Protein AF-A0A971CJK0-F1 (afdb_monomer_lite)

Structure (mmCIF, N/CA/C/O backbone):
data_AF-A0A971CJK0-F1
#
_entry.id   AF-A0A971CJK0-F1
#
loop_
_atom_site.group_PDB
_atom_site.id
_atom_site.type_symbol
_atom_site.label_atom_id
_atom_site.label_alt_id
_atom_site.label_comp_id
_atom_site.label_asym_id
_atom_site.label_entity_id
_atom_site.label_seq_id
_atom_site.pdbx_PDB_ins_code
_atom_site.Cartn_x
_atom_site.Cartn_y
_atom_site.Cartn_z
_atom_site.occupancy
_atom_site.B_iso_or_equiv
_atom_site.auth_seq_id
_atom_site.auth_comp_id
_atom_site.auth_asym_id
_atom_site.auth_atom_id
_atom_site.pdbx_PDB_model_num
ATOM 1 N N . MET A 1 1 ? 28.086 0.306 23.234 1.00 24.44 1 MET A N 1
ATOM 2 C CA . MET A 1 1 ? 27.735 -1.071 22.817 1.00 24.44 1 MET A CA 1
ATOM 3 C C . MET A 1 1 ? 26.871 -0.973 21.570 1.00 24.44 1 MET A C 1
ATOM 5 O O . MET A 1 1 ? 25.999 -0.120 21.523 1.00 24.44 1 MET A O 1
ATOM 9 N N . ARG A 1 2 ? 27.215 -1.733 20.523 1.00 21.95 2 ARG A N 1
ATOM 10 C CA . ARG A 1 2 ? 26.638 -1.645 19.171 1.00 21.95 2 ARG A CA 1
ATOM 11 C C . ARG A 1 2 ? 25.159 -2.061 19.177 1.00 21.95 2 ARG A C 1
ATOM 13 O O . ARG A 1 2 ? 24.875 -3.241 19.351 1.00 21.95 2 ARG A O 1
ATOM 20 N N . HIS A 1 3 ? 24.248 -1.118 18.946 1.00 22.66 3 HIS A N 1
ATOM 21 C CA . HIS A 1 3 ? 22.852 -1.416 18.624 1.00 22.66 3 HIS A CA 1
ATOM 22 C C . HIS A 1 3 ? 22.741 -1.793 17.142 1.00 22.66 3 HIS A C 1
ATOM 24 O O . HIS A 1 3 ? 23.055 -0.990 16.263 1.00 22.66 3 HIS A O 1
ATOM 30 N N . LYS A 1 4 ? 22.303 -3.027 16.873 1.00 22.23 4 LYS A N 1
ATOM 31 C CA . LYS A 1 4 ? 21.791 -3.446 15.565 1.00 22.23 4 LYS A CA 1
ATOM 32 C C . LYS A 1 4 ? 20.474 -2.700 15.332 1.00 22.23 4 LYS A C 1
ATOM 34 O O . LYS A 1 4 ? 19.480 -3.017 15.976 1.00 22.23 4 LYS A O 1
ATOM 39 N N . ARG A 1 5 ? 20.484 -1.685 14.466 1.00 24.58 5 ARG A N 1
ATOM 40 C CA . ARG A 1 5 ? 19.258 -1.094 13.916 1.00 24.58 5 ARG A CA 1
ATOM 41 C C . ARG A 1 5 ? 18.661 -2.086 12.919 1.00 24.58 5 ARG A C 1
ATOM 43 O O . ARG A 1 5 ? 19.398 -2.656 12.114 1.00 24.58 5 ARG A O 1
ATOM 50 N N . GLY A 1 6 ? 17.356 -2.317 13.045 1.00 22.20 6 GLY A N 1
ATOM 51 C CA . GLY A 1 6 ? 16.570 -3.135 12.130 1.00 22.20 6 GLY A CA 1
ATOM 52 C C . GLY A 1 6 ? 16.726 -2.650 10.693 1.00 22.20 6 GLY A C 1
ATOM 53 O O . GLY A 1 6 ? 16.871 -1.453 10.440 1.00 22.20 6 GLY A O 1
ATOM 54 N N . GLN A 1 7 ? 16.764 -3.605 9.770 1.00 21.22 7 GLN A N 1
ATOM 55 C CA . GLN A 1 7 ? 16.783 -3.337 8.341 1.00 21.22 7 GLN A CA 1
ATOM 56 C C . GLN A 1 7 ? 15.464 -2.661 7.934 1.00 21.22 7 GLN A C 1
ATOM 58 O O . GLN A 1 7 ? 14.404 -3.186 8.274 1.00 21.22 7 GLN A O 1
ATOM 63 N N . PRO A 1 8 ? 15.494 -1.537 7.202 1.00 23.80 8 PRO A N 1
ATOM 64 C CA . PRO A 1 8 ? 14.342 -1.114 6.430 1.00 23.80 8 PRO A CA 1
ATOM 65 C C . PRO A 1 8 ? 14.147 -2.081 5.255 1.00 23.80 8 PRO A C 1
ATOM 67 O O . PRO A 1 8 ? 15.119 -2.583 4.686 1.00 23.80 8 PRO A O 1
ATOM 70 N N . TYR A 1 9 ? 12.878 -2.345 4.945 1.00 23.28 9 TYR A N 1
ATOM 71 C CA . TYR A 1 9 ? 12.380 -3.160 3.840 1.00 23.28 9 TYR A CA 1
ATOM 72 C C . TYR A 1 9 ? 13.266 -3.077 2.588 1.00 23.28 9 TYR A C 1
ATOM 74 O O . TYR A 1 9 ? 13.569 -1.998 2.076 1.00 23.28 9 TYR A O 1
ATOM 82 N N . ALA A 1 10 ? 13.700 -4.243 2.108 1.00 25.36 10 ALA A N 1
ATOM 83 C CA . ALA A 1 10 ? 14.499 -4.379 0.904 1.00 25.36 10 ALA A CA 1
ATOM 84 C C . ALA A 1 10 ? 13.676 -3.986 -0.336 1.00 25.36 10 ALA A C 1
ATOM 86 O O . ALA A 1 10 ? 12.844 -4.745 -0.812 1.00 25.36 10 ALA A O 1
ATOM 87 N N . THR A 1 11 ? 13.921 -2.762 -0.803 1.00 30.03 11 THR A N 1
ATOM 88 C CA . THR A 1 11 ? 14.032 -2.323 -2.205 1.00 30.03 11 THR A CA 1
ATOM 89 C C . THR A 1 11 ? 13.136 -2.997 -3.258 1.00 30.03 11 THR A C 1
ATOM 91 O O . THR A 1 11 ? 13.472 -4.042 -3.816 1.00 30.03 11 THR A O 1
ATOM 94 N N . SER A 1 12 ? 12.104 -2.259 -3.687 1.00 34.16 12 SER A N 1
ATOM 95 C CA . SER A 1 12 ? 11.443 -2.413 -4.995 1.00 34.16 12 SER A CA 1
ATOM 96 C C . SER A 1 12 ? 12.445 -2.422 -6.162 1.00 34.16 12 SER A C 1
ATOM 98 O O . SER A 1 12 ? 12.224 -3.094 -7.163 1.00 34.16 12 SER A O 1
ATOM 100 N N . GLU A 1 13 ? 13.605 -1.774 -6.016 1.00 34.53 13 GLU A N 1
ATOM 101 C CA . GLU A 1 13 ? 14.661 -1.781 -7.030 1.00 34.53 13 GLU A CA 1
ATOM 102 C C . GLU A 1 13 ? 15.365 -3.128 -7.217 1.00 34.53 13 GLU A C 1
ATOM 104 O O . GLU A 1 13 ? 15.639 -3.489 -8.355 1.00 34.53 13 GLU A O 1
ATOM 109 N N . LYS A 1 14 ? 15.660 -3.919 -6.172 1.00 30.84 14 LYS A N 1
ATOM 110 C CA . LYS A 1 14 ? 16.325 -5.228 -6.378 1.00 30.84 14 LYS A CA 1
ATOM 111 C C . LYS A 1 14 ? 15.463 -6.173 -7.211 1.00 30.84 14 LYS A C 1
ATOM 113 O O . LYS A 1 14 ? 15.999 -6.935 -8.020 1.00 30.84 14 LYS A O 1
ATOM 118 N N . VAL A 1 15 ? 14.151 -6.069 -7.018 1.00 30.88 15 VAL A N 1
ATOM 119 C CA . VAL A 1 15 ? 13.114 -6.783 -7.756 1.00 30.88 15 VAL A CA 1
ATOM 120 C C . VAL A 1 15 ? 13.000 -6.207 -9.179 1.00 30.88 15 VAL A C 1
ATOM 122 O O . VAL A 1 15 ? 13.204 -6.959 -10.123 1.00 30.88 15 VAL A O 1
ATOM 125 N N . LEU A 1 16 ? 12.889 -4.884 -9.373 1.00 33.88 16 LEU A N 1
ATOM 126 C CA . LEU A 1 16 ? 12.899 -4.216 -10.698 1.00 33.88 16 LEU A CA 1
ATOM 127 C C . LEU A 1 16 ? 14.165 -4.480 -11.533 1.00 33.88 16 LEU A C 1
ATOM 129 O O . LEU A 1 16 ? 14.088 -4.707 -12.743 1.00 33.88 16 LEU A O 1
ATOM 133 N N . TRP A 1 17 ? 15.329 -4.584 -10.893 1.00 34.00 17 TRP A N 1
ATOM 134 C CA . TRP A 1 17 ? 16.574 -4.980 -11.548 1.00 34.00 17 TRP A CA 1
ATOM 135 C C . TRP A 1 17 ? 16.611 -6.469 -11.913 1.00 34.00 17 TRP A C 1
ATOM 137 O O . TRP A 1 17 ? 17.280 -6.813 -12.879 1.00 34.00 17 TRP A O 1
ATOM 147 N N . HIS A 1 18 ? 15.899 -7.357 -11.210 1.00 31.95 18 HIS A N 1
ATOM 148 C CA . HIS A 1 18 ? 15.707 -8.751 -11.646 1.00 31.95 18 HIS A CA 1
ATOM 149 C C . HIS A 1 18 ? 14.610 -8.887 -12.717 1.00 31.95 18 HIS A C 1
ATOM 151 O O . HIS A 1 18 ? 14.626 -9.868 -13.459 1.00 31.95 18 HIS A O 1
ATOM 157 N N . ILE A 1 19 ? 13.715 -7.899 -12.834 1.00 33.12 19 ILE A N 1
ATOM 158 C CA . ILE A 1 19 ? 12.595 -7.838 -13.786 1.00 33.12 19 ILE A CA 1
ATOM 159 C C . ILE A 1 19 ? 13.011 -7.331 -15.173 1.00 33.12 19 ILE A C 1
ATOM 161 O O . ILE A 1 19 ? 12.580 -7.882 -16.182 1.00 33.12 19 ILE A O 1
ATOM 165 N N . ALA A 1 20 ? 13.877 -6.318 -15.257 1.00 30.92 20 ALA A N 1
ATOM 166 C CA . ALA A 1 20 ? 14.357 -5.807 -16.548 1.00 30.92 20 ALA A CA 1
ATOM 167 C C . ALA A 1 20 ? 15.420 -6.716 -17.205 1.00 30.92 20 ALA A C 1
ATOM 169 O O . ALA A 1 20 ? 15.610 -6.717 -18.424 1.00 30.92 20 ALA A O 1
ATOM 170 N N . VAL A 1 21 ? 16.107 -7.526 -16.395 1.00 34.69 21 VAL A N 1
ATOM 171 C CA . VAL A 1 21 ? 17.262 -8.356 -16.788 1.00 34.69 21 VAL A CA 1
ATOM 172 C C . VAL A 1 21 ? 16.947 -9.593 -17.658 1.00 34.69 21 VAL A C 1
ATOM 174 O O . VAL A 1 21 ? 17.831 -10.011 -18.404 1.00 34.69 21 VAL A O 1
ATOM 177 N N . PRO A 1 22 ? 15.743 -10.196 -17.687 1.00 30.31 22 PRO A N 1
ATOM 178 C CA . PRO A 1 22 ? 15.417 -11.223 -18.674 1.00 30.31 22 PRO A CA 1
ATOM 179 C C . PRO A 1 22 ? 15.127 -10.636 -20.063 1.00 30.31 22 PRO A C 1
ATOM 181 O O . PRO A 1 22 ? 15.249 -11.369 -21.044 1.00 30.31 22 PRO A O 1
ATOM 184 N N . ARG A 1 23 ? 14.737 -9.352 -20.157 1.00 33.41 23 ARG A N 1
ATOM 185 C CA . ARG A 1 23 ? 14.351 -8.692 -21.421 1.00 33.41 23 ARG A CA 1
ATOM 186 C C . ARG A 1 23 ? 15.505 -7.952 -22.097 1.00 33.41 23 ARG A C 1
ATOM 188 O O . ARG A 1 23 ? 15.554 -7.912 -23.320 1.00 33.41 23 ARG A O 1
ATOM 195 N N . ILE A 1 24 ? 16.479 -7.470 -21.327 1.00 34.50 24 ILE A N 1
ATOM 196 C CA . ILE A 1 24 ? 17.796 -7.063 -21.830 1.00 34.50 24 ILE A CA 1
ATOM 197 C C . ILE A 1 24 ? 18.789 -8.137 -21.374 1.00 34.50 24 ILE A C 1
ATOM 199 O O . ILE A 1 24 ? 19.337 -8.048 -20.283 1.00 34.50 24 ILE A O 1
ATOM 203 N N . LEU A 1 25 ? 18.914 -9.195 -22.187 1.00 28.28 25 LEU A N 1
ATOM 204 C CA . LEU A 1 25 ? 19.887 -10.300 -22.112 1.00 28.28 25 LEU A CA 1
ATOM 205 C C . LEU A 1 25 ? 20.581 -10.531 -20.747 1.00 28.28 25 LEU A C 1
ATOM 207 O O . LEU A 1 25 ? 21.518 -9.810 -20.394 1.00 28.28 25 LEU A O 1
ATOM 211 N N . PRO A 1 26 ? 20.274 -11.622 -20.020 1.00 28.14 26 PRO A N 1
ATOM 212 C CA . PRO A 1 26 ? 21.036 -11.963 -18.829 1.00 28.14 26 PRO A CA 1
ATOM 213 C C . PRO A 1 26 ? 22.464 -12.377 -19.218 1.00 28.14 26 PRO A C 1
ATOM 215 O O . PRO A 1 26 ? 22.673 -13.401 -19.868 1.00 28.14 26 PRO A O 1
ATOM 218 N N . ILE A 1 27 ? 23.468 -11.631 -18.746 1.00 29.48 27 ILE A N 1
ATOM 219 C CA . ILE A 1 27 ? 24.909 -11.949 -18.864 1.00 29.48 27 ILE A CA 1
ATOM 220 C C . ILE A 1 27 ? 25.249 -13.348 -18.302 1.00 29.48 27 ILE A C 1
ATOM 222 O O . ILE A 1 27 ? 26.235 -13.964 -18.707 1.00 29.48 27 ILE A O 1
ATOM 226 N N . TRP A 1 28 ? 24.383 -13.936 -17.467 1.00 26.12 28 TRP A N 1
ATOM 227 C CA . TRP A 1 28 ? 24.472 -15.349 -17.077 1.00 26.12 28 TRP A CA 1
ATOM 228 C C . TRP A 1 28 ? 24.457 -16.317 -18.275 1.00 26.12 28 TRP A C 1
ATOM 230 O O . TRP A 1 28 ? 25.060 -17.385 -18.193 1.00 26.12 28 TRP A O 1
ATOM 240 N N . ALA A 1 29 ? 23.840 -15.953 -19.406 1.00 27.47 29 ALA A N 1
ATOM 241 C CA . ALA A 1 29 ? 23.887 -16.737 -20.641 1.00 27.47 29 ALA A CA 1
ATOM 242 C C . ALA A 1 29 ? 25.277 -16.716 -21.302 1.00 27.47 29 ALA A C 1
ATOM 244 O O . ALA A 1 29 ? 25.656 -17.702 -21.929 1.00 27.47 29 ALA A O 1
ATOM 245 N N . VAL A 1 30 ? 26.052 -15.644 -21.111 1.00 30.02 30 VAL A N 1
ATOM 246 C CA . VAL A 1 30 ? 27.433 -15.519 -21.597 1.00 30.02 30 VAL A CA 1
ATOM 247 C C . VAL A 1 30 ? 28.394 -16.269 -20.670 1.00 30.02 30 VAL A C 1
ATOM 249 O O . VAL A 1 30 ? 29.236 -17.028 -21.146 1.00 30.02 30 VAL A O 1
ATOM 252 N N . CYS A 1 31 ? 28.221 -16.160 -19.349 1.00 25.25 31 CYS A N 1
ATOM 253 C CA . CYS A 1 31 ? 29.054 -16.881 -18.377 1.00 25.25 31 CYS A CA 1
ATOM 254 C C . CYS A 1 31 ? 28.763 -18.395 -18.338 1.00 25.25 31 CYS A C 1
ATOM 256 O O . CYS A 1 31 ? 29.695 -19.192 -18.261 1.00 25.25 31 CYS A O 1
ATOM 258 N N . GLY A 1 32 ? 27.502 -18.824 -18.479 1.00 27.12 32 GLY A N 1
ATOM 259 C CA . GLY A 1 32 ? 27.120 -20.245 -18.526 1.00 27.12 32 GLY A CA 1
ATOM 260 C C . GLY A 1 32 ? 27.488 -20.963 -19.833 1.00 27.12 32 GLY A C 1
ATOM 261 O O . GLY A 1 32 ? 27.420 -22.194 -19.909 1.00 27.12 32 GLY A O 1
ATOM 262 N N . TRP A 1 33 ? 27.888 -20.215 -20.866 1.00 25.72 33 TRP A N 1
ATOM 263 C CA . TRP A 1 33 ? 28.385 -20.764 -22.129 1.00 25.72 33 TRP A CA 1
ATOM 264 C C . TRP A 1 33 ? 29.857 -21.196 -22.043 1.00 25.72 33 TRP A C 1
ATOM 266 O O . TRP A 1 33 ? 30.243 -22.167 -22.696 1.00 25.72 33 TRP A O 1
ATOM 276 N N . PHE A 1 34 ? 30.654 -20.561 -21.173 1.00 27.39 34 PHE A N 1
ATOM 277 C CA . PHE A 1 34 ? 32.068 -20.902 -20.965 1.00 27.39 34 PHE A CA 1
ATOM 278 C C . PHE A 1 34 ? 32.279 -22.311 -20.383 1.00 27.39 34 PHE A C 1
ATOM 280 O O . PHE A 1 34 ? 33.276 -22.951 -20.704 1.00 27.39 34 PHE A O 1
ATOM 287 N N . GLU A 1 35 ? 31.327 -22.852 -19.614 1.00 26.38 35 GLU A N 1
ATOM 288 C CA . GLU A 1 35 ? 31.417 -24.223 -19.077 1.00 26.38 35 GLU A CA 1
ATOM 289 C C . GLU A 1 35 ? 30.872 -25.309 -20.027 1.00 26.38 35 GLU A C 1
ATOM 291 O O . GLU A 1 35 ? 31.078 -26.502 -19.796 1.00 26.38 35 GLU A O 1
ATOM 296 N N . ARG A 1 36 ? 30.162 -24.943 -21.107 1.00 29.38 36 ARG A N 1
ATOM 297 C CA . ARG A 1 36 ? 29.369 -25.901 -21.909 1.00 29.38 36 ARG A CA 1
ATOM 298 C C . ARG A 1 36 ? 29.921 -26.229 -23.298 1.00 29.38 36 ARG A C 1
ATOM 300 O O . ARG A 1 36 ? 29.363 -27.112 -23.954 1.00 29.38 36 ARG A O 1
ATOM 307 N N . CYS A 1 37 ? 31.014 -25.606 -23.735 1.00 27.36 37 CYS A N 1
ATOM 308 C CA . CYS A 1 37 ? 31.521 -25.794 -25.100 1.00 27.36 37 CYS A CA 1
ATOM 309 C C . CYS A 1 37 ? 32.270 -27.114 -25.365 1.00 27.36 37 CYS A C 1
ATOM 311 O O . CYS A 1 37 ? 32.370 -27.497 -26.528 1.00 27.36 37 CYS A O 1
ATOM 313 N N . ASP A 1 38 ? 32.695 -27.876 -24.349 1.00 29.95 38 ASP A N 1
ATOM 314 C CA . ASP A 1 38 ? 33.479 -29.105 -24.589 1.00 29.95 38 ASP A CA 1
ATOM 315 C C . ASP A 1 38 ? 32.656 -30.412 -24.667 1.00 29.95 38 ASP A C 1
ATOM 317 O O . ASP A 1 38 ? 33.163 -31.438 -25.120 1.00 29.95 38 ASP A O 1
ATOM 321 N N . SER A 1 39 ? 31.368 -30.426 -24.281 1.00 30.30 39 SER A N 1
ATOM 322 C CA . SER A 1 39 ? 30.625 -31.701 -24.117 1.00 30.30 39 SER A CA 1
ATOM 323 C C . SER A 1 39 ? 29.462 -31.976 -25.084 1.00 30.30 39 SER A C 1
ATOM 325 O O . SER A 1 39 ? 28.861 -33.055 -25.035 1.00 30.30 39 SER A O 1
ATOM 327 N N . MET A 1 40 ? 29.126 -31.068 -26.007 1.00 27.25 40 MET A N 1
ATOM 328 C CA . MET A 1 40 ? 27.903 -31.192 -26.817 1.00 27.25 40 MET A CA 1
ATOM 329 C C . MET A 1 40 ? 28.154 -31.374 -28.316 1.00 27.25 40 MET A C 1
ATOM 331 O O . MET A 1 40 ? 27.917 -30.484 -29.123 1.00 27.25 40 MET A O 1
ATOM 335 N N . ARG A 1 41 ? 28.508 -32.600 -28.718 1.00 31.77 41 ARG A N 1
ATOM 336 C CA . ARG A 1 41 ? 28.214 -33.089 -30.083 1.00 31.77 41 ARG A CA 1
ATOM 337 C C . ARG A 1 41 ? 27.239 -34.273 -30.150 1.00 31.77 41 ARG A C 1
ATOM 339 O O . ARG A 1 41 ? 26.974 -34.754 -31.244 1.00 31.77 41 ARG A O 1
ATOM 346 N N . LYS A 1 42 ? 26.653 -34.740 -29.033 1.00 32.53 42 LYS A N 1
ATOM 347 C CA . LYS A 1 42 ? 25.718 -35.897 -29.055 1.00 32.53 42 LYS A CA 1
ATOM 348 C C . LYS A 1 42 ? 24.494 -35.857 -28.117 1.00 32.53 42 LYS A C 1
ATOM 350 O O . LYS A 1 42 ? 23.791 -36.858 -28.041 1.00 32.53 42 LYS A O 1
ATOM 355 N N . ARG A 1 43 ? 24.194 -34.766 -27.394 1.00 32.53 43 ARG A N 1
ATOM 356 C CA . ARG A 1 43 ? 23.224 -34.812 -26.267 1.00 32.53 43 ARG A CA 1
ATOM 357 C C . ARG A 1 43 ? 21.926 -34.001 -26.403 1.00 32.53 43 ARG A C 1
ATOM 359 O O . ARG A 1 43 ? 21.157 -33.965 -25.452 1.00 32.53 43 ARG A O 1
ATOM 366 N N . THR A 1 44 ? 21.598 -33.433 -27.560 1.00 32.41 44 THR A N 1
ATOM 367 C CA . THR A 1 44 ? 20.418 -32.549 -27.680 1.00 32.41 44 THR A CA 1
ATOM 368 C C . THR A 1 44 ? 19.068 -33.280 -27.570 1.00 32.41 44 THR A C 1
ATOM 370 O O . THR A 1 44 ? 18.120 -32.713 -27.043 1.00 32.41 44 THR A O 1
ATOM 373 N N . ALA A 1 45 ? 18.979 -34.560 -27.953 1.00 30.59 45 ALA A N 1
ATOM 374 C CA . ALA A 1 45 ? 17.760 -35.365 -27.762 1.00 30.59 45 ALA A CA 1
ATOM 375 C C . ALA A 1 45 ? 17.669 -36.018 -26.365 1.00 30.59 45 ALA A C 1
ATOM 377 O O . ALA A 1 45 ? 16.582 -36.283 -25.861 1.00 30.59 45 ALA A O 1
ATOM 378 N N . ILE A 1 46 ? 18.815 -36.245 -25.714 1.00 31.66 46 ILE A N 1
ATOM 379 C CA . ILE A 1 46 ? 18.899 -36.908 -24.406 1.00 31.66 46 ILE A CA 1
ATOM 380 C C . ILE A 1 46 ? 18.574 -35.921 -23.270 1.00 31.66 46 ILE A C 1
ATOM 382 O O . ILE A 1 46 ? 17.980 -36.325 -22.277 1.00 31.66 46 ILE A O 1
ATOM 386 N N . SER A 1 47 ? 18.869 -34.625 -23.429 1.00 33.72 47 SER A N 1
ATOM 387 C CA . SER A 1 47 ? 18.626 -33.599 -22.401 1.00 33.72 47 SER A CA 1
ATOM 388 C C . SER A 1 47 ? 17.149 -33.231 -22.199 1.00 33.72 47 SER A C 1
ATOM 390 O O . SER A 1 47 ? 16.764 -32.936 -21.073 1.00 33.72 47 SER A O 1
ATOM 392 N N . ILE A 1 48 ? 16.311 -33.286 -23.243 1.00 35.38 48 ILE A N 1
ATOM 393 C CA . ILE A 1 48 ? 14.860 -33.031 -23.118 1.00 35.38 48 ILE A CA 1
ATOM 394 C C . ILE A 1 48 ? 14.173 -34.219 -22.428 1.00 35.38 48 ILE A C 1
ATOM 396 O O . ILE A 1 48 ? 13.381 -34.026 -21.510 1.00 35.38 48 ILE A O 1
ATOM 400 N N . ALA A 1 49 ? 14.559 -35.450 -22.778 1.00 33.06 49 ALA A N 1
ATOM 401 C CA . ALA A 1 49 ? 14.099 -36.649 -22.080 1.00 33.06 49 ALA A CA 1
ATOM 402 C C . ALA A 1 49 ? 14.592 -36.699 -20.620 1.00 33.06 49 ALA A C 1
ATOM 404 O O . ALA A 1 49 ? 13.840 -37.113 -19.743 1.00 33.06 49 ALA A O 1
ATOM 405 N N . LEU A 1 50 ? 15.815 -36.222 -20.336 1.00 32.06 50 LEU A N 1
ATOM 406 C CA . LEU A 1 50 ? 16.351 -36.149 -18.974 1.00 32.06 50 LEU A CA 1
ATOM 407 C C . LEU A 1 50 ? 15.651 -35.094 -18.115 1.00 32.06 50 LEU A C 1
ATOM 409 O O . LEU A 1 50 ? 15.316 -35.405 -16.979 1.00 32.06 50 LEU A O 1
ATOM 413 N N . LEU A 1 51 ? 15.350 -33.906 -18.649 1.00 34.12 51 LEU A N 1
ATOM 414 C CA . LEU A 1 51 ? 14.567 -32.883 -17.942 1.00 34.12 51 LEU A CA 1
ATOM 415 C C . LEU A 1 51 ? 13.150 -33.373 -17.625 1.00 34.12 51 LEU A C 1
ATOM 417 O O . LEU A 1 51 ? 12.728 -33.272 -16.477 1.00 34.12 51 LEU A O 1
ATOM 421 N N . ILE A 1 52 ? 12.467 -34.002 -18.588 1.00 36.12 52 ILE A N 1
ATOM 422 C CA . ILE A 1 52 ? 11.144 -34.606 -18.365 1.00 36.12 52 ILE A CA 1
ATOM 423 C C . ILE A 1 52 ? 11.233 -35.768 -17.361 1.00 36.12 52 ILE A C 1
ATOM 425 O O . ILE A 1 52 ? 10.367 -35.904 -16.505 1.00 36.12 52 ILE A O 1
ATOM 429 N N . SER A 1 53 ? 12.300 -36.575 -17.390 1.00 32.72 53 SER A N 1
ATOM 430 C CA . SER A 1 53 ? 12.482 -37.679 -16.435 1.00 32.72 53 SER A CA 1
ATOM 431 C C . SER A 1 53 ? 12.898 -37.229 -15.030 1.00 32.72 53 SER A C 1
ATOM 433 O O . SER A 1 53 ? 12.531 -37.891 -14.070 1.00 32.72 53 SER A O 1
ATOM 435 N N . VAL A 1 54 ? 13.601 -36.099 -14.878 1.00 36.56 54 VAL A N 1
ATOM 436 C CA . VAL A 1 54 ? 13.917 -35.491 -13.573 1.00 36.56 54 VAL A CA 1
ATOM 437 C C . VAL A 1 54 ? 12.671 -34.813 -12.992 1.00 36.56 54 VAL A C 1
ATOM 439 O O . VAL A 1 54 ? 12.406 -34.967 -11.802 1.00 36.56 54 VAL A O 1
ATOM 442 N N . LEU A 1 55 ? 11.848 -34.177 -13.835 1.00 35.44 55 LEU A N 1
ATOM 443 C CA . LEU A 1 55 ? 10.521 -33.658 -13.472 1.00 35.44 55 LEU A CA 1
ATOM 444 C C . LEU A 1 55 ? 9.553 -34.786 -13.061 1.00 35.44 55 LEU A C 1
ATOM 446 O O . LEU A 1 55 ? 8.895 -34.689 -12.028 1.00 35.44 55 LEU A O 1
ATOM 450 N N . LEU A 1 56 ? 9.522 -35.907 -13.791 1.00 32.25 56 LEU A N 1
ATOM 451 C CA . LEU A 1 56 ? 8.717 -37.085 -13.432 1.00 32.25 56 LEU A CA 1
ATOM 452 C C . LEU A 1 56 ? 9.283 -37.845 -12.218 1.00 32.25 56 LEU A C 1
ATOM 454 O O . LEU A 1 56 ? 8.517 -38.372 -11.412 1.00 32.25 56 LEU A O 1
ATOM 458 N N . ALA A 1 57 ? 10.606 -37.874 -12.029 1.00 33.09 57 ALA A N 1
ATOM 459 C CA . ALA A 1 57 ? 11.234 -38.483 -10.855 1.00 33.09 57 ALA A CA 1
ATOM 460 C C . ALA A 1 57 ? 10.917 -37.702 -9.568 1.00 33.09 57 ALA A C 1
ATOM 462 O O . ALA A 1 57 ? 10.676 -38.327 -8.535 1.00 33.09 57 ALA A O 1
ATOM 463 N N . GLN A 1 58 ? 10.817 -36.368 -9.639 1.00 35.25 58 GLN A N 1
ATOM 464 C CA . GLN A 1 58 ? 10.344 -35.541 -8.522 1.00 35.25 58 GLN A CA 1
ATOM 465 C C . GLN A 1 58 ? 8.845 -35.724 -8.227 1.00 35.25 58 GLN A C 1
ATOM 467 O O . GLN A 1 58 ? 8.450 -35.645 -7.066 1.00 35.25 58 GLN A O 1
ATOM 472 N N . LEU A 1 59 ? 8.028 -36.078 -9.226 1.00 34.78 59 LEU A N 1
ATOM 473 C CA . LEU A 1 59 ? 6.607 -36.414 -9.038 1.00 34.78 59 LEU A CA 1
ATOM 474 C C . LEU A 1 59 ? 6.373 -37.861 -8.554 1.00 34.78 59 LEU A C 1
ATOM 476 O O . LEU A 1 59 ? 5.372 -38.142 -7.901 1.00 34.78 59 LEU A O 1
ATOM 480 N N . SER A 1 60 ? 7.302 -38.786 -8.814 1.00 33.19 60 SER A N 1
ATOM 481 C CA . SER A 1 60 ? 7.195 -40.199 -8.395 1.00 33.19 60 SER A CA 1
ATOM 482 C C . SER A 1 60 ? 7.838 -40.522 -7.032 1.00 33.19 60 SER A C 1
ATOM 484 O O . SER A 1 60 ? 7.680 -41.633 -6.521 1.00 33.19 60 SER A O 1
ATOM 486 N N . GLY A 1 61 ? 8.535 -39.555 -6.420 1.00 28.88 61 GLY A N 1
ATOM 487 C CA . GLY A 1 61 ? 9.287 -39.725 -5.169 1.00 28.88 61 GLY A CA 1
ATOM 488 C C . GLY A 1 61 ? 8.491 -39.571 -3.865 1.00 28.88 61 GLY A C 1
ATOM 489 O O . GLY A 1 61 ? 8.986 -39.957 -2.808 1.00 28.88 61 GLY A O 1
ATOM 490 N N . CYS A 1 62 ? 7.254 -39.067 -3.902 1.00 32.22 62 CYS A N 1
ATOM 491 C CA . CYS A 1 62 ? 6.411 -38.919 -2.712 1.00 32.22 62 CYS A CA 1
ATOM 492 C C . CYS A 1 62 ? 5.273 -39.945 -2.699 1.00 32.22 62 CYS A C 1
ATOM 494 O O . CYS A 1 62 ? 4.107 -39.622 -2.920 1.00 32.22 62 CYS A O 1
ATOM 496 N N . LYS A 1 63 ? 5.590 -41.200 -2.364 1.00 30.08 63 LYS A N 1
ATOM 497 C CA . LYS A 1 63 ? 4.564 -42.105 -1.832 1.00 30.08 63 LYS A CA 1
ATOM 498 C C . LYS A 1 63 ? 4.161 -41.635 -0.430 1.00 30.08 63 LYS A C 1
ATOM 500 O O . LYS A 1 63 ? 4.906 -41.835 0.522 1.00 30.08 63 LYS A O 1
ATOM 505 N N . GLY A 1 64 ? 2.953 -41.082 -0.321 1.00 29.69 64 GLY A N 1
ATOM 506 C CA . GLY A 1 64 ? 2.139 -41.141 0.898 1.00 29.69 64 GLY A CA 1
ATOM 507 C C . GLY A 1 64 ? 2.025 -39.855 1.727 1.00 29.69 64 GLY A C 1
ATOM 508 O O . GLY A 1 64 ? 2.873 -39.552 2.559 1.00 29.69 64 GLY A O 1
ATOM 509 N N . GLY A 1 65 ? 0.888 -39.169 1.584 1.00 29.38 65 GLY A N 1
ATOM 510 C CA . GLY A 1 65 ? 0.057 -38.783 2.736 1.00 29.38 65 GLY A CA 1
ATOM 511 C C . GLY A 1 65 ? 0.350 -37.493 3.512 1.00 29.38 65 GLY A C 1
ATOM 512 O O . GLY A 1 65 ? -0.370 -37.241 4.469 1.00 29.38 65 GLY A O 1
ATOM 513 N N . LYS A 1 66 ? 1.349 -36.671 3.157 1.00 27.72 66 LYS A N 1
ATOM 514 C CA . LYS A 1 66 ? 1.624 -35.401 3.884 1.00 27.72 66 LYS A CA 1
ATOM 515 C C . LYS A 1 66 ? 1.608 -34.121 3.047 1.00 27.72 66 LYS A C 1
ATOM 517 O O . LYS A 1 66 ? 1.607 -33.034 3.613 1.00 27.72 66 LYS A O 1
ATOM 522 N N . ALA A 1 67 ? 1.600 -34.227 1.720 1.00 27.69 67 ALA A N 1
ATOM 523 C CA . ALA A 1 67 ? 1.522 -33.053 0.854 1.00 27.69 67 ALA A CA 1
ATOM 524 C C . ALA A 1 67 ? 0.092 -32.488 0.806 1.00 27.69 67 ALA A C 1
ATOM 526 O O . ALA A 1 67 ? -0.073 -31.281 0.941 1.00 27.69 67 ALA A O 1
ATOM 527 N N . SER A 1 68 ? -0.939 -33.341 0.716 1.00 26.88 68 SER A N 1
ATOM 528 C CA . SER A 1 68 ? -2.339 -32.902 0.577 1.00 26.88 68 SER A CA 1
ATOM 529 C C . SER A 1 68 ? -2.822 -32.030 1.741 1.00 26.88 68 SER A C 1
ATOM 531 O O . SER A 1 68 ? -3.442 -31.004 1.498 1.00 26.88 68 SER A O 1
ATOM 533 N N . SER A 1 69 ? -2.435 -32.338 2.984 1.00 26.05 69 SER A N 1
ATOM 534 C CA . SER A 1 69 ? -2.818 -31.533 4.156 1.00 26.05 69 SER A CA 1
ATOM 535 C C . SER A 1 69 ? -2.113 -30.171 4.222 1.00 26.05 69 SER A C 1
ATOM 537 O O . SER A 1 69 ? -2.584 -29.256 4.890 1.00 26.05 69 SER A O 1
ATOM 539 N N . ARG A 1 70 ? -0.960 -30.019 3.552 1.00 27.92 70 ARG A N 1
ATOM 540 C CA . ARG A 1 70 ? -0.258 -28.730 3.421 1.00 27.92 70 ARG A CA 1
ATOM 541 C C . ARG A 1 70 ? -0.829 -27.878 2.285 1.00 27.92 70 ARG A C 1
ATOM 543 O O . ARG A 1 70 ? -0.737 -26.660 2.366 1.00 27.92 70 ARG A O 1
ATOM 550 N N . PHE A 1 71 ? -1.409 -28.511 1.263 1.00 26.91 71 PHE A N 1
ATOM 551 C CA . PHE A 1 71 ? -2.124 -27.829 0.184 1.00 26.91 71 PHE A CA 1
ATOM 552 C C . PHE A 1 71 ? -3.505 -27.330 0.644 1.00 26.91 71 PHE A C 1
ATOM 554 O O . PHE A 1 71 ? -3.845 -26.191 0.343 1.00 26.91 71 PHE A O 1
ATOM 561 N N . GLU A 1 72 ? -4.246 -28.099 1.450 1.00 26.22 72 GLU A N 1
ATOM 562 C CA . GLU A 1 72 ? -5.543 -27.667 2.015 1.00 26.22 72 GLU A CA 1
ATOM 563 C C . GLU A 1 72 ? -5.405 -26.459 2.962 1.00 26.22 72 GLU A C 1
ATOM 565 O O . GLU A 1 72 ? -6.146 -25.490 2.830 1.00 26.22 72 GLU A O 1
ATOM 570 N N . ASN A 1 73 ? -4.391 -26.447 3.836 1.00 27.11 73 ASN A N 1
ATOM 571 C CA . ASN A 1 73 ? -4.149 -25.330 4.765 1.00 27.11 73 ASN A CA 1
ATOM 572 C C . ASN A 1 73 ? -3.571 -24.058 4.106 1.00 27.11 73 ASN A C 1
ATOM 574 O O . ASN A 1 73 ? -3.445 -23.031 4.767 1.00 27.11 73 ASN A O 1
ATOM 578 N N . ALA A 1 74 ? -3.149 -24.119 2.839 1.00 28.64 74 ALA A N 1
ATOM 579 C CA . ALA A 1 74 ? -2.608 -22.966 2.111 1.00 28.64 74 ALA A CA 1
ATOM 580 C C . ALA A 1 74 ? -3.665 -22.296 1.221 1.00 28.64 74 ALA A C 1
ATOM 582 O O . ALA A 1 74 ? -3.645 -21.075 1.081 1.00 28.64 74 ALA A O 1
ATOM 583 N N . VAL A 1 75 ? -4.617 -23.072 0.689 1.00 28.27 75 VAL A N 1
ATOM 584 C CA . VAL A 1 75 ? -5.822 -22.545 0.021 1.00 28.27 75 VAL A CA 1
ATOM 585 C C 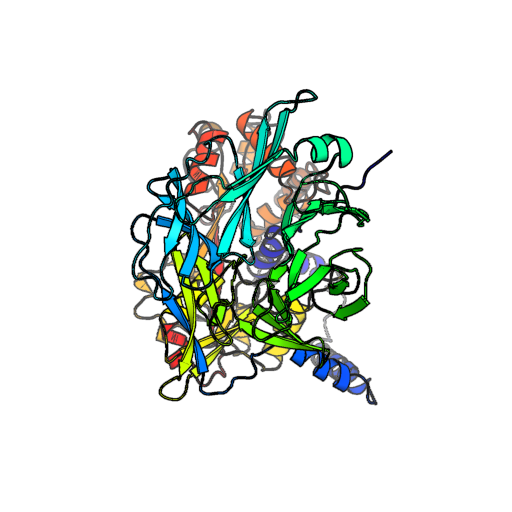. VAL A 1 75 ? -6.666 -21.716 0.997 1.00 28.27 75 VAL A C 1
ATOM 587 O O . VAL A 1 75 ? -7.275 -20.739 0.589 1.00 28.27 75 VAL A O 1
ATOM 590 N N . SER A 1 76 ? -6.624 -22.016 2.301 1.00 29.30 76 SER A N 1
ATOM 591 C CA . SER A 1 76 ? -7.289 -21.195 3.321 1.00 29.30 76 SER A CA 1
ATOM 592 C C . SER A 1 76 ? -6.584 -19.865 3.635 1.00 29.30 76 SER A C 1
ATOM 594 O O . SER A 1 76 ? -7.186 -19.024 4.292 1.00 29.30 76 SER A O 1
ATOM 596 N N . LYS A 1 77 ? -5.317 -19.668 3.225 1.00 35.53 77 LYS A N 1
ATOM 597 C CA . LYS A 1 77 ? -4.551 -18.430 3.494 1.00 35.53 77 LYS A CA 1
ATOM 598 C C . LYS A 1 77 ? -4.652 -17.397 2.373 1.00 35.53 77 LYS A C 1
ATOM 600 O O . LYS A 1 77 ? -4.631 -16.204 2.650 1.00 35.53 77 LYS A O 1
ATOM 605 N N . SER A 1 78 ? -4.797 -17.829 1.120 1.00 36.41 78 SER A N 1
ATOM 606 C CA . SER A 1 78 ? -5.328 -16.971 0.058 1.00 36.41 78 SER A CA 1
ATOM 607 C C . SER A 1 78 ? -6.842 -16.987 0.202 1.00 36.41 78 SER A C 1
ATOM 609 O O . SER A 1 78 ? -7.514 -17.744 -0.493 1.00 36.41 78 SER A O 1
ATOM 611 N N . GLY A 1 79 ? -7.371 -16.263 1.187 1.00 35.06 79 GLY A N 1
ATOM 612 C CA . GLY A 1 79 ? -8.808 -16.177 1.393 1.00 35.06 79 GLY A CA 1
ATOM 613 C C . GLY A 1 79 ? -9.471 -15.557 0.167 1.00 35.06 79 GLY A C 1
ATOM 614 O O . GLY A 1 79 ? -9.694 -14.355 0.136 1.00 35.06 79 GLY A O 1
ATOM 615 N N . THR A 1 80 ? -9.806 -16.367 -0.839 1.00 36.78 80 THR A N 1
ATOM 616 C CA . THR A 1 80 ? -11.006 -16.124 -1.628 1.00 36.78 80 THR A CA 1
ATOM 617 C C . THR A 1 80 ? -12.113 -16.013 -0.602 1.00 36.78 80 THR A C 1
ATOM 619 O O . THR A 1 80 ? -12.363 -16.980 0.126 1.00 36.78 80 THR A O 1
ATOM 622 N N . VAL A 1 81 ? -12.707 -14.822 -0.494 1.00 39.88 81 VAL A N 1
ATOM 623 C CA . VAL A 1 81 ? -13.960 -14.628 0.230 1.00 39.88 81 VAL A CA 1
ATOM 624 C C . VAL A 1 81 ? -14.848 -15.790 -0.194 1.00 39.88 81 VAL A C 1
ATOM 626 O O . VAL A 1 81 ? -15.052 -16.000 -1.392 1.00 39.88 81 VAL A O 1
ATOM 629 N N . ALA A 1 82 ? -15.275 -16.620 0.760 1.00 35.09 82 ALA A N 1
ATOM 630 C CA . ALA A 1 82 ? -16.317 -17.588 0.482 1.00 35.09 82 ALA A CA 1
ATOM 631 C C . ALA A 1 82 ? -17.529 -16.743 0.108 1.00 35.09 82 ALA A C 1
ATOM 633 O O . ALA A 1 82 ? -18.184 -16.171 0.975 1.00 35.09 82 ALA A O 1
ATOM 634 N N . ALA A 1 83 ? -17.710 -16.547 -1.195 1.00 38.78 83 ALA A N 1
ATOM 635 C CA . ALA A 1 83 ? -18.765 -15.730 -1.727 1.00 38.78 83 ALA A CA 1
ATOM 636 C C . ALA A 1 83 ? -20.070 -16.377 -1.274 1.00 38.78 83 ALA A C 1
ATOM 638 O O . ALA A 1 83 ? -20.435 -17.452 -1.753 1.00 38.78 83 ALA A O 1
ATOM 639 N N . ASP A 1 84 ? -20.791 -15.712 -0.375 1.00 42.31 84 ASP A N 1
ATOM 640 C CA . ASP A 1 84 ? -22.231 -15.673 -0.566 1.00 42.31 84 ASP A CA 1
ATOM 641 C C . ASP A 1 84 ? -22.399 -15.119 -1.980 1.00 42.31 84 ASP A C 1
ATOM 643 O O . ASP A 1 84 ? -22.135 -13.946 -2.235 1.00 42.31 84 ASP A O 1
ATOM 647 N N . SER A 1 85 ? -22.697 -16.011 -2.927 1.00 51.78 85 SER A N 1
ATOM 648 C CA . SER A 1 85 ? -22.508 -15.820 -4.372 1.00 51.78 85 SER A CA 1
ATOM 649 C C . SER A 1 85 ? -23.274 -14.638 -4.972 1.00 51.78 85 SER A C 1
ATOM 651 O O . SER A 1 85 ? -23.127 -14.359 -6.157 1.00 51.78 85 SER A O 1
ATOM 653 N N . ASN A 1 86 ? -24.087 -13.954 -4.167 1.00 58.53 86 ASN A N 1
ATOM 654 C CA . ASN A 1 86 ? -24.989 -12.892 -4.583 1.00 58.53 86 ASN A CA 1
ATOM 655 C C . ASN A 1 86 ? -24.685 -11.538 -3.919 1.00 58.53 86 ASN A C 1
ATOM 657 O O . ASN A 1 86 ? -25.400 -10.579 -4.201 1.00 58.53 86 ASN A O 1
ATOM 661 N N . PHE A 1 87 ? -23.672 -11.431 -3.046 1.00 68.81 87 PHE A N 1
ATOM 662 C CA . PHE A 1 87 ? -23.371 -10.185 -2.332 1.00 68.81 87 PHE A CA 1
ATOM 663 C C . PHE A 1 87 ? -21.916 -9.742 -2.494 1.00 68.81 87 PHE A C 1
ATOM 665 O O . PHE A 1 87 ? -20.986 -10.534 -2.360 1.00 68.81 87 PHE A O 1
ATOM 672 N N . VAL A 1 88 ? -21.723 -8.440 -2.713 1.00 74.06 88 VAL A N 1
ATOM 673 C CA . VAL A 1 88 ? -20.413 -7.769 -2.669 1.00 74.06 88 VAL A CA 1
ATOM 674 C C . VAL A 1 88 ? -20.481 -6.532 -1.793 1.00 74.06 88 VAL A C 1
ATOM 676 O O . VAL A 1 88 ? -21.524 -5.892 -1.685 1.00 74.06 88 VAL A O 1
ATOM 679 N N . TYR A 1 89 ? -19.352 -6.157 -1.202 1.00 84.44 89 TYR A N 1
ATOM 680 C CA . TYR A 1 89 ? -19.221 -4.857 -0.560 1.00 84.44 89 TYR A CA 1
ATOM 681 C C . TYR A 1 89 ? -19.073 -3.768 -1.628 1.00 84.44 89 TYR A C 1
ATOM 683 O O . TYR A 1 89 ? -18.083 -3.721 -2.360 1.00 84.44 89 TYR A O 1
ATOM 691 N N . GLY A 1 90 ? -20.089 -2.914 -1.741 1.00 82.38 90 GLY A N 1
ATOM 692 C CA . GLY A 1 90 ? -20.087 -1.749 -2.619 1.00 82.38 90 GLY A CA 1
ATOM 693 C C . GLY A 1 90 ? -19.806 -0.459 -1.854 1.00 82.38 90 GLY A C 1
ATOM 694 O O . GLY A 1 90 ? -20.005 -0.382 -0.642 1.00 82.38 90 GLY A O 1
ATOM 695 N N . GLN A 1 91 ? -19.357 0.568 -2.576 1.00 89.75 91 GLN A N 1
ATOM 696 C CA . GLN A 1 91 ? -19.058 1.878 -2.001 1.00 89.75 91 GLN A CA 1
ATOM 697 C C . GLN A 1 91 ? -20.273 2.805 -2.036 1.00 89.75 91 GLN A C 1
ATOM 699 O O . GLN A 1 91 ? -20.904 2.991 -3.081 1.00 89.75 91 GLN A O 1
ATOM 704 N N . ARG A 1 92 ? -20.524 3.476 -0.914 1.00 91.12 92 ARG A N 1
ATOM 705 C CA . ARG A 1 92 ? -21.361 4.670 -0.820 1.00 91.12 92 ARG A CA 1
ATOM 706 C C . ARG A 1 92 ? -20.497 5.830 -0.337 1.00 91.12 92 ARG A C 1
ATOM 708 O O . ARG A 1 92 ? -20.116 5.900 0.829 1.00 91.12 92 ARG A O 1
ATOM 715 N N . ILE A 1 93 ? -20.157 6.727 -1.260 1.00 91.25 93 ILE A N 1
ATOM 716 C CA . ILE A 1 93 ? -19.377 7.931 -0.953 1.00 91.25 93 ILE A CA 1
ATOM 717 C C . ILE A 1 93 ? -20.292 8.933 -0.254 1.00 91.25 93 ILE A C 1
ATOM 719 O O . ILE A 1 93 ? -21.369 9.248 -0.763 1.00 91.25 93 ILE A O 1
ATOM 723 N N . ILE A 1 94 ? -19.851 9.443 0.891 1.00 94.44 94 ILE A N 1
ATOM 724 C CA . ILE A 1 94 ? -20.560 10.492 1.616 1.00 94.44 94 ILE A CA 1
ATOM 725 C C . ILE A 1 94 ? -20.118 11.859 1.100 1.00 94.44 94 ILE A C 1
ATOM 727 O O . ILE A 1 94 ? -18.923 12.159 1.031 1.00 94.44 94 ILE A O 1
ATOM 731 N N . ASP A 1 95 ? -21.088 12.701 0.744 1.00 90.94 95 ASP A N 1
ATOM 732 C CA . ASP A 1 95 ? -20.822 14.082 0.354 1.00 90.94 95 ASP A CA 1
ATOM 733 C C . ASP A 1 95 ? -20.553 14.946 1.593 1.00 90.94 95 ASP A C 1
ATOM 735 O O . ASP A 1 95 ? -21.461 15.480 2.224 1.00 90.94 95 ASP A O 1
ATOM 739 N N . ALA A 1 96 ? -19.273 15.068 1.936 1.00 91.75 96 ALA A N 1
ATOM 740 C CA . ALA A 1 96 ? -18.761 15.977 2.957 1.00 91.75 96 ALA A CA 1
ATOM 741 C C . ALA A 1 96 ? -18.052 17.178 2.298 1.00 91.75 96 ALA A C 1
ATOM 743 O O . ALA A 1 96 ? -16.895 17.478 2.597 1.00 91.75 96 ALA A O 1
ATOM 744 N N . SER A 1 97 ? -18.709 17.821 1.325 1.00 87.62 97 SER A N 1
ATOM 745 C CA . SER A 1 97 ? -18.143 18.925 0.540 1.00 87.62 97 SER A CA 1
ATOM 746 C C . SER A 1 97 ? -17.474 20.005 1.401 1.00 87.62 97 SER A C 1
ATOM 748 O O . SER A 1 97 ? -18.082 20.570 2.305 1.00 87.62 97 SER A O 1
ATOM 750 N N . GLY A 1 98 ? -16.213 20.318 1.081 1.00 89.38 98 GLY A N 1
ATOM 751 C CA . GLY A 1 98 ? -15.400 21.306 1.804 1.00 89.38 98 GLY A CA 1
ATOM 752 C C . GLY A 1 98 ? -14.632 20.754 3.010 1.00 89.38 98 GLY A C 1
ATOM 753 O O . GLY A 1 98 ? -13.786 21.464 3.556 1.00 89.38 98 GLY A O 1
ATOM 754 N N . LEU A 1 99 ? -14.874 19.494 3.386 1.00 94.94 99 LEU A N 1
ATOM 755 C CA . LEU A 1 99 ? -14.213 18.825 4.504 1.00 94.94 99 LEU A CA 1
ATOM 756 C C . LEU A 1 99 ? -13.193 17.788 4.018 1.00 94.94 99 LEU A C 1
ATOM 758 O O . LEU A 1 99 ? -13.347 17.162 2.968 1.00 94.94 99 LEU A O 1
ATOM 762 N N . ASN A 1 100 ? -12.149 17.593 4.818 1.00 94.12 100 ASN A N 1
ATOM 763 C CA . ASN A 1 100 ? -11.168 16.522 4.680 1.00 94.12 100 ASN A CA 1
ATOM 764 C C . ASN A 1 100 ? -11.061 15.800 6.029 1.00 94.12 100 ASN A C 1
ATOM 766 O O . ASN A 1 100 ? -10.418 16.293 6.954 1.00 94.12 100 ASN A O 1
ATOM 770 N N . LEU A 1 101 ? -11.765 14.678 6.147 1.00 93.81 101 LEU A N 1
ATOM 771 C CA . LEU A 1 101 ? -12.023 13.920 7.370 1.00 93.81 101 LEU A CA 1
ATOM 772 C C . LEU A 1 101 ? -11.164 12.653 7.421 1.00 93.81 101 LEU A C 1
ATOM 774 O O . LEU A 1 101 ? -11.000 11.980 6.407 1.00 93.81 101 LEU A O 1
ATOM 778 N N . ASN A 1 102 ? -10.643 12.310 8.601 1.00 89.94 102 ASN A N 1
ATOM 779 C CA . ASN A 1 102 ? -9.661 11.225 8.744 1.00 89.94 102 ASN A CA 1
ATOM 780 C C . ASN A 1 102 ? -10.026 10.170 9.793 1.00 89.94 102 ASN A C 1
ATOM 782 O O . ASN A 1 102 ? -9.487 9.061 9.750 1.00 89.94 102 ASN A O 1
ATOM 786 N N . CYS A 1 103 ? -10.908 10.495 10.737 1.00 89.81 103 CYS A N 1
ATOM 787 C CA . CYS A 1 103 ? -11.386 9.541 11.729 1.00 89.81 103 CYS A CA 1
ATOM 788 C C . CYS A 1 103 ? -12.833 9.817 12.136 1.00 89.81 103 CYS A C 1
ATOM 790 O O . CYS A 1 103 ? -13.365 10.913 11.925 1.00 89.81 103 CYS A O 1
ATOM 792 N N . LEU A 1 104 ? -13.448 8.792 12.723 1.00 94.75 104 LEU A N 1
ATOM 793 C CA . LEU A 1 104 ? -14.813 8.817 13.213 1.00 94.75 104 LEU A CA 1
ATOM 794 C C . LEU A 1 104 ? -14.950 7.941 14.451 1.00 94.75 104 LEU A C 1
ATOM 796 O O . LEU A 1 104 ? -14.458 6.817 14.466 1.00 94.75 104 LEU A O 1
ATOM 800 N N . GLU A 1 105 ? -15.695 8.449 15.427 1.00 94.81 105 GLU A N 1
ATOM 801 C CA . GLU A 1 105 ? -16.109 7.726 16.625 1.00 94.81 105 GLU A CA 1
ATOM 802 C C . GLU A 1 105 ? -17.635 7.663 16.710 1.00 94.81 105 GLU A C 1
ATOM 804 O O . GLU A 1 105 ? -18.340 8.636 16.410 1.00 94.81 105 GLU A O 1
ATOM 809 N N . ILE A 1 106 ? -18.149 6.505 17.125 1.00 93.69 106 ILE A N 1
ATOM 810 C CA . ILE A 1 106 ? -19.588 6.244 17.204 1.00 93.69 106 ILE A CA 1
ATOM 811 C C . ILE A 1 106 ? -20.156 6.845 18.488 1.00 93.69 106 ILE A C 1
ATOM 813 O O . ILE A 1 106 ? -19.701 6.540 19.587 1.00 93.69 106 ILE A O 1
ATOM 817 N N . ALA A 1 107 ? -21.197 7.663 18.342 1.00 92.81 107 ALA A N 1
ATOM 818 C CA . ALA A 1 107 ? -22.045 8.120 19.435 1.00 92.81 107 ALA A CA 1
ATOM 819 C C . ALA A 1 107 ? -23.451 7.505 19.306 1.00 92.81 107 ALA A C 1
ATOM 821 O O . ALA A 1 107 ? -23.816 6.960 18.268 1.00 92.81 107 ALA A O 1
ATOM 822 N N . GLU A 1 108 ? -24.272 7.611 20.355 1.00 88.25 108 GLU A N 1
ATOM 823 C CA . GLU A 1 108 ? -25.602 6.976 20.397 1.00 88.25 108 GLU A CA 1
ATOM 824 C C . GLU A 1 108 ? -26.525 7.405 19.240 1.00 88.25 108 GLU A C 1
ATOM 826 O O . GLU A 1 108 ? -27.237 6.583 18.673 1.00 88.25 108 GLU A O 1
ATOM 831 N N . ASN A 1 109 ? -26.493 8.689 18.869 1.00 90.19 109 ASN A N 1
ATOM 832 C CA . ASN A 1 109 ? -27.403 9.288 17.883 1.00 90.19 109 ASN A CA 1
ATOM 833 C C . ASN A 1 109 ? -26.671 9.949 16.702 1.00 90.19 109 ASN A C 1
ATOM 835 O O . ASN A 1 109 ? -27.196 10.878 16.091 1.00 90.19 109 ASN A O 1
ATOM 839 N N . GLY A 1 110 ? -25.442 9.525 16.410 1.00 95.00 110 GLY A N 1
ATOM 840 C CA . GLY A 1 110 ? -24.632 10.117 15.347 1.00 95.00 110 GLY A CA 1
ATOM 841 C C . GLY A 1 110 ? -23.155 9.784 15.496 1.00 95.00 110 GLY A C 1
ATOM 842 O O . GLY A 1 110 ? -22.790 8.827 16.177 1.00 95.00 110 GLY A O 1
ATOM 843 N N . TYR A 1 111 ? -22.300 10.603 14.895 1.00 96.25 111 TYR A N 1
ATOM 844 C CA . TYR A 1 111 ? -20.863 10.368 14.874 1.00 96.25 111 TYR A CA 1
ATOM 845 C C . TYR A 1 111 ? -20.073 11.638 15.164 1.00 96.25 111 TYR A C 1
ATOM 847 O O . TYR A 1 111 ? -20.402 12.710 14.649 1.00 96.25 111 TYR A O 1
ATOM 855 N N . TYR A 1 112 ? -19.004 11.499 15.945 1.00 96.94 112 TYR A N 1
ATOM 856 C CA . TYR A 1 112 ? -17.963 12.518 16.047 1.00 96.94 112 TYR A CA 1
ATOM 857 C C . TYR A 1 112 ? -16.910 12.261 14.977 1.00 96.94 112 TYR A C 1
ATOM 859 O O . TYR A 1 112 ? -16.519 11.118 14.759 1.00 96.94 112 TYR A O 1
ATOM 867 N N . LEU A 1 113 ? -16.442 13.315 14.318 1.00 95.44 113 LEU A N 1
ATOM 868 C CA . LEU A 1 113 ? -15.425 13.240 13.276 1.00 95.44 113 LEU A CA 1
ATOM 869 C C . LEU A 1 113 ? -14.328 14.262 13.540 1.00 95.44 113 LEU A C 1
ATOM 871 O O . LEU A 1 113 ? -14.581 15.322 14.112 1.00 95.44 113 LEU A O 1
ATOM 875 N N . TYR A 1 114 ? -13.129 13.971 13.052 1.00 93.81 114 TYR A N 1
ATOM 876 C CA . TYR A 1 114 ? -12.019 14.916 13.054 1.00 93.81 114 TYR A CA 1
ATOM 877 C C . TYR A 1 114 ? -11.354 14.979 11.683 1.00 93.81 114 TYR A C 1
ATOM 879 O O . TYR A 1 114 ? -11.231 13.983 10.958 1.00 93.81 114 TYR A O 1
ATOM 887 N N . GLY A 1 115 ? -10.930 16.181 11.321 1.00 92.56 115 GLY A N 1
ATOM 888 C CA . GLY A 1 115 ? -10.361 16.467 10.021 1.00 92.56 115 GLY A CA 1
ATOM 889 C C . GLY A 1 115 ? -10.024 17.937 9.881 1.00 92.56 115 GLY A C 1
ATOM 890 O O . GLY A 1 115 ? -9.689 18.598 10.860 1.00 92.56 115 GLY A O 1
ATOM 891 N N . SER A 1 116 ? -10.141 18.450 8.662 1.00 91.62 116 SER A N 1
ATOM 892 C CA . SER A 1 116 ? -9.958 19.862 8.358 1.00 91.62 116 SER A CA 1
ATOM 893 C C . SER A 1 116 ? -11.055 20.420 7.460 1.00 91.62 116 SER A C 1
ATOM 895 O O . SER A 1 116 ? -11.638 19.713 6.640 1.00 91.62 116 SER A O 1
ATOM 897 N N . GLU A 1 117 ? -11.293 21.717 7.603 1.00 91.81 117 GLU A N 1
ATOM 898 C CA . GLU A 1 117 ? -12.134 22.538 6.738 1.00 91.81 117 GLU A CA 1
ATOM 899 C C . GLU A 1 117 ? -11.273 23.708 6.260 1.00 91.81 117 GLU A C 1
ATOM 901 O O . GLU A 1 117 ? -10.729 24.455 7.072 1.00 91.81 117 GLU A O 1
ATOM 906 N N . ASN A 1 118 ? -11.083 23.845 4.945 1.00 87.69 118 ASN A N 1
ATOM 907 C CA . ASN A 1 118 ? -10.185 24.854 4.357 1.00 87.69 118 ASN A CA 1
ATOM 908 C C . ASN A 1 118 ? -8.744 24.840 4.924 1.00 87.69 118 ASN A C 1
ATOM 910 O O . ASN A 1 118 ? -8.072 25.868 4.953 1.00 87.69 118 ASN A O 1
ATOM 914 N N . GLY A 1 119 ? -8.262 23.669 5.358 1.00 85.75 119 GLY A N 1
ATOM 915 C CA . GLY A 1 119 ? -6.927 23.483 5.939 1.00 85.75 119 GLY A CA 1
ATOM 916 C C . GLY A 1 119 ? -6.836 23.738 7.448 1.00 85.75 119 GLY A C 1
ATOM 917 O O . GLY A 1 119 ? -5.791 23.465 8.032 1.00 85.75 119 GLY A O 1
ATOM 918 N N . GLU A 1 120 ? -7.909 24.201 8.093 1.00 87.94 120 GLU A N 1
ATOM 919 C CA . GLU A 1 120 ? -7.973 24.349 9.549 1.00 87.94 120 GLU A CA 1
ATOM 920 C C . GLU A 1 120 ? -8.523 23.075 10.189 1.00 87.94 120 GLU A C 1
ATOM 922 O O . GLU A 1 120 ? -9.588 22.595 9.796 1.00 87.94 120 GLU A O 1
ATOM 927 N N . LEU A 1 121 ? -7.800 22.528 11.169 1.00 90.12 121 LEU A N 1
ATOM 928 C CA . LEU A 1 121 ? -8.215 21.329 11.895 1.00 90.12 121 LEU A CA 1
ATOM 929 C C . LEU A 1 121 ? -9.439 21.619 12.769 1.00 90.12 121 LEU A C 1
ATOM 931 O O . LEU A 1 121 ? -9.533 22.678 13.387 1.00 90.12 121 LEU A O 1
ATOM 935 N N . ALA A 1 122 ? -10.386 20.683 12.806 1.00 91.94 122 ALA A N 1
ATOM 936 C CA . ALA A 1 122 ? -11.609 20.825 13.586 1.00 91.94 122 ALA A CA 1
ATOM 937 C C . ALA A 1 122 ? -12.282 19.478 13.872 1.00 91.94 122 ALA A C 1
ATOM 939 O O . ALA A 1 122 ? -12.085 18.490 13.159 1.00 91.94 122 ALA A O 1
ATOM 940 N N . PHE A 1 123 ? -13.131 19.484 14.901 1.00 94.75 123 PHE A N 1
ATOM 941 C CA . PHE A 1 123 ? -14.072 18.408 15.184 1.00 94.75 123 PHE A CA 1
ATOM 942 C C . PHE A 1 123 ? -15.443 18.715 14.583 1.00 94.75 123 PHE A C 1
ATOM 944 O O . PHE A 1 123 ? -15.876 19.870 14.532 1.00 94.75 123 PHE A O 1
ATOM 951 N N . PHE A 1 124 ? -16.148 17.668 14.174 1.00 95.00 124 PHE A N 1
ATOM 952 C CA . PHE A 1 124 ? -17.483 17.743 13.600 1.00 95.00 124 PHE A CA 1
ATOM 953 C C . PHE A 1 124 ? -18.395 16.711 14.255 1.00 95.00 124 PHE A C 1
ATOM 955 O O . PHE A 1 124 ? -17.937 15.682 14.747 1.00 95.00 124 PHE A O 1
ATOM 962 N N . TYR A 1 125 ? -19.694 16.979 14.221 1.00 95.75 125 TYR A N 1
ATOM 963 C CA . TYR A 1 125 ? -20.733 16.015 14.543 1.00 95.75 125 TYR A CA 1
ATOM 964 C C . TYR A 1 125 ? -21.655 15.834 13.341 1.00 95.75 125 TYR A C 1
ATOM 966 O O . TYR A 1 125 ? -22.095 16.825 12.749 1.00 95.75 125 TYR A O 1
ATOM 974 N N . THR A 1 126 ? -21.985 14.589 13.012 1.00 96.06 126 THR A N 1
ATOM 975 C CA . THR A 1 126 ? -22.973 14.263 11.978 1.00 96.06 126 THR A CA 1
ATOM 976 C C . THR A 1 126 ? -24.024 13.290 12.495 1.00 96.06 126 THR A C 1
ATOM 978 O O . THR A 1 126 ? -23.767 12.523 13.423 1.00 96.06 126 THR A O 1
ATOM 981 N N . ASP A 1 127 ? -25.218 13.352 11.917 1.00 94.94 127 ASP A N 1
ATOM 982 C CA . ASP A 1 127 ? -26.302 12.416 12.205 1.00 94.94 127 ASP A CA 1
ATOM 983 C C . ASP A 1 127 ? -26.020 11.048 11.556 1.00 94.94 127 ASP A C 1
ATOM 985 O O . ASP A 1 127 ? -25.162 10.923 10.681 1.00 94.94 127 ASP A O 1
ATOM 989 N N . LEU A 1 128 ? -26.740 10.001 11.973 1.00 94.00 128 LEU A N 1
ATOM 990 C CA . LEU A 1 128 ? -26.498 8.622 11.511 1.00 94.00 128 LEU A CA 1
ATOM 991 C C . LEU A 1 128 ? -26.607 8.443 9.984 1.00 94.00 128 LEU A C 1
ATOM 993 O O . LEU A 1 128 ? -26.004 7.538 9.413 1.00 94.00 128 LEU A O 1
ATOM 997 N N . ASP A 1 129 ? -27.381 9.300 9.319 1.00 92.19 129 ASP A N 1
ATOM 998 C CA . ASP A 1 129 ? -27.576 9.292 7.868 1.00 92.19 129 ASP A CA 1
ATOM 999 C C . ASP A 1 129 ? -26.569 10.171 7.105 1.00 92.19 129 ASP A C 1
ATOM 1001 O O . ASP A 1 129 ? -26.637 10.246 5.877 1.00 92.19 129 ASP A O 1
ATOM 1005 N N . PHE A 1 130 ? -25.627 10.808 7.812 1.00 94.19 130 PHE A N 1
ATOM 1006 C CA . PHE A 1 130 ? -24.652 11.757 7.270 1.00 94.19 130 PHE A CA 1
ATOM 1007 C C . PHE A 1 130 ? -25.286 12.961 6.547 1.00 94.19 130 PHE A C 1
ATOM 1009 O O . PHE A 1 130 ? -24.698 13.525 5.623 1.00 94.19 130 PHE A O 1
ATOM 1016 N N . SER A 1 131 ? -26.495 13.367 6.949 1.00 91.69 131 SER A N 1
ATOM 1017 C CA . SER A 1 131 ? -27.230 14.467 6.308 1.00 91.69 131 SER A CA 1
ATOM 1018 C C . SER A 1 131 ? -26.666 15.860 6.600 1.00 91.69 131 SER A C 1
ATOM 1020 O O . SER A 1 131 ? -26.887 16.786 5.815 1.00 91.69 131 SER A O 1
ATOM 1022 N N . SER A 1 132 ? -25.950 16.040 7.715 1.00 93.38 132 SER A N 1
ATOM 1023 C CA . SER A 1 132 ? -25.374 17.332 8.100 1.00 93.38 132 SER A CA 1
ATOM 1024 C C . SER A 1 132 ? -24.047 17.186 8.842 1.00 93.38 132 SER A C 1
ATOM 1026 O O . SER A 1 132 ? -23.907 16.317 9.694 1.00 93.38 132 SER A O 1
ATOM 1028 N N . PHE A 1 133 ? -23.069 18.047 8.549 1.00 95.38 133 PHE A N 1
ATOM 1029 C CA . PHE A 1 133 ? -21.781 18.086 9.253 1.00 95.38 133 PHE A CA 1
ATOM 1030 C C . PHE A 1 133 ? -21.664 19.386 10.043 1.00 95.38 133 PHE A C 1
ATOM 1032 O O . PHE A 1 133 ? -21.432 20.456 9.482 1.00 95.38 133 PHE A O 1
ATOM 1039 N N . ASN A 1 134 ? -21.836 19.298 11.358 1.00 94.56 134 ASN A N 1
ATOM 1040 C CA . ASN A 1 134 ? -21.841 20.456 12.242 1.00 94.56 134 ASN A CA 1
ATOM 1041 C C . ASN A 1 134 ? -20.481 20.588 12.920 1.00 94.56 134 ASN A C 1
ATOM 1043 O O . ASN A 1 134 ? -20.080 19.708 13.679 1.00 94.56 134 ASN A O 1
ATOM 1047 N N . LYS A 1 135 ? -19.775 21.691 12.665 1.00 94.19 135 LYS A N 1
ATOM 1048 C CA . LYS A 1 135 ? -18.509 21.998 13.339 1.00 94.19 135 LYS A CA 1
ATOM 1049 C C . LYS A 1 135 ? -18.745 22.172 14.840 1.00 94.19 135 LYS A C 1
ATOM 1051 O O . LYS A 1 135 ? -19.615 22.940 15.252 1.00 94.19 135 LYS A O 1
ATOM 1056 N N . ILE A 1 136 ? -17.969 21.462 15.648 1.00 94.56 136 ILE A N 1
ATOM 1057 C CA . ILE A 1 136 ? -18.003 21.565 17.107 1.00 94.56 136 ILE A CA 1
ATOM 1058 C C . ILE A 1 136 ? -17.202 22.802 17.512 1.00 94.56 136 ILE A C 1
ATOM 1060 O O . ILE A 1 136 ? -16.112 23.040 16.988 1.00 94.56 136 ILE A O 1
ATOM 1064 N N . ASN A 1 137 ? -17.737 23.607 18.434 1.00 91.75 137 ASN A N 1
ATOM 1065 C CA . ASN A 1 137 ? -17.100 24.849 18.867 1.00 91.75 137 ASN A CA 1
ATOM 1066 C C . ASN A 1 137 ? -15.986 24.567 19.885 1.00 91.75 137 ASN A C 1
ATOM 1068 O O . ASN A 1 137 ? -16.089 24.900 21.064 1.00 91.75 137 ASN A O 1
ATOM 1072 N N . TYR A 1 138 ? -14.924 23.931 19.405 1.00 88.75 138 TYR A N 1
ATOM 1073 C CA . TYR A 1 138 ? -13.716 23.649 20.156 1.00 88.75 138 TYR A CA 1
ATOM 1074 C C . TYR A 1 138 ? -12.516 24.113 19.334 1.00 88.75 138 TYR A C 1
ATOM 1076 O O . TYR A 1 138 ? -12.295 23.645 18.217 1.00 88.75 138 TYR A O 1
ATOM 1084 N N . ASN A 1 139 ? -11.766 25.073 19.871 1.00 77.31 139 ASN A N 1
ATOM 1085 C CA . ASN A 1 139 ? -10.593 25.600 19.193 1.00 77.31 139 ASN A CA 1
ATOM 1086 C C . ASN A 1 139 ? -9.398 24.697 19.498 1.00 77.31 139 ASN A C 1
ATOM 1088 O O . ASN A 1 139 ? -8.838 24.763 20.593 1.00 77.31 139 ASN A O 1
ATOM 1092 N N . THR A 1 140 ? -9.018 23.855 18.541 1.00 69.44 140 THR A N 1
ATOM 1093 C CA . THR A 1 140 ? -7.753 23.124 18.615 1.00 69.44 140 THR A CA 1
ATOM 1094 C C . THR A 1 140 ? -6.612 24.133 18.568 1.00 69.44 140 THR A C 1
ATOM 1096 O O . THR A 1 140 ? -6.511 24.901 17.610 1.00 69.44 140 THR A O 1
ATOM 1099 N N . ASP A 1 141 ? -5.749 24.150 19.586 1.00 70.19 141 ASP A N 1
ATOM 1100 C CA . ASP A 1 141 ? -4.488 24.886 19.488 1.00 70.19 141 ASP A CA 1
ATOM 1101 C C . ASP A 1 141 ? -3.733 24.347 18.268 1.00 70.19 141 ASP A C 1
ATOM 1103 O O . ASP A 1 141 ? -3.464 23.152 18.189 1.00 70.19 141 ASP A O 1
ATOM 1107 N N . ALA A 1 142 ? -3.395 25.215 17.312 1.00 62.38 142 ALA A N 1
ATOM 1108 C CA . ALA A 1 142 ? -2.706 24.820 16.085 1.00 62.38 142 ALA A CA 1
ATOM 1109 C C . ALA A 1 142 ? -1.344 24.145 16.346 1.00 62.38 142 ALA A C 1
ATOM 1111 O O . ALA A 1 142 ? -0.783 23.529 15.441 1.00 62.38 142 ALA A O 1
ATOM 1112 N N . MET A 1 143 ? -0.795 24.272 17.561 1.00 65.81 143 MET A N 1
ATOM 1113 C CA . MET A 1 143 ? 0.427 23.584 17.980 1.00 65.81 143 MET A CA 1
ATOM 1114 C C . MET A 1 143 ? 0.185 22.232 18.672 1.00 65.81 143 MET A C 1
ATOM 1116 O O . MET A 1 143 ? 1.155 21.500 18.873 1.00 65.81 143 MET A O 1
ATOM 1120 N N . LEU A 1 144 ? -1.050 21.911 19.075 1.00 71.62 144 LEU A N 1
ATOM 1121 C CA . LEU A 1 144 ? -1.417 20.619 19.659 1.00 71.62 144 LEU A CA 1
ATOM 1122 C C . LEU A 1 144 ? -1.888 19.671 18.550 1.00 71.62 144 LEU A C 1
ATOM 1124 O O . LEU A 1 144 ? -2.773 19.988 17.759 1.00 71.62 144 LEU A O 1
ATOM 1128 N N . MET A 1 145 ? -1.298 18.482 18.509 1.00 79.19 145 MET A N 1
ATOM 1129 C CA . MET A 1 145 ? -1.706 17.403 17.618 1.00 79.19 145 MET A CA 1
ATOM 1130 C C . MET A 1 145 ? -2.700 16.487 18.333 1.00 79.19 145 MET A C 1
ATOM 1132 O O . MET A 1 145 ? -2.538 16.173 19.516 1.00 79.19 145 MET A O 1
ATOM 1136 N N . LEU A 1 146 ? -3.718 16.025 17.605 1.00 85.81 146 LEU A N 1
ATOM 1137 C CA . LEU A 1 146 ? -4.633 15.003 18.102 1.00 85.81 146 LEU A CA 1
ATOM 1138 C C . LEU A 1 146 ? -3.959 13.630 18.007 1.00 85.81 146 LEU A C 1
ATOM 1140 O O . LEU A 1 146 ? -3.585 13.200 16.917 1.00 85.81 146 LEU A O 1
ATOM 1144 N N . ASN A 1 147 ? -3.816 12.937 19.138 1.00 84.62 147 ASN A N 1
ATOM 1145 C CA . ASN A 1 147 ? -3.310 11.563 19.164 1.00 84.62 147 ASN A CA 1
ATOM 1146 C C . ASN A 1 147 ? -4.454 10.556 18.983 1.00 84.62 147 ASN A C 1
ATOM 1148 O O . ASN A 1 147 ? -4.367 9.648 18.162 1.00 84.62 147 ASN A O 1
ATOM 1152 N N . CYS A 1 148 ? -5.550 10.739 19.724 1.00 87.56 148 CYS A N 1
ATOM 1153 C CA . CYS A 1 148 ? -6.717 9.868 19.635 1.00 87.56 148 CYS A CA 1
ATOM 1154 C C . CYS A 1 148 ? -8.023 10.608 19.924 1.00 87.56 148 CYS A C 1
ATOM 1156 O O . CYS A 1 148 ? -8.047 11.632 20.611 1.00 87.56 148 CYS A O 1
ATOM 1158 N N . MET A 1 149 ? -9.113 10.004 19.464 1.00 92.19 149 MET A N 1
ATOM 1159 C CA . MET A 1 149 ? -10.493 10.390 19.727 1.00 92.19 149 MET A CA 1
ATOM 1160 C C . MET A 1 149 ? -11.237 9.144 20.210 1.00 92.19 149 MET A C 1
ATOM 1162 O O . MET A 1 149 ? -10.894 8.048 19.792 1.00 92.19 149 MET A O 1
ATOM 1166 N N . ASN A 1 150 ? -12.160 9.281 21.152 1.00 93.75 150 ASN A N 1
ATOM 1167 C CA . ASN A 1 150 ? -12.985 8.202 21.701 1.00 93.75 150 ASN A CA 1
ATOM 1168 C C . ASN A 1 150 ? -14.351 8.792 22.095 1.00 93.75 150 ASN A C 1
ATOM 1170 O O . ASN A 1 150 ? -14.483 10.009 22.251 1.00 93.75 150 ASN A O 1
ATOM 1174 N N . VAL A 1 151 ? -15.343 7.939 22.350 1.00 94.25 151 VAL A N 1
ATOM 1175 C CA . VAL A 1 151 ? -16.615 8.335 22.976 1.00 94.25 151 VAL A CA 1
ATOM 1176 C C . VAL A 1 151 ? -16.807 7.552 24.269 1.00 94.25 151 VAL A C 1
ATOM 1178 O O . VAL A 1 151 ? -16.660 6.329 24.296 1.00 94.25 151 VAL A O 1
ATOM 1181 N N . ASN A 1 152 ? -17.100 8.256 25.364 1.00 92.50 152 ASN A N 1
ATOM 1182 C CA . ASN A 1 152 ? -17.359 7.610 26.650 1.00 92.50 152 ASN A CA 1
ATOM 1183 C C . ASN A 1 152 ? -18.814 7.122 26.771 1.00 92.50 152 ASN A C 1
ATOM 1185 O O . ASN A 1 152 ? -19.669 7.416 25.937 1.00 92.50 152 ASN A O 1
ATOM 1189 N N . SER A 1 153 ? -19.122 6.408 27.855 1.00 90.38 153 SER A N 1
ATOM 1190 C CA . SER A 1 153 ? -20.460 5.860 28.125 1.00 90.38 153 SER A CA 1
ATOM 1191 C C . SER A 1 153 ? -21.563 6.916 28.298 1.00 90.38 153 SER A C 1
ATOM 1193 O O . SER A 1 153 ? -22.742 6.577 28.242 1.00 90.38 153 SER A O 1
ATOM 1195 N N . SER A 1 154 ? -21.204 8.194 28.476 1.00 91.19 154 SER A N 1
ATOM 1196 C CA . SER A 1 154 ? -22.145 9.324 28.514 1.00 91.19 154 SER A CA 1
ATOM 1197 C C . SER A 1 154 ? -22.373 9.972 27.139 1.00 91.19 154 SER A C 1
ATOM 1199 O O . SER A 1 154 ? -23.141 10.926 27.039 1.00 91.19 154 SER A O 1
ATOM 1201 N N . GLY A 1 155 ? -21.716 9.484 26.080 1.00 92.75 155 GLY A N 1
ATOM 1202 C CA . GLY A 1 155 ? -21.802 10.047 24.728 1.00 92.75 155 GLY A CA 1
ATOM 1203 C C . GLY A 1 155 ? -20.952 11.306 24.513 1.00 92.75 155 GLY A C 1
ATOM 1204 O O . GLY A 1 155 ? -21.104 11.985 23.490 1.00 92.75 155 GLY A O 1
ATOM 1205 N N . ASN A 1 156 ? -20.068 11.627 25.461 1.00 94.38 156 ASN A N 1
ATOM 1206 C CA . ASN A 1 156 ? -19.158 12.762 25.366 1.00 94.38 156 ASN A CA 1
ATOM 1207 C C . ASN A 1 156 ? -17.909 12.381 24.572 1.00 94.38 156 ASN A C 1
ATOM 1209 O O . ASN A 1 156 ? -17.441 11.238 24.615 1.00 94.38 156 ASN A O 1
ATOM 1213 N N . LEU A 1 157 ? -17.376 13.365 23.856 1.00 95.19 157 LEU A N 1
ATOM 1214 C CA . LEU A 1 157 ? -16.173 13.219 23.058 1.00 95.19 157 LEU A CA 1
ATOM 1215 C C . LEU A 1 157 ? -14.954 13.283 23.974 1.00 95.19 157 LEU A C 1
ATOM 1217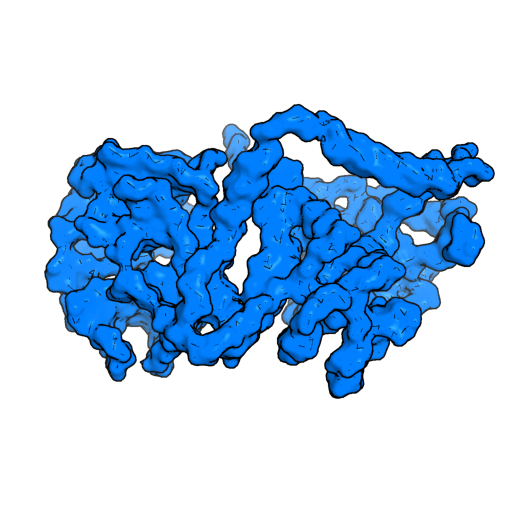 O O . LEU A 1 157 ? -14.759 14.265 24.686 1.00 95.19 157 LEU A O 1
ATOM 1221 N N . CYS A 1 158 ? -14.107 12.267 23.932 1.00 94.69 158 CYS A N 1
ATOM 1222 C CA . CYS A 1 158 ? -12.863 12.250 24.681 1.00 94.69 158 CYS A CA 1
ATOM 1223 C C . CYS A 1 158 ? -11.671 12.306 23.732 1.00 94.69 158 CYS A C 1
ATOM 1225 O O . CYS A 1 158 ? -11.605 11.555 22.757 1.00 94.69 158 CYS A O 1
ATOM 1227 N N . ILE A 1 159 ? -10.721 13.186 24.026 1.00 93.00 159 ILE A N 1
ATOM 1228 C CA . ILE A 1 159 ? -9.563 13.438 23.170 1.00 93.00 159 ILE A CA 1
ATOM 1229 C C . ILE A 1 159 ? -8.275 13.406 23.978 1.00 93.00 159 ILE A C 1
ATOM 1231 O O . ILE A 1 159 ? -8.240 13.821 25.138 1.00 93.00 159 ILE A O 1
ATOM 1235 N N . LEU A 1 160 ? -7.210 12.929 23.336 1.00 91.12 160 LEU A N 1
ATOM 1236 C CA . LEU A 1 160 ? -5.849 13.061 23.838 1.00 91.12 160 LEU A CA 1
ATOM 1237 C C . LEU A 1 160 ? -5.079 13.987 22.902 1.00 91.12 160 LEU A C 1
ATOM 1239 O O . LEU A 1 160 ? -4.788 13.634 21.755 1.00 91.12 160 LEU A O 1
ATOM 1243 N N . GLU A 1 161 ? -4.759 15.171 23.400 1.00 89.75 161 GLU A N 1
ATOM 1244 C CA . GLU A 1 161 ? -3.974 16.171 22.685 1.00 89.75 161 GLU A CA 1
ATOM 1245 C C . GLU A 1 161 ? -2.540 16.154 23.196 1.00 89.75 161 GLU A C 1
ATOM 1247 O O . GLU A 1 161 ? -2.303 16.033 24.401 1.00 89.75 161 GLU A O 1
ATOM 1252 N N . TYR A 1 162 ? -1.578 16.311 22.290 1.00 86.12 162 TYR A N 1
ATOM 1253 C CA . TYR A 1 162 ? -0.176 16.403 22.668 1.00 86.12 162 TYR A CA 1
ATOM 1254 C C . TYR A 1 162 ? 0.584 17.437 21.848 1.00 86.12 162 TYR A C 1
ATOM 1256 O O . TYR A 1 162 ? 0.242 17.734 20.705 1.00 86.12 162 TYR A O 1
ATOM 1264 N N . LYS A 1 163 ? 1.650 17.974 22.433 1.00 84.25 163 LYS A N 1
ATOM 1265 C CA . LYS A 1 163 ? 2.603 18.852 21.756 1.00 84.25 163 LYS A CA 1
ATOM 1266 C C . LYS A 1 163 ? 4.004 18.474 22.184 1.00 84.25 163 LYS A C 1
ATOM 1268 O O . LYS A 1 163 ? 4.255 18.238 23.362 1.00 84.25 163 LYS A O 1
ATOM 1273 N N . GLU A 1 164 ? 4.903 18.466 21.216 1.00 77.88 164 GLU A N 1
ATOM 1274 C CA . GLU A 1 164 ? 6.332 18.317 21.435 1.00 77.88 164 GLU A CA 1
ATOM 1275 C C . GLU A 1 164 ? 7.036 19.508 20.781 1.00 77.88 164 GLU A C 1
ATOM 1277 O O . GLU A 1 164 ? 6.892 19.745 19.579 1.00 77.88 164 GLU A O 1
ATOM 1282 N N . SER A 1 165 ? 7.758 20.302 21.572 1.00 72.38 165 SER A N 1
ATOM 1283 C CA . SER A 1 165 ? 8.496 21.464 21.068 1.00 72.38 165 SER A CA 1
ATOM 1284 C C . SER A 1 165 ? 9.881 21.565 21.687 1.00 72.38 165 SER A C 1
ATOM 1286 O O . SER A 1 165 ? 10.022 21.511 22.903 1.00 72.38 165 SER A O 1
ATOM 1288 N N . GLY A 1 166 ? 10.902 21.753 20.849 1.00 66.62 166 GLY A N 1
ATOM 1289 C CA . GLY A 1 166 ? 12.290 21.900 21.284 1.00 66.62 166 GLY A CA 1
ATOM 1290 C C . GLY A 1 166 ? 13.284 21.163 20.390 1.00 66.62 166 GLY A C 1
ATOM 1291 O O . GLY A 1 166 ? 12.905 20.478 19.442 1.00 66.62 166 GLY A O 1
ATOM 1292 N N . THR A 1 167 ? 14.577 21.308 20.685 1.00 61.84 167 THR A N 1
ATOM 1293 C CA . THR A 1 167 ? 15.655 20.550 20.026 1.00 61.84 167 THR A CA 1
ATOM 1294 C C . THR A 1 167 ? 16.701 20.128 21.049 1.00 61.84 167 THR A C 1
ATOM 1296 O O . THR A 1 167 ? 17.066 20.918 21.916 1.00 61.84 167 THR A O 1
ATOM 1299 N N . GLY A 1 168 ? 17.251 18.920 20.918 1.00 64.00 168 GLY A N 1
ATOM 1300 C CA . GLY A 1 168 ? 18.279 18.430 21.838 1.00 64.00 168 GLY A CA 1
ATOM 1301 C C . GLY A 1 168 ? 17.682 17.952 23.161 1.00 64.00 168 GLY A C 1
ATOM 1302 O O . GLY A 1 168 ? 16.823 17.080 23.154 1.00 64.00 168 GLY A O 1
ATOM 1303 N N . THR A 1 169 ? 18.174 18.470 24.287 1.00 60.12 169 THR A N 1
ATOM 1304 C CA . THR A 1 169 ? 17.736 18.072 25.640 1.00 60.12 169 THR A CA 1
ATOM 1305 C C . THR A 1 169 ? 16.602 18.927 26.204 1.00 60.12 169 THR A C 1
ATOM 1307 O O . THR A 1 169 ? 16.047 18.565 27.234 1.00 60.12 169 THR A O 1
ATOM 1310 N N . ASP A 1 170 ? 16.255 20.032 25.542 1.00 62.88 170 ASP A N 1
ATOM 1311 C CA . ASP A 1 170 ? 15.225 20.975 25.988 1.00 62.88 170 ASP A CA 1
ATOM 1312 C C . ASP A 1 170 ? 13.933 20.733 25.196 1.00 62.88 170 ASP A C 1
ATOM 1314 O O . ASP A 1 170 ? 13.549 21.544 24.354 1.00 62.88 170 ASP A O 1
ATOM 1318 N N . ILE A 1 171 ? 13.318 19.564 25.397 1.00 71.50 171 ILE A N 1
ATOM 1319 C CA . ILE A 1 171 ? 12.037 19.205 24.779 1.00 71.50 171 ILE A CA 1
ATOM 1320 C C . ILE A 1 171 ? 10.927 19.454 25.802 1.00 71.50 171 ILE A C 1
ATOM 1322 O O . ILE A 1 171 ? 10.882 18.812 26.849 1.00 71.50 171 ILE A O 1
ATOM 1326 N N . GLU A 1 172 ? 10.029 20.383 25.495 1.00 76.69 172 GLU A N 1
ATOM 1327 C CA . GLU A 1 172 ? 8.773 20.567 26.216 1.00 76.69 172 GLU A CA 1
ATOM 1328 C C . GLU A 1 172 ? 7.732 19.610 25.629 1.00 76.69 172 GLU A C 1
ATOM 1330 O O . GLU A 1 172 ? 7.433 19.667 24.430 1.00 76.69 172 GLU A O 1
ATOM 1335 N N . GLN A 1 173 ? 7.207 18.719 26.471 1.00 82.94 173 GLN A N 1
ATOM 1336 C CA . GLN A 1 173 ? 6.191 17.743 26.095 1.00 82.94 173 GLN A CA 1
ATOM 1337 C C . GLN A 1 173 ? 4.931 17.981 26.923 1.00 82.94 173 GLN A C 1
ATOM 1339 O O . GLN A 1 173 ? 4.947 17.883 28.148 1.00 82.94 173 GLN A O 1
ATOM 1344 N N . ILE A 1 174 ? 3.844 18.306 26.233 1.00 86.00 174 ILE A N 1
ATOM 1345 C CA . ILE A 1 174 ? 2.529 18.560 26.820 1.00 86.00 174 ILE A CA 1
ATOM 1346 C C . ILE A 1 174 ? 1.603 17.428 26.383 1.00 86.00 174 ILE A C 1
ATOM 1348 O O . ILE A 1 174 ? 1.609 17.043 25.212 1.00 86.00 174 ILE A O 1
ATOM 1352 N N . CYS A 1 175 ? 0.817 16.884 27.310 1.00 89.00 175 CYS A N 1
ATOM 1353 C CA . CYS A 1 175 ? -0.206 15.881 27.025 1.00 89.00 175 CYS A CA 1
ATOM 1354 C C . CYS A 1 175 ? -1.435 16.133 27.895 1.00 89.00 175 CYS A C 1
ATOM 1356 O O . CYS A 1 175 ? -1.343 16.071 29.117 1.00 89.00 175 CYS A O 1
ATOM 1358 N N . HIS A 1 176 ? -2.588 16.366 27.272 1.00 91.56 176 HIS A N 1
ATOM 1359 C CA . HIS A 1 176 ? -3.853 16.571 27.974 1.00 91.56 176 HIS A CA 1
ATOM 1360 C C . HIS A 1 176 ? -4.895 15.568 27.509 1.00 91.56 176 HIS A C 1
ATOM 1362 O O . HIS A 1 176 ? -5.129 15.404 26.310 1.00 91.56 176 HIS A O 1
ATOM 1368 N N . PHE A 1 177 ? -5.550 14.932 28.475 1.00 93.38 177 PHE A N 1
ATOM 1369 C CA . PHE A 1 177 ? -6.789 14.210 28.238 1.00 93.38 177 PHE A CA 1
ATOM 1370 C C . PHE A 1 177 ? -7.963 15.142 28.519 1.00 93.38 177 PHE A C 1
ATOM 1372 O O . PHE A 1 177 ? -8.059 15.704 29.612 1.00 93.38 177 PHE A O 1
ATOM 1379 N N . LYS A 1 178 ? -8.869 15.283 27.552 1.00 93.62 178 LYS A N 1
ATOM 1380 C CA . LYS A 1 178 ? -10.049 16.136 27.691 1.00 93.62 178 LYS A CA 1
ATOM 1381 C C . LYS A 1 178 ? -11.325 15.387 27.374 1.00 93.62 178 LYS A C 1
ATOM 1383 O O . LYS A 1 178 ? -11.364 14.554 26.474 1.00 93.62 178 LYS A O 1
ATOM 1388 N N . GLU A 1 179 ? -12.377 15.746 28.093 1.00 94.94 179 GLU A N 1
ATOM 1389 C CA . GLU A 1 179 ? -13.750 15.353 27.802 1.00 94.94 179 GLU A CA 1
ATOM 1390 C C . GLU A 1 179 ? -14.530 16.594 27.378 1.00 94.94 179 GLU A C 1
ATOM 1392 O O . GLU A 1 179 ? -14.528 17.603 28.087 1.00 94.94 179 GLU A O 1
ATOM 1397 N N . LEU A 1 180 ? -15.183 16.517 26.225 1.00 95.19 180 LEU A N 1
ATOM 1398 C CA . LEU A 1 180 ? -15.968 17.580 25.622 1.00 95.19 180 LEU A CA 1
ATOM 1399 C C . LEU A 1 180 ? -17.422 17.128 25.502 1.00 95.19 180 LEU A C 1
ATOM 1401 O O . LEU A 1 180 ? -17.703 16.003 25.082 1.00 95.19 180 LEU A O 1
ATOM 1405 N N . ASP A 1 181 ? -18.356 18.020 25.814 1.00 93.69 181 ASP A N 1
ATOM 1406 C CA . ASP A 1 181 ? -19.746 17.803 25.422 1.00 93.69 181 ASP A CA 1
ATOM 1407 C C . ASP A 1 181 ? -19.935 18.002 23.905 1.00 93.69 181 ASP A C 1
ATOM 1409 O O . ASP A 1 181 ? -19.048 18.473 23.186 1.00 93.69 181 ASP A O 1
ATOM 1413 N N . LYS A 1 182 ? -21.139 17.702 23.406 1.00 89.94 182 LYS A N 1
ATOM 1414 C CA . LYS A 1 182 ? -21.491 17.857 21.984 1.00 89.94 182 LYS A CA 1
ATOM 1415 C C . LYS A 1 182 ? -21.340 19.298 21.457 1.00 89.94 182 LYS A C 1
ATOM 1417 O O . LYS A 1 182 ? -21.230 19.492 20.249 1.00 89.94 182 LYS A O 1
ATOM 1422 N N . SER A 1 183 ? -21.349 20.313 22.329 1.00 91.00 183 SER A N 1
ATOM 1423 C CA . SER A 1 183 ? -21.143 21.719 21.943 1.00 91.00 183 SER A CA 1
ATOM 1424 C C . SER A 1 183 ? -19.666 22.099 21.799 1.00 91.00 183 SER A C 1
ATOM 1426 O O . SER A 1 183 ? -19.366 23.123 21.182 1.00 91.00 183 SER A O 1
ATOM 1428 N N . GLY A 1 184 ? -18.756 21.270 22.322 1.00 92.50 184 GLY A N 1
ATOM 1429 C CA . GLY A 1 184 ? -17.321 21.540 22.413 1.00 92.50 184 GLY A CA 1
ATOM 1430 C C . GLY A 1 184 ? -16.897 22.128 23.760 1.00 92.50 184 GLY A C 1
ATOM 1431 O O . GLY A 1 184 ? -15.738 22.510 23.919 1.00 92.50 184 GLY A O 1
ATOM 1432 N N . SER A 1 185 ? -17.806 22.207 24.738 1.00 95.19 185 SER A N 1
ATOM 1433 C CA . SER A 1 185 ? -17.465 22.685 26.078 1.00 95.19 185 SER A CA 1
ATOM 1434 C C . SER A 1 185 ? -16.633 21.639 26.806 1.00 95.19 185 SER A C 1
ATOM 1436 O O . SER A 1 185 ? -17.015 20.472 26.880 1.00 95.19 185 SER A O 1
ATOM 1438 N N . VAL A 1 186 ? -15.506 22.070 27.371 1.00 96.06 186 VAL A N 1
ATOM 1439 C CA . VAL A 1 186 ? -14.617 21.199 28.144 1.00 96.06 186 VAL A CA 1
ATOM 1440 C C . VAL A 1 186 ? -15.278 20.857 29.479 1.00 96.06 186 VAL A C 1
ATOM 1442 O O . VAL A 1 186 ? -15.445 21.721 30.340 1.00 96.06 186 VAL A O 1
ATOM 1445 N N . LEU A 1 187 ? -15.651 19.591 29.644 1.00 95.38 187 LEU A N 1
ATOM 1446 C CA . LEU A 1 187 ? -16.207 19.030 30.875 1.00 95.38 187 LEU A CA 1
ATOM 1447 C C . LEU A 1 187 ? -15.105 18.575 31.832 1.00 95.38 187 LEU A C 1
ATOM 1449 O O . LEU A 1 187 ? -15.250 18.675 33.052 1.00 95.38 187 LEU A O 1
ATOM 1453 N N . LYS A 1 188 ? -14.000 18.078 31.269 1.00 94.69 188 LYS A N 1
ATOM 1454 C CA . LYS A 1 188 ? -12.850 17.564 32.009 1.00 94.69 188 LYS A CA 1
ATOM 1455 C C . LYS A 1 188 ? -11.564 17.886 31.267 1.00 94.69 188 LYS A C 1
ATOM 1457 O O . LYS A 1 188 ? -11.521 17.772 30.047 1.00 94.69 188 LYS A O 1
ATOM 1462 N N . ASP A 1 189 ? -10.530 18.248 32.017 1.00 94.75 189 ASP A N 1
ATOM 1463 C CA . ASP A 1 189 ? -9.178 18.470 31.510 1.00 94.75 189 ASP A CA 1
ATOM 1464 C C . ASP A 1 189 ? -8.180 17.911 32.527 1.00 94.75 189 ASP A C 1
ATOM 1466 O O . ASP A 1 189 ? -8.170 18.321 33.692 1.00 94.75 189 ASP A O 1
ATOM 1470 N N . ILE A 1 190 ? -7.401 16.921 32.101 1.00 94.25 190 ILE A N 1
ATOM 1471 C CA . ILE A 1 190 ? -6.418 16.223 32.920 1.00 94.25 190 ILE A CA 1
ATOM 1472 C C . ILE A 1 190 ? -5.053 16.392 32.264 1.00 94.25 190 ILE A C 1
ATOM 1474 O O . ILE A 1 190 ? -4.820 15.899 31.158 1.00 94.25 190 ILE A O 1
ATOM 1478 N N . ASP A 1 191 ? -4.138 17.038 32.981 1.00 92.44 191 ASP A N 1
ATOM 1479 C CA . ASP A 1 191 ? -2.735 17.117 32.589 1.00 92.44 191 ASP A CA 1
ATOM 1480 C C . ASP A 1 191 ? -2.052 15.759 32.817 1.00 92.44 191 ASP A C 1
ATOM 1482 O O . ASP A 1 191 ? -1.869 15.299 33.949 1.00 92.44 191 ASP A O 1
ATOM 1486 N N . LEU A 1 192 ? -1.692 15.113 31.712 1.00 91.31 192 LEU A N 1
ATOM 1487 C CA . LEU A 1 192 ? -0.978 13.843 31.653 1.00 91.31 192 LEU A CA 1
ATOM 1488 C C . LEU A 1 192 ? 0.482 14.026 31.212 1.00 91.31 192 LEU A C 1
ATOM 1490 O O . LEU A 1 192 ? 1.159 13.042 30.915 1.00 91.31 192 LEU A O 1
ATOM 1494 N N . SER A 1 193 ? 1.004 15.256 31.190 1.00 88.38 193 SER A N 1
ATOM 1495 C CA . SER A 1 193 ? 2.381 15.552 30.761 1.00 88.38 193 SER A CA 1
ATOM 1496 C C . SER A 1 193 ? 3.425 14.857 31.641 1.00 88.38 193 SER A C 1
ATOM 1498 O O . SER A 1 193 ? 4.488 14.471 31.162 1.00 88.38 193 SER A O 1
ATOM 1500 N N . PHE A 1 194 ? 3.083 14.573 32.905 1.00 86.38 194 PHE A N 1
ATOM 1501 C CA . PHE A 1 194 ? 3.921 13.782 33.814 1.00 86.38 194 PHE A CA 1
ATOM 1502 C C . PHE A 1 194 ? 4.241 12.376 33.276 1.00 86.38 194 PHE A C 1
ATOM 1504 O O . PHE A 1 194 ? 5.223 11.762 33.697 1.00 86.38 194 PHE A O 1
ATOM 1511 N N . LEU A 1 195 ? 3.429 11.834 32.357 1.00 84.62 195 LEU A N 1
ATOM 1512 C CA . LEU A 1 195 ? 3.694 10.530 31.755 1.00 84.62 195 LEU A CA 1
ATOM 1513 C C . LEU A 1 195 ? 4.995 10.530 30.959 1.00 84.62 195 LEU A C 1
ATOM 1515 O O . LEU A 1 195 ? 5.643 9.490 30.905 1.00 84.62 195 LEU A O 1
ATOM 1519 N N . TYR A 1 196 ? 5.431 11.654 30.396 1.00 79.62 196 TYR A N 1
ATOM 1520 C CA . TYR A 1 196 ? 6.702 11.715 29.674 1.00 79.62 196 TYR A CA 1
ATOM 1521 C C . TYR A 1 196 ? 7.906 11.505 30.600 1.00 79.62 196 TYR A C 1
ATOM 1523 O O . TYR A 1 196 ? 8.797 10.715 30.279 1.00 79.62 196 TYR A O 1
ATOM 1531 N N . ASP A 1 197 ? 7.865 12.081 31.803 1.00 72.56 197 ASP A N 1
ATOM 1532 C CA . ASP A 1 197 ? 8.890 11.876 32.834 1.00 72.56 197 ASP A CA 1
ATOM 1533 C C . ASP A 1 197 ? 8.898 10.433 33.367 1.00 72.56 197 ASP A C 1
ATOM 1535 O O . ASP A 1 197 ? 9.948 9.874 33.694 1.00 72.56 197 ASP A O 1
ATOM 1539 N N . VAL A 1 198 ? 7.718 9.812 33.463 1.00 66.62 198 VAL A N 1
ATOM 1540 C CA . VAL A 1 198 ? 7.545 8.452 34.004 1.00 66.62 198 VAL A CA 1
ATOM 1541 C C . VAL A 1 198 ? 7.871 7.371 32.970 1.00 66.62 198 VAL A C 1
ATOM 1543 O O . VAL A 1 198 ? 8.344 6.279 33.306 1.00 66.62 198 VAL A O 1
ATOM 1546 N N . THR A 1 199 ? 7.580 7.635 31.701 1.00 63.88 199 THR A N 1
ATOM 1547 C CA . THR A 1 199 ? 7.658 6.632 30.639 1.00 63.88 199 THR A CA 1
ATOM 1548 C C . THR A 1 199 ? 8.990 6.676 29.901 1.00 63.88 199 THR A C 1
ATOM 1550 O O . THR A 1 199 ? 9.474 5.616 29.509 1.00 63.88 199 THR A O 1
ATOM 1553 N N . ASN A 1 200 ? 9.601 7.859 29.744 1.00 67.81 200 ASN A N 1
ATOM 1554 C CA . ASN A 1 200 ? 10.730 8.098 28.838 1.00 67.81 200 ASN A CA 1
ATOM 1555 C C . ASN A 1 200 ? 10.486 7.511 27.427 1.00 67.81 200 ASN A C 1
ATOM 1557 O O . ASN A 1 200 ? 11.415 7.040 26.766 1.00 67.81 200 ASN A O 1
ATOM 1561 N N . THR A 1 201 ? 9.219 7.455 27.000 1.00 69.88 201 THR A N 1
ATOM 1562 C CA . THR A 1 201 ? 8.791 6.827 25.749 1.00 69.88 201 THR A CA 1
ATOM 1563 C C . THR A 1 201 ? 7.579 7.540 25.152 1.00 69.88 201 THR A C 1
ATOM 1565 O O . THR A 1 201 ? 6.895 8.314 25.816 1.00 69.88 201 THR A O 1
ATOM 1568 N N . THR A 1 202 ? 7.323 7.302 23.870 1.00 77.00 202 THR A N 1
ATOM 1569 C CA . THR A 1 202 ? 6.275 7.988 23.113 1.00 77.00 202 THR A CA 1
ATOM 1570 C C . THR A 1 202 ? 4.908 7.364 23.377 1.00 77.00 202 THR A C 1
ATOM 1572 O O . THR A 1 202 ? 4.761 6.138 23.332 1.00 77.00 202 THR A O 1
ATOM 1575 N N . ILE A 1 203 ? 3.901 8.211 23.597 1.00 82.06 203 ILE A N 1
ATOM 1576 C CA . ILE A 1 203 ? 2.490 7.819 23.633 1.00 82.06 203 ILE A CA 1
ATOM 1577 C C . ILE A 1 203 ? 2.000 7.596 22.199 1.00 82.06 203 ILE A C 1
ATOM 1579 O O . ILE A 1 203 ? 2.142 8.457 21.334 1.00 82.06 203 ILE A O 1
ATOM 1583 N N . THR A 1 204 ? 1.426 6.426 21.949 1.00 78.88 204 THR A N 1
ATOM 1584 C CA . THR A 1 204 ? 1.082 5.933 20.606 1.00 78.88 204 THR A CA 1
ATOM 1585 C C . THR A 1 204 ? -0.414 5.813 20.349 1.00 78.88 204 THR A C 1
ATOM 1587 O O . THR A 1 204 ? -0.811 5.794 19.191 1.00 78.88 204 THR A O 1
ATOM 1590 N N . ALA A 1 205 ? -1.224 5.678 21.401 1.00 83.12 205 ALA A N 1
ATOM 1591 C CA . ALA A 1 205 ? -2.681 5.628 21.332 1.00 83.12 205 ALA A CA 1
ATOM 1592 C C . ALA A 1 205 ? -3.273 5.724 22.745 1.00 83.12 205 ALA A C 1
ATOM 1594 O O . ALA A 1 205 ? -2.573 5.499 23.739 1.00 83.12 205 ALA A O 1
ATOM 1595 N N . CYS A 1 206 ? -4.577 5.979 22.827 1.00 89.38 206 CYS A N 1
ATOM 1596 C CA . CYS A 1 206 ? -5.344 5.872 24.059 1.00 89.38 206 CYS A CA 1
ATOM 1597 C C . CYS A 1 206 ? -6.730 5.266 23.797 1.00 89.38 206 CYS A C 1
ATOM 1599 O O . CYS A 1 206 ? -7.308 5.461 22.728 1.00 89.38 206 CYS A O 1
ATOM 1601 N N . LEU A 1 207 ? -7.232 4.516 24.779 1.00 92.62 207 LEU A N 1
ATOM 1602 C CA . LEU A 1 207 ? -8.540 3.862 24.769 1.00 92.62 207 LEU A CA 1
ATOM 1603 C C . LEU A 1 207 ? -9.233 4.089 26.118 1.00 92.62 207 LEU A C 1
ATOM 1605 O O . LEU A 1 207 ? -8.576 4.069 27.159 1.00 92.62 207 LEU A O 1
ATOM 1609 N N . ILE A 1 208 ? -10.550 4.284 26.116 1.00 91.44 208 ILE A N 1
ATOM 1610 C CA . ILE A 1 208 ? -11.310 4.615 27.332 1.00 91.44 208 ILE A CA 1
ATOM 1611 C C . ILE A 1 208 ? -12.290 3.499 27.662 1.00 91.44 208 ILE A C 1
ATOM 1613 O O . ILE A 1 208 ? -13.067 3.088 26.803 1.00 91.44 208 ILE A O 1
ATOM 1617 N N . SER A 1 209 ? -12.291 3.022 28.906 1.00 89.00 209 SER A N 1
ATOM 1618 C CA . SER A 1 209 ? -13.280 2.041 29.361 1.00 89.00 209 SER A CA 1
ATOM 1619 C C . SER A 1 209 ? -14.651 2.684 29.585 1.00 89.00 209 SER A C 1
ATOM 1621 O O . SER A 1 209 ? -14.772 3.887 29.811 1.00 89.00 209 SER A O 1
ATOM 1623 N N . ASP A 1 210 ? -15.705 1.875 29.635 1.00 84.75 210 ASP A N 1
ATOM 1624 C CA . ASP A 1 210 ? -17.057 2.383 29.913 1.00 84.75 210 ASP A CA 1
ATOM 1625 C C . ASP A 1 210 ? -17.201 2.940 31.343 1.00 84.75 210 ASP A C 1
ATOM 1627 O O . ASP A 1 210 ? -18.096 3.742 31.617 1.00 84.75 210 ASP A O 1
ATOM 1631 N N . SER A 1 211 ? -16.287 2.551 32.241 1.00 85.12 211 SER A N 1
ATOM 1632 C CA . SER A 1 211 ? -16.150 3.094 33.596 1.00 85.12 211 SER A CA 1
ATOM 1633 C C . SER A 1 211 ? -15.323 4.385 33.669 1.00 85.12 211 SER A C 1
ATOM 1635 O O . SER A 1 211 ? -15.113 4.887 34.768 1.00 85.12 211 SER A O 1
ATOM 1637 N N . GLY A 1 212 ? -14.814 4.892 32.541 1.00 87.00 212 GLY A N 1
ATOM 1638 C CA . GLY A 1 212 ? -14.023 6.123 32.469 1.00 87.00 212 GLY A CA 1
ATOM 1639 C C . GLY A 1 212 ? -12.527 5.965 32.760 1.00 87.00 212 GLY A C 1
ATOM 1640 O O . GLY A 1 212 ? -11.828 6.973 32.831 1.00 87.00 212 GLY A O 1
ATOM 1641 N N . ASN A 1 213 ? -12.011 4.739 32.911 1.00 91.75 213 ASN A N 1
ATOM 1642 C CA . ASN A 1 213 ? -10.566 4.520 33.038 1.00 91.75 213 ASN A CA 1
ATOM 1643 C C . ASN A 1 213 ? -9.878 4.798 31.698 1.00 91.75 213 ASN A C 1
ATOM 1645 O O . ASN A 1 213 ? -10.425 4.499 30.633 1.00 91.75 213 ASN A O 1
ATOM 1649 N N . ILE A 1 214 ? -8.656 5.321 31.759 1.00 93.31 214 ILE A N 1
ATOM 1650 C CA . ILE A 1 214 ? -7.902 5.761 30.583 1.00 93.31 214 ILE A CA 1
ATOM 1651 C C . ILE A 1 214 ? -6.723 4.809 30.383 1.00 93.31 214 ILE A C 1
ATOM 1653 O O . ILE A 1 214 ? -5.850 4.692 31.243 1.00 93.31 214 ILE A O 1
ATOM 1657 N N . LEU A 1 215 ? -6.686 4.124 29.246 1.00 94.12 215 LEU A N 1
ATOM 1658 C CA . LEU A 1 215 ? -5.596 3.238 28.863 1.00 94.12 215 LEU A CA 1
ATOM 1659 C C . LEU A 1 215 ? -4.664 3.966 27.895 1.00 94.12 215 LEU A C 1
ATOM 1661 O O . LEU A 1 215 ? -5.070 4.311 26.790 1.00 94.12 215 LEU A O 1
ATOM 1665 N N . ILE A 1 216 ? -3.409 4.163 28.285 1.00 91.81 216 ILE A N 1
ATOM 1666 C CA . ILE A 1 216 ? -2.374 4.806 27.474 1.00 91.81 216 ILE A CA 1
ATOM 1667 C C . ILE A 1 216 ? -1.429 3.740 26.918 1.00 91.81 216 ILE A C 1
ATOM 1669 O O . ILE A 1 216 ? -0.771 3.019 27.674 1.00 91.81 216 ILE A O 1
ATOM 1673 N N . ASN A 1 217 ? -1.318 3.668 25.592 1.00 89.62 217 ASN A N 1
ATOM 1674 C CA . ASN A 1 217 ? -0.312 2.846 24.928 1.00 89.62 217 ASN A CA 1
ATOM 1675 C C . ASN A 1 217 ? 0.963 3.642 24.719 1.00 89.62 217 ASN A C 1
ATOM 1677 O O . ASN A 1 217 ? 0.965 4.652 24.013 1.00 89.62 217 ASN A O 1
ATOM 1681 N N . CYS A 1 218 ? 2.069 3.126 25.226 1.00 86.69 218 CYS A N 1
ATOM 1682 C CA . CYS A 1 218 ? 3.399 3.611 24.908 1.00 86.69 218 CYS A CA 1
ATOM 1683 C C . CYS A 1 218 ? 4.173 2.549 24.111 1.00 86.69 218 CYS A C 1
ATOM 1685 O O . CYS A 1 218 ? 3.759 1.391 24.032 1.00 86.69 218 CYS A O 1
ATOM 1687 N N . ILE A 1 219 ? 5.323 2.917 23.535 1.00 79.88 219 ILE A N 1
ATOM 1688 C CA . ILE A 1 219 ? 6.135 1.965 22.750 1.00 79.88 219 ILE A CA 1
ATOM 1689 C C . ILE A 1 219 ? 6.545 0.743 23.592 1.00 79.88 219 ILE A C 1
ATOM 1691 O O . ILE A 1 219 ? 6.508 -0.379 23.091 1.00 79.88 219 ILE A O 1
ATOM 1695 N N . ASP A 1 220 ? 6.917 0.945 24.859 1.00 83.56 220 ASP A N 1
ATOM 1696 C CA . ASP A 1 220 ? 7.525 -0.082 25.718 1.00 83.56 220 ASP A CA 1
ATOM 1697 C C . ASP A 1 220 ? 6.622 -0.552 26.871 1.00 83.56 220 ASP A C 1
ATOM 1699 O O . ASP A 1 220 ? 7.009 -1.428 27.650 1.00 83.56 220 ASP A O 1
ATOM 1703 N N . LYS A 1 221 ? 5.417 0.010 27.010 1.00 88.62 221 LYS A N 1
ATOM 1704 C CA . LYS A 1 221 ? 4.478 -0.316 28.090 1.00 88.62 221 LYS A CA 1
ATOM 1705 C C . LYS A 1 221 ? 3.052 0.127 27.776 1.00 88.62 221 LYS A C 1
ATOM 1707 O O . LYS A 1 221 ? 2.822 0.937 26.888 1.00 88.62 221 LYS A O 1
ATOM 1712 N N . ILE A 1 222 ? 2.110 -0.392 28.550 1.00 92.00 222 ILE A N 1
ATOM 1713 C CA . ILE A 1 222 ? 0.716 0.050 28.588 1.00 92.00 222 ILE A CA 1
ATOM 1714 C C . ILE A 1 222 ? 0.437 0.525 30.011 1.00 92.00 222 ILE A C 1
ATOM 1716 O O . ILE A 1 222 ? 0.779 -0.180 30.964 1.00 92.00 222 ILE A O 1
ATOM 1720 N N . ILE A 1 223 ? -0.148 1.710 30.156 1.00 92.44 223 ILE A N 1
ATOM 1721 C CA . ILE A 1 223 ? -0.472 2.316 31.450 1.00 92.44 223 ILE A CA 1
ATOM 1722 C C . ILE A 1 223 ? -1.983 2.435 31.563 1.00 92.44 223 ILE A C 1
ATOM 1724 O O . ILE A 1 223 ? -2.636 2.970 30.674 1.00 92.44 223 ILE A O 1
ATOM 1728 N N . LEU A 1 224 ? -2.528 1.967 32.678 1.00 94.25 224 LEU A N 1
ATOM 1729 C CA . LEU A 1 224 ? -3.917 2.178 33.045 1.00 94.25 224 LEU A CA 1
ATOM 1730 C C . LEU A 1 224 ? -3.996 3.292 34.085 1.00 94.25 224 LEU A C 1
ATOM 1732 O O . LEU A 1 224 ? -3.366 3.206 35.144 1.00 94.25 224 LEU A O 1
ATOM 1736 N N . LEU A 1 225 ? -4.798 4.305 33.794 1.00 94.56 225 LEU A N 1
ATOM 1737 C CA . LEU A 1 225 ? -5.126 5.401 34.690 1.00 94.56 225 LEU A CA 1
ATOM 1738 C C . LEU A 1 225 ? -6.581 5.279 35.143 1.00 94.56 225 LEU A C 1
ATOM 1740 O O . LEU A 1 225 ? -7.436 4.791 34.399 1.00 94.56 225 LEU A O 1
ATOM 1744 N N . ASP A 1 226 ? -6.866 5.759 36.347 1.00 93.25 226 ASP A N 1
ATOM 1745 C CA . ASP A 1 226 ? -8.239 6.013 36.762 1.00 93.25 226 ASP A CA 1
ATOM 1746 C C . ASP A 1 226 ? -8.824 7.201 35.992 1.00 93.25 226 ASP A C 1
ATOM 1748 O O . ASP A 1 226 ? -8.129 7.913 35.261 1.00 93.25 226 ASP A O 1
ATOM 1752 N N . GLU A 1 227 ? -10.120 7.433 36.180 1.00 90.62 227 GLU A N 1
ATOM 1753 C CA . GLU A 1 227 ? -10.821 8.552 35.555 1.00 90.62 227 GLU A CA 1
ATOM 1754 C C . GLU A 1 227 ? -10.163 9.913 35.839 1.00 90.62 227 GLU A C 1
ATOM 1756 O O . GLU A 1 227 ? -10.347 10.840 35.060 1.00 90.62 227 GLU A O 1
ATOM 1761 N N . ASN A 1 228 ? -9.396 10.067 36.923 1.00 92.25 228 ASN A N 1
ATOM 1762 C CA . ASN A 1 228 ? -8.755 11.321 37.325 1.00 92.25 228 ASN A CA 1
ATOM 1763 C C . ASN A 1 228 ? -7.285 11.415 36.874 1.00 92.25 228 ASN A C 1
ATOM 1765 O O . ASN A 1 228 ? -6.582 12.339 37.283 1.00 92.25 228 ASN A O 1
ATOM 1769 N N . GLY A 1 229 ? -6.817 10.482 36.037 1.00 92.31 229 GLY A N 1
ATOM 1770 C CA . GLY A 1 229 ? -5.461 10.471 35.485 1.00 92.31 229 GLY A CA 1
ATOM 1771 C C . GLY A 1 229 ? -4.405 9.859 36.400 1.00 92.31 229 GLY A C 1
ATOM 1772 O O . GLY A 1 229 ? -3.213 9.938 36.101 1.00 92.31 229 GLY A O 1
ATOM 1773 N N . LYS A 1 230 ? -4.794 9.237 37.517 1.00 93.69 230 LYS A N 1
ATOM 1774 C CA . LYS A 1 230 ? -3.840 8.586 38.417 1.00 93.69 230 LYS A CA 1
ATOM 1775 C C . LYS A 1 230 ? -3.545 7.170 37.938 1.00 93.69 230 LYS A C 1
ATOM 1777 O O . LYS A 1 230 ? -4.457 6.393 37.685 1.00 93.69 230 LYS A O 1
ATOM 1782 N N . ILE A 1 231 ? -2.265 6.800 37.908 1.00 93.44 231 ILE A N 1
ATOM 1783 C CA . ILE A 1 231 ? -1.832 5.444 37.544 1.00 93.44 231 ILE A CA 1
ATOM 1784 C C . ILE A 1 231 ? -2.430 4.404 38.506 1.00 93.44 231 ILE A C 1
ATOM 1786 O O . ILE A 1 231 ? -2.178 4.442 39.715 1.00 93.44 231 ILE A O 1
ATOM 1790 N N . ILE A 1 232 ? -3.189 3.461 37.941 1.00 93.50 232 ILE A N 1
ATOM 1791 C CA . ILE A 1 232 ? -3.708 2.257 38.603 1.00 93.50 232 ILE A CA 1
ATOM 1792 C C . ILE A 1 232 ? -2.714 1.106 38.432 1.00 93.50 232 ILE A C 1
ATOM 1794 O O . ILE A 1 232 ? -2.357 0.442 39.404 1.00 93.50 232 ILE A O 1
ATOM 1798 N N . SER A 1 233 ? -2.292 0.853 37.190 1.00 92.06 233 SER A N 1
ATOM 1799 C CA . SER A 1 233 ? -1.471 -0.300 36.815 1.00 92.06 233 SER A CA 1
ATOM 1800 C C . SER A 1 233 ? -0.604 0.029 35.601 1.00 92.06 233 SER A C 1
ATOM 1802 O O . SER A 1 233 ? -0.941 0.898 34.797 1.00 92.06 233 SER A O 1
ATOM 1804 N N . GLU A 1 234 ? 0.508 -0.684 35.448 1.00 91.25 234 GLU A N 1
ATOM 1805 C CA . GLU A 1 234 ? 1.336 -0.640 34.246 1.00 91.25 234 GLU A CA 1
ATOM 1806 C C . GLU A 1 234 ? 1.774 -2.047 33.835 1.00 91.25 234 GLU A C 1
ATOM 1808 O O . GLU A 1 234 ? 2.036 -2.917 34.668 1.00 91.25 234 GLU A O 1
ATOM 1813 N N . ARG A 1 235 ? 1.895 -2.263 32.525 1.00 89.56 235 ARG A N 1
ATOM 1814 C CA . ARG A 1 235 ? 2.354 -3.523 31.944 1.00 89.56 235 ARG A CA 1
ATOM 1815 C C . ARG A 1 235 ? 3.454 -3.256 30.932 1.00 89.56 235 ARG A C 1
ATOM 1817 O O . ARG A 1 235 ? 3.208 -2.658 29.888 1.00 89.56 235 ARG A O 1
ATOM 1824 N N . LYS A 1 236 ? 4.670 -3.720 31.225 1.00 88.31 236 LYS A N 1
ATOM 1825 C CA . LYS A 1 236 ? 5.798 -3.632 30.285 1.00 88.31 236 LYS A CA 1
ATOM 1826 C C . LYS A 1 236 ? 5.539 -4.470 29.037 1.00 88.31 236 LYS A C 1
ATOM 1828 O O . LYS A 1 236 ? 4.928 -5.536 29.105 1.00 88.31 236 LYS A O 1
ATOM 1833 N N . THR A 1 237 ? 6.051 -4.000 27.911 1.00 79.38 237 THR A N 1
ATOM 1834 C CA . THR A 1 237 ? 5.992 -4.669 26.615 1.00 79.38 237 THR A CA 1
ATOM 1835 C C . THR A 1 237 ? 7.391 -4.742 25.996 1.00 79.38 237 THR A C 1
ATOM 1837 O O . THR A 1 237 ? 8.338 -4.101 26.448 1.00 79.38 237 THR A O 1
ATOM 1840 N N . ASN A 1 238 ? 7.547 -5.560 24.957 1.00 75.50 238 ASN A N 1
ATOM 1841 C CA . ASN A 1 238 ? 8.847 -5.834 24.341 1.00 75.50 238 ASN A CA 1
ATOM 1842 C C . ASN A 1 238 ? 9.207 -4.843 23.216 1.00 75.50 238 ASN A C 1
ATOM 1844 O O . ASN A 1 238 ? 9.865 -5.240 22.257 1.00 75.50 238 ASN A O 1
ATOM 1848 N N . ASN A 1 239 ? 8.763 -3.581 23.291 1.00 67.38 239 ASN A N 1
ATOM 1849 C CA . ASN A 1 239 ? 8.876 -2.600 22.195 1.00 67.38 239 ASN A CA 1
ATOM 1850 C C . ASN A 1 239 ? 8.222 -3.063 20.881 1.00 67.38 239 ASN A C 1
ATOM 1852 O O . ASN A 1 239 ? 8.651 -2.692 19.788 1.00 67.38 239 ASN A O 1
ATOM 1856 N N . ILE A 1 240 ? 7.204 -3.916 20.989 1.00 69.69 240 ILE A N 1
ATOM 1857 C CA . ILE A 1 240 ? 6.421 -4.392 19.851 1.00 69.69 240 ILE A CA 1
ATOM 1858 C C . ILE A 1 240 ? 5.154 -3.543 19.811 1.00 69.69 240 ILE A C 1
ATOM 1860 O O . ILE A 1 240 ? 4.459 -3.509 20.831 1.00 69.69 240 ILE A O 1
ATOM 1864 N N . PRO A 1 241 ? 4.823 -2.905 18.670 1.00 68.50 241 PRO A N 1
ATOM 1865 C CA . PRO A 1 241 ? 3.592 -2.145 18.532 1.00 68.50 241 PRO A CA 1
ATOM 1866 C C . PRO A 1 241 ? 2.392 -2.973 18.988 1.00 68.50 241 PRO A C 1
ATOM 1868 O O . PRO A 1 241 ? 2.128 -4.057 18.463 1.00 68.50 241 PRO A O 1
ATOM 1871 N N . LYS A 1 242 ? 1.689 -2.461 19.994 1.00 81.50 242 LYS A N 1
ATOM 1872 C CA . LYS A 1 242 ? 0.434 -3.029 20.472 1.00 81.50 242 LYS A CA 1
ATOM 1873 C C . LYS A 1 242 ? -0.725 -2.253 19.856 1.00 81.50 242 LYS A C 1
ATOM 1875 O O . LYS A 1 242 ? -0.597 -1.072 19.517 1.00 81.50 242 LYS A O 1
ATOM 1880 N N . ARG A 1 243 ? -1.849 -2.933 19.686 1.00 88.88 243 ARG A N 1
ATOM 1881 C CA . ARG A 1 243 ? -3.144 -2.322 19.398 1.00 88.88 243 ARG A CA 1
ATOM 1882 C C . ARG A 1 243 ? -4.071 -2.693 20.539 1.00 88.88 243 ARG A C 1
ATOM 1884 O O . ARG A 1 243 ? -4.135 -3.861 20.912 1.00 88.88 243 ARG A O 1
ATOM 1891 N N . THR A 1 244 ? -4.725 -1.702 21.117 1.00 93.12 244 THR A N 1
ATOM 1892 C CA . THR A 1 244 ? -5.736 -1.918 22.151 1.00 93.12 244 THR A CA 1
ATOM 1893 C C . THR A 1 244 ? -7.073 -1.554 21.562 1.00 93.12 244 THR A C 1
ATOM 1895 O O . THR A 1 244 ? -7.213 -0.445 21.051 1.00 93.12 244 THR A O 1
ATOM 1898 N N . VAL A 1 245 ? -8.013 -2.482 21.628 1.00 94.38 245 VAL A N 1
ATOM 1899 C CA . VAL A 1 245 ? -9.342 -2.342 21.035 1.00 94.38 245 VAL A CA 1
ATOM 1900 C C . VAL A 1 245 ? -10.384 -2.858 22.017 1.00 94.38 245 VAL A C 1
ATOM 1902 O O . VAL A 1 245 ? -10.069 -3.669 22.900 1.00 94.38 245 VAL A O 1
ATOM 1905 N N . LYS A 1 246 ? -11.616 -2.383 21.872 1.00 94.31 246 LYS A N 1
ATOM 1906 C CA . LYS A 1 246 ? -12.781 -2.956 22.547 1.00 94.31 246 LYS A CA 1
ATOM 1907 C C . LYS A 1 246 ? -13.311 -4.120 21.731 1.00 94.31 246 LYS A C 1
ATOM 1909 O O . LYS A 1 246 ? -13.408 -4.030 20.511 1.00 94.31 246 LYS A O 1
ATOM 1914 N N . SER A 1 247 ? -13.665 -5.208 22.401 1.00 95.12 247 SER A N 1
ATOM 1915 C CA . SER A 1 247 ? -14.403 -6.277 21.739 1.00 95.12 247 SER A CA 1
ATOM 1916 C C . SER A 1 247 ? -15.858 -5.893 21.460 1.00 95.12 247 SER A C 1
ATOM 1918 O O . SER A 1 247 ? -16.332 -4.873 21.962 1.00 95.12 247 SER A O 1
ATOM 1920 N N . ALA A 1 248 ? -16.588 -6.734 20.721 1.00 92.81 248 ALA A N 1
ATOM 1921 C CA . ALA A 1 248 ? -18.033 -6.580 20.522 1.00 92.81 248 ALA A CA 1
ATOM 1922 C C . ALA A 1 248 ? -18.818 -6.473 21.846 1.00 92.81 248 ALA A C 1
ATOM 1924 O O . ALA A 1 248 ? -19.798 -5.734 21.923 1.00 92.81 248 ALA A O 1
ATOM 1925 N N . ASP A 1 249 ? -18.347 -7.158 22.894 1.00 91.69 249 ASP A N 1
ATOM 1926 C CA . ASP A 1 249 ? -18.934 -7.148 24.239 1.00 91.69 249 ASP A CA 1
ATOM 1927 C C . ASP A 1 249 ? -18.336 -6.055 25.158 1.00 91.69 249 ASP A C 1
ATOM 1929 O O . ASP A 1 249 ? -18.672 -5.976 26.340 1.00 91.69 249 ASP A O 1
ATOM 1933 N N . GLY A 1 250 ? -17.437 -5.204 24.645 1.00 90.88 250 GLY A N 1
ATOM 1934 C CA . GLY A 1 250 ? -16.789 -4.120 25.400 1.00 90.88 250 GLY A CA 1
ATOM 1935 C C . GLY A 1 250 ? -15.555 -4.538 26.215 1.00 90.88 250 GLY A C 1
ATOM 1936 O O . GLY A 1 250 ? -14.922 -3.703 26.870 1.00 90.88 250 GLY A O 1
ATOM 1937 N N . ASP A 1 251 ? -15.158 -5.813 26.169 1.00 93.38 251 ASP A N 1
ATOM 1938 C CA . ASP A 1 251 ? -13.938 -6.286 26.834 1.00 93.38 251 ASP A CA 1
ATOM 1939 C C . ASP A 1 251 ? -12.654 -5.711 26.210 1.00 93.38 251 ASP A C 1
ATOM 1941 O O . ASP A 1 251 ? -12.596 -5.448 25.008 1.00 93.38 251 ASP A O 1
ATOM 1945 N N . LEU A 1 252 ? -11.596 -5.572 27.020 1.00 95.00 252 LEU A N 1
ATOM 1946 C CA . LEU A 1 252 ? -10.285 -5.100 26.572 1.00 95.00 252 LEU A CA 1
ATOM 1947 C C . LEU A 1 252 ? -9.523 -6.199 25.832 1.00 95.00 252 LEU A C 1
ATOM 1949 O O . LEU A 1 252 ? -9.151 -7.218 26.426 1.00 95.00 252 LEU A O 1
ATOM 1953 N N . LEU A 1 253 ? -9.183 -5.930 24.574 1.00 95.38 253 LEU A N 1
ATOM 1954 C CA . LEU A 1 253 ? -8.285 -6.763 23.786 1.00 95.38 253 LEU A CA 1
ATOM 1955 C C . LEU A 1 253 ? -6.959 -6.050 23.539 1.00 95.38 253 LEU A C 1
ATOM 1957 O O . LEU A 1 253 ? -6.921 -4.895 23.113 1.00 95.38 253 LEU A O 1
ATOM 1961 N N . ILE A 1 254 ? -5.858 -6.765 23.770 1.00 93.81 254 ILE A N 1
ATOM 1962 C CA . ILE A 1 254 ? -4.506 -6.303 23.455 1.00 93.81 254 ILE A CA 1
ATOM 1963 C C . ILE A 1 254 ? -3.915 -7.211 22.383 1.00 93.81 254 ILE A C 1
ATOM 1965 O O . ILE A 1 254 ? -3.709 -8.407 22.577 1.00 93.81 254 ILE A O 1
ATOM 1969 N N . CYS A 1 255 ? -3.648 -6.604 21.239 1.00 92.25 255 CYS A N 1
ATOM 1970 C CA . CYS A 1 255 ? -3.322 -7.249 19.981 1.00 92.25 255 CYS A CA 1
ATOM 1971 C C . CYS A 1 255 ? -1.886 -6.914 19.573 1.00 92.25 255 CYS A C 1
ATOM 1973 O O . CYS A 1 255 ? -1.458 -5.760 19.707 1.00 92.25 255 CYS A O 1
ATOM 1975 N N . SER A 1 256 ? -1.116 -7.896 19.095 1.00 90.12 256 SER A N 1
ATOM 1976 C CA . SER A 1 256 ? 0.274 -7.641 18.703 1.00 90.12 256 SER A CA 1
ATOM 1977 C C . SER A 1 256 ? 0.932 -8.694 17.823 1.00 90.12 256 SER A C 1
ATOM 1979 O O . SER A 1 256 ? 0.657 -9.876 18.019 1.00 90.12 256 SER A O 1
ATOM 1981 N N . PRO A 1 257 ? 1.915 -8.296 16.995 1.00 86.75 257 PRO A N 1
ATOM 1982 C CA . PRO A 1 257 ? 2.804 -9.231 16.314 1.00 86.75 257 PRO A CA 1
ATOM 1983 C C . PRO A 1 257 ? 3.571 -10.154 17.274 1.00 86.75 257 PRO A C 1
ATOM 1985 O O . PRO A 1 257 ? 3.969 -9.740 18.368 1.00 86.75 257 PRO A O 1
ATOM 1988 N N . ASP A 1 258 ? 3.830 -11.374 16.817 1.00 82.81 258 ASP A N 1
ATOM 1989 C CA . ASP A 1 258 ? 4.677 -12.395 17.436 1.00 82.81 258 ASP A CA 1
ATOM 1990 C C . ASP A 1 258 ? 5.540 -13.086 16.371 1.00 82.81 258 ASP A C 1
ATOM 1992 O O . ASP A 1 258 ? 5.235 -13.036 15.181 1.00 82.81 258 ASP A O 1
ATOM 1996 N N . GLU A 1 259 ? 6.619 -13.762 16.777 1.00 76.44 259 GLU A N 1
ATOM 1997 C CA . GLU A 1 259 ? 7.484 -14.501 15.843 1.00 76.44 259 GLU A CA 1
ATOM 1998 C C . GLU A 1 259 ? 6.721 -15.553 15.019 1.00 76.44 259 GLU A C 1
ATOM 2000 O O . GLU A 1 259 ? 7.147 -15.896 13.915 1.00 76.44 259 GLU A O 1
ATOM 2005 N N . LYS A 1 260 ? 5.609 -16.081 15.551 1.00 72.88 260 LYS A N 1
ATOM 2006 C CA . LYS A 1 260 ? 4.795 -17.127 14.915 1.00 72.88 260 LYS A CA 1
ATOM 2007 C C . LYS A 1 260 ? 3.470 -16.619 14.334 1.00 72.88 260 LYS A C 1
ATOM 2009 O O . LYS A 1 260 ? 2.668 -17.450 13.911 1.00 72.88 260 LYS A O 1
ATOM 2014 N N . GLY A 1 261 ? 3.235 -15.306 14.322 1.00 82.44 261 GLY A N 1
ATOM 2015 C CA . GLY A 1 261 ? 2.021 -14.697 13.774 1.00 82.44 261 GLY A CA 1
ATOM 2016 C C . GLY A 1 261 ? 1.533 -13.516 14.608 1.00 82.44 261 GLY A C 1
ATOM 2017 O O . GLY A 1 261 ? 2.255 -12.540 14.806 1.00 82.44 261 GLY A O 1
ATOM 2018 N N . TYR A 1 262 ? 0.304 -13.600 15.114 1.00 88.12 262 TYR A N 1
ATOM 2019 C CA . TYR A 1 262 ? -0.350 -12.517 15.841 1.00 88.12 262 TYR A CA 1
ATOM 2020 C C . TYR A 1 262 ? -0.970 -13.017 17.147 1.00 88.12 262 TYR A C 1
ATOM 2022 O O . TYR A 1 262 ? -1.684 -14.020 17.163 1.00 88.12 262 TYR A O 1
ATOM 2030 N N . ILE A 1 263 ? -0.695 -12.321 18.249 1.00 91.44 263 ILE A N 1
ATOM 2031 C CA . ILE A 1 263 ? -1.249 -12.604 19.577 1.00 91.44 263 ILE A CA 1
ATOM 2032 C C . ILE A 1 263 ? -2.457 -11.704 19.817 1.00 91.44 263 ILE A C 1
ATOM 2034 O O . ILE A 1 263 ? -2.383 -10.490 19.608 1.00 91.44 263 ILE A O 1
ATOM 2038 N N . ILE A 1 264 ? -3.528 -12.303 20.332 1.00 93.75 264 ILE A N 1
ATOM 2039 C CA . ILE A 1 264 ? -4.722 -11.615 20.818 1.00 93.75 264 ILE A CA 1
ATOM 2040 C C . ILE A 1 264 ? -4.907 -11.975 22.296 1.00 93.75 264 ILE A C 1
ATOM 2042 O O . ILE A 1 264 ? -5.074 -13.147 22.644 1.00 93.75 264 ILE A O 1
ATOM 2046 N N . GLU A 1 265 ? -4.848 -10.976 23.175 1.00 94.19 265 GLU A N 1
ATOM 2047 C CA . GLU A 1 265 ? -5.001 -11.141 24.623 1.00 94.19 265 GLU A CA 1
ATOM 2048 C C . GLU A 1 265 ? -6.288 -10.479 25.110 1.00 94.19 265 GLU A C 1
ATOM 2050 O O . GLU A 1 265 ? -6.422 -9.259 25.044 1.00 94.19 265 GLU A O 1
ATOM 2055 N N . LEU A 1 266 ? -7.193 -11.271 25.678 1.00 94.81 266 LEU A N 1
ATOM 2056 C CA . LEU A 1 266 ? -8.311 -10.771 26.470 1.00 94.81 266 LEU A CA 1
ATOM 2057 C C . LEU A 1 266 ? -7.800 -10.394 27.857 1.00 94.81 266 LEU A C 1
ATOM 2059 O O . LEU A 1 266 ? -7.268 -11.253 28.569 1.00 94.81 266 LEU A O 1
ATOM 2063 N N . CYS A 1 267 ? -7.966 -9.135 28.246 1.00 94.12 267 CYS A N 1
ATOM 2064 C CA . CYS A 1 267 ? -7.397 -8.588 29.474 1.00 94.12 267 CYS A CA 1
ATOM 2065 C C . CYS A 1 267 ? -8.474 -8.055 30.424 1.00 94.12 267 CYS A C 1
ATOM 2067 O O . CYS A 1 267 ? -9.567 -7.670 30.015 1.00 94.12 267 CYS A O 1
ATOM 2069 N N . ASP A 1 268 ? -8.166 -8.019 31.719 1.00 91.75 268 ASP A N 1
ATOM 2070 C CA . ASP A 1 268 ? -8.987 -7.288 32.679 1.00 91.75 268 ASP A CA 1
ATOM 2071 C C . ASP A 1 268 ? -8.758 -5.776 32.568 1.00 91.75 268 ASP A C 1
ATOM 2073 O O . ASP A 1 268 ? -7.620 -5.307 32.638 1.00 91.75 268 ASP A O 1
ATOM 2077 N N . TRP A 1 269 ? -9.846 -5.012 32.457 1.00 90.19 269 TRP A N 1
ATOM 2078 C CA . TRP A 1 269 ? -9.813 -3.551 32.377 1.00 90.19 269 TRP A CA 1
ATOM 2079 C C . TRP A 1 269 ? -9.199 -2.864 33.601 1.00 90.19 269 TRP A C 1
ATOM 2081 O O . TRP A 1 269 ? -8.736 -1.736 33.470 1.00 90.19 269 TRP A O 1
ATOM 2091 N N . ASN A 1 270 ? -9.204 -3.497 34.779 1.00 87.94 270 ASN A N 1
ATOM 2092 C CA . ASN A 1 270 ? -8.759 -2.872 36.028 1.00 87.94 270 ASN A CA 1
ATOM 2093 C C . ASN A 1 270 ? -7.338 -3.276 36.426 1.00 87.94 270 ASN A C 1
ATOM 2095 O O . ASN A 1 270 ? -6.660 -2.521 37.121 1.00 87.94 270 ASN A O 1
ATOM 2099 N N . THR A 1 271 ? -6.887 -4.466 36.022 1.00 89.25 271 THR A N 1
ATOM 2100 C CA . THR A 1 271 ? -5.569 -4.989 36.420 1.00 89.25 271 THR A CA 1
ATOM 2101 C C . THR A 1 271 ? -4.582 -5.119 35.262 1.00 89.25 271 THR A C 1
ATOM 2103 O O . THR A 1 271 ? -3.377 -5.161 35.515 1.00 89.25 271 THR A O 1
ATOM 2106 N N . LEU A 1 272 ? -5.057 -5.130 34.008 1.00 92.12 272 LEU A N 1
ATOM 2107 C CA . LEU A 1 272 ? -4.306 -5.509 32.798 1.00 92.12 272 LEU A CA 1
ATOM 2108 C C . LEU A 1 272 ? -3.844 -6.978 32.776 1.00 92.12 272 LEU A C 1
ATOM 2110 O O . LEU A 1 272 ? -3.024 -7.364 31.933 1.00 92.12 272 LEU A O 1
ATOM 2114 N N . GLU A 1 273 ? -4.358 -7.811 33.685 1.00 92.62 273 GLU A N 1
ATOM 2115 C CA . GLU A 1 273 ? -4.061 -9.242 33.708 1.00 92.62 273 GLU A CA 1
ATOM 2116 C C . GLU A 1 273 ? -4.713 -9.950 32.521 1.00 92.62 273 GLU A C 1
ATOM 2118 O O . GLU A 1 273 ? -5.873 -9.712 32.181 1.00 92.62 273 GLU A O 1
ATOM 2123 N N . VAL A 1 274 ? -3.956 -10.853 31.898 1.00 94.06 274 VAL A N 1
ATOM 2124 C CA . VAL A 1 274 ? -4.420 -11.638 30.753 1.00 94.06 274 VAL A CA 1
ATOM 2125 C C . VAL A 1 274 ? -5.351 -12.746 31.244 1.00 94.06 274 VAL A C 1
ATOM 2127 O O . VAL A 1 274 ? -4.930 -13.646 31.970 1.00 94.06 274 VAL A O 1
ATOM 2130 N N . LYS A 1 275 ? -6.614 -12.700 30.812 1.00 94.38 275 LYS A N 1
ATOM 2131 C CA . LYS A 1 275 ? -7.637 -13.725 31.075 1.00 94.38 275 LYS A CA 1
ATOM 2132 C C . LYS A 1 275 ? -7.551 -14.881 30.080 1.00 94.38 275 LYS A C 1
ATOM 2134 O O . LYS A 1 275 ? -7.673 -16.041 30.468 1.00 94.38 275 LYS A O 1
ATOM 2139 N N . LYS A 1 276 ? -7.339 -14.568 28.799 1.00 93.06 276 LYS A N 1
ATOM 2140 C CA . LYS A 1 276 ? -7.166 -15.535 27.703 1.00 93.06 276 LYS A CA 1
ATOM 2141 C C . LYS A 1 276 ? -6.152 -14.977 26.705 1.00 93.06 276 LYS A C 1
ATOM 2143 O O . LYS A 1 276 ? -6.141 -13.778 26.453 1.00 93.06 276 LYS A O 1
ATOM 2148 N N . SER A 1 277 ? -5.312 -15.839 26.141 1.00 92.44 277 SER A N 1
ATOM 2149 C CA . SER A 1 277 ? -4.359 -15.483 25.086 1.00 92.44 277 SER A CA 1
ATOM 2150 C C . SER A 1 277 ? -4.420 -16.523 23.978 1.00 92.44 277 SER A C 1
ATOM 2152 O O . SER A 1 277 ? -4.438 -17.726 24.259 1.00 92.44 277 SER A O 1
ATOM 2154 N N . THR A 1 278 ? -4.453 -16.060 22.733 1.00 91.25 278 THR A N 1
ATOM 2155 C CA . THR A 1 278 ? -4.477 -16.914 21.545 1.00 91.25 278 THR A CA 1
ATOM 2156 C C . THR A 1 278 ? -3.470 -16.395 20.527 1.00 91.25 278 THR A C 1
ATOM 2158 O O . THR A 1 278 ? -3.326 -15.186 20.356 1.00 91.25 278 THR A O 1
ATOM 2161 N N . VAL A 1 279 ? -2.770 -17.316 19.859 1.00 89.88 279 VAL A N 1
ATOM 2162 C CA . VAL A 1 279 ? -1.851 -17.005 18.758 1.00 89.88 279 VAL A CA 1
ATOM 2163 C C . VAL A 1 279 ? -2.443 -17.544 17.470 1.00 89.88 279 VAL A C 1
ATOM 2165 O O . VAL A 1 279 ? -2.782 -18.726 17.395 1.00 89.88 279 VAL A O 1
ATOM 2168 N N . ILE A 1 280 ? -2.539 -16.688 16.464 1.00 87.81 280 ILE A N 1
ATOM 2169 C CA . ILE A 1 280 ? -3.026 -17.034 15.132 1.00 87.81 280 ILE A CA 1
ATOM 2170 C C . ILE A 1 280 ? -1.925 -16.794 14.101 1.00 87.81 280 ILE A C 1
ATOM 2172 O O . ILE A 1 280 ? -1.164 -15.835 14.195 1.00 87.81 280 ILE A O 1
ATOM 2176 N N . ASP A 1 281 ? -1.823 -17.684 13.117 1.00 86.31 281 ASP A N 1
ATOM 2177 C CA . ASP A 1 281 ? -0.785 -17.661 12.075 1.00 86.31 281 ASP A CA 1
ATOM 2178 C C . ASP A 1 281 ? -1.162 -16.687 10.938 1.00 86.31 281 ASP A C 1
ATOM 2180 O O . ASP A 1 281 ? -1.402 -17.082 9.792 1.00 86.31 281 ASP A O 1
ATOM 2184 N N . TYR A 1 282 ? -1.266 -15.409 11.311 1.00 83.56 282 TYR A N 1
ATOM 2185 C CA . TYR A 1 282 ? -1.547 -14.252 10.462 1.00 83.56 282 TYR A CA 1
ATOM 2186 C C . TYR A 1 282 ? -0.602 -13.103 10.825 1.00 83.56 282 TYR A C 1
ATOM 2188 O O . TYR A 1 282 ? -0.123 -13.022 11.952 1.00 83.56 282 TYR A O 1
ATOM 2196 N N . ASN A 1 283 ? -0.358 -12.196 9.879 1.00 82.19 283 ASN A N 1
ATOM 2197 C CA . ASN A 1 283 ? 0.421 -10.980 10.106 1.00 82.19 283 ASN A CA 1
ATOM 2198 C C . ASN A 1 283 ? -0.438 -9.764 9.767 1.00 82.19 283 ASN A C 1
ATOM 2200 O O . ASN A 1 283 ? -0.478 -9.325 8.620 1.00 82.19 283 ASN A O 1
ATOM 2204 N N . PHE A 1 284 ? -1.130 -9.234 10.770 1.00 87.50 284 PHE A N 1
ATOM 2205 C CA . PHE A 1 284 ? -1.980 -8.061 10.604 1.00 87.50 284 PHE A CA 1
ATOM 2206 C C . PHE A 1 284 ? -1.200 -6.761 10.783 1.00 87.50 284 PHE A C 1
ATOM 2208 O O . PHE A 1 284 ? -0.281 -6.663 11.602 1.00 87.50 284 PHE A O 1
ATOM 2215 N N . THR A 1 285 ? -1.599 -5.741 10.029 1.00 86.38 285 THR A N 1
ATOM 2216 C CA . THR A 1 285 ? -1.037 -4.387 10.095 1.00 86.38 285 THR A CA 1
ATOM 2217 C C . THR A 1 285 ? -1.831 -3.485 11.043 1.00 86.38 285 THR A C 1
ATOM 2219 O O . THR A 1 285 ? -1.263 -2.548 11.614 1.00 86.38 285 THR A O 1
ATOM 2222 N N . ALA A 1 286 ? -3.114 -3.788 11.270 1.00 89.50 286 ALA A N 1
ATOM 2223 C CA . ALA A 1 286 ? -4.000 -3.029 12.149 1.00 89.50 286 ALA A CA 1
ATOM 2224 C C . ALA A 1 286 ? -5.059 -3.911 12.835 1.00 89.50 286 ALA A C 1
ATOM 2226 O O . ALA A 1 286 ? -5.335 -5.027 12.392 1.00 89.50 286 ALA A O 1
ATOM 2227 N N . ALA A 1 287 ? -5.636 -3.384 13.916 1.00 92.62 287 ALA A N 1
ATOM 2228 C CA . ALA A 1 287 ? -6.748 -3.969 14.660 1.00 92.62 287 ALA A CA 1
ATOM 2229 C C . ALA A 1 287 ? -7.757 -2.864 15.004 1.00 92.62 287 ALA A C 1
ATOM 2231 O O . ALA A 1 287 ? -7.331 -1.744 15.296 1.00 92.62 287 ALA A O 1
ATOM 2232 N N . PHE A 1 288 ? -9.049 -3.190 14.992 1.00 94.00 288 PHE A N 1
ATOM 2233 C CA . PHE A 1 288 ? -10.155 -2.254 15.210 1.00 94.00 288 PHE A CA 1
ATOM 2234 C C . PHE A 1 288 ? -11.214 -2.856 16.136 1.00 94.00 288 PHE A C 1
ATOM 2236 O O . PHE A 1 288 ? -11.322 -4.080 16.251 1.00 94.00 288 PHE A O 1
ATOM 2243 N N . ASP A 1 289 ? -11.995 -1.984 16.769 1.00 94.31 289 ASP A N 1
ATOM 2244 C CA . ASP A 1 289 ? -13.037 -2.360 17.724 1.00 94.31 289 ASP A CA 1
ATOM 2245 C C . ASP A 1 289 ? -14.076 -3.316 17.123 1.00 94.31 289 ASP A C 1
ATOM 2247 O O . ASP A 1 289 ? -14.529 -3.140 15.992 1.00 94.31 289 ASP A O 1
ATOM 2251 N N . GLY A 1 290 ? -14.447 -4.335 17.897 1.00 95.00 290 GLY A N 1
ATOM 2252 C CA . GLY A 1 290 ? -15.394 -5.376 17.511 1.00 95.00 290 GLY A CA 1
ATOM 2253 C C . GLY A 1 290 ? -16.843 -4.892 17.418 1.00 95.00 290 GLY A C 1
ATOM 2254 O O . GLY A 1 290 ? -17.247 -3.908 18.037 1.00 95.00 290 GLY A O 1
ATOM 2255 N N . LYS A 1 291 ? -17.650 -5.618 16.636 1.00 94.69 291 LYS A N 1
ATOM 2256 C CA . LYS A 1 291 ? -19.095 -5.366 16.485 1.00 94.69 291 LYS A CA 1
ATOM 2257 C C . LYS A 1 291 ? -19.875 -6.657 16.231 1.00 94.69 291 LYS A C 1
ATOM 2259 O O . LYS A 1 291 ? -20.510 -7.166 17.143 1.00 94.69 291 LYS A O 1
ATOM 2264 N N . LEU A 1 292 ? -19.813 -7.196 15.008 1.00 94.75 292 LEU A N 1
ATOM 2265 C CA . LEU A 1 292 ? -20.324 -8.535 14.692 1.00 94.75 292 LEU A CA 1
ATOM 2266 C C . LEU A 1 292 ? -19.333 -9.614 15.145 1.00 94.75 292 LEU A C 1
ATOM 2268 O O . LEU A 1 292 ? -19.738 -10.662 15.633 1.00 94.75 292 LEU A O 1
ATOM 2272 N N . TYR A 1 293 ? -18.042 -9.337 14.964 1.00 95.81 293 TYR A N 1
ATOM 2273 C CA . TYR A 1 293 ? -16.931 -10.149 15.450 1.00 95.81 293 TYR A CA 1
ATOM 2274 C C . TYR A 1 293 ? -16.320 -9.499 16.686 1.00 95.81 293 TYR A C 1
ATOM 2276 O O . TYR A 1 293 ? -16.409 -8.278 16.846 1.00 95.81 293 TYR A O 1
ATOM 2284 N N . ASP A 1 294 ? -15.642 -10.293 17.512 1.00 95.38 294 ASP A N 1
ATOM 2285 C CA . ASP A 1 294 ? -14.994 -9.793 18.724 1.00 95.38 294 ASP A CA 1
ATOM 2286 C C . ASP A 1 294 ? -13.907 -8.769 18.417 1.00 95.38 294 ASP A C 1
ATOM 2288 O O . ASP A 1 294 ? -13.674 -7.879 19.214 1.00 95.38 294 ASP A O 1
ATOM 2292 N N . VAL A 1 295 ? -13.227 -8.874 17.279 1.00 95.94 295 VAL A N 1
ATOM 2293 C CA . VAL A 1 295 ? -12.244 -7.883 16.829 1.00 95.94 295 VAL A CA 1
ATOM 2294 C C . VAL A 1 295 ? -12.104 -7.955 15.319 1.00 95.94 295 VAL A C 1
ATOM 2296 O O . VAL A 1 295 ? -12.176 -9.040 14.731 1.00 95.94 295 VAL A O 1
ATOM 2299 N N . TYR A 1 296 ? -11.879 -6.801 14.695 1.00 95.94 296 TYR A N 1
ATOM 2300 C CA . TYR A 1 296 ? -11.511 -6.739 13.288 1.00 95.94 296 TYR A CA 1
ATOM 2301 C C . TYR A 1 296 ? -10.011 -6.535 13.127 1.00 95.94 296 TYR A C 1
ATOM 2303 O O . TYR A 1 296 ? -9.389 -5.769 13.862 1.00 95.94 296 TYR A O 1
ATOM 2311 N N . PHE A 1 297 ? -9.435 -7.179 12.120 1.00 93.56 297 PHE A N 1
ATOM 2312 C CA . PHE A 1 297 ? -8.039 -7.008 11.737 1.00 93.56 297 PHE A CA 1
ATOM 2313 C C . PHE A 1 297 ? -7.926 -6.640 10.268 1.00 93.56 297 PHE A C 1
ATOM 2315 O O . PHE A 1 297 ? -8.740 -7.069 9.457 1.00 93.56 297 PHE A O 1
ATOM 2322 N N . ALA A 1 298 ? -6.883 -5.898 9.914 1.00 91.50 298 ALA A N 1
ATOM 2323 C CA . ALA A 1 298 ? -6.553 -5.631 8.521 1.00 91.50 298 ALA A CA 1
ATOM 2324 C C . ALA A 1 298 ? -5.126 -6.056 8.194 1.00 91.50 298 ALA A C 1
ATOM 2326 O O . ALA A 1 298 ? -4.228 -6.005 9.041 1.00 91.50 298 ALA A O 1
ATOM 2327 N N . ASP A 1 299 ? -4.929 -6.430 6.936 1.00 86.25 299 ASP A N 1
ATOM 2328 C CA . ASP A 1 299 ? -3.627 -6.426 6.281 1.00 86.25 299 ASP A CA 1
ATOM 2329 C C . ASP A 1 299 ? -3.669 -5.524 5.032 1.00 86.25 299 ASP A C 1
ATOM 2331 O O . ASP A 1 299 ? -4.611 -4.756 4.821 1.00 86.25 299 ASP A O 1
ATOM 2335 N N . ALA A 1 300 ? -2.636 -5.603 4.192 1.00 79.81 300 ALA A N 1
ATOM 2336 C CA . ALA A 1 300 ? -2.528 -4.803 2.974 1.00 79.81 300 ALA A CA 1
ATOM 2337 C C . ALA A 1 300 ? -3.635 -5.066 1.929 1.00 79.81 300 ALA A C 1
ATOM 2339 O O . ALA A 1 300 ? -3.788 -4.277 0.995 1.00 79.81 300 ALA A O 1
ATOM 2340 N N . ASN A 1 301 ? -4.382 -6.166 2.045 1.00 79.06 301 ASN A N 1
ATOM 2341 C CA . ASN A 1 301 ? -5.329 -6.637 1.036 1.00 79.06 301 ASN A CA 1
ATOM 2342 C C . ASN A 1 301 ? -6.740 -6.883 1.578 1.00 79.06 301 ASN A C 1
ATOM 2344 O O . ASN A 1 301 ? -7.684 -6.727 0.812 1.00 79.06 301 ASN A O 1
ATOM 2348 N N . ASN A 1 302 ? -6.904 -7.251 2.847 1.00 86.94 302 ASN A N 1
ATOM 2349 C CA . ASN A 1 302 ? -8.177 -7.730 3.374 1.00 86.94 302 ASN A CA 1
ATOM 2350 C C . ASN A 1 302 ? -8.535 -7.142 4.744 1.00 86.94 302 ASN A C 1
ATOM 2352 O O . ASN A 1 302 ? -7.665 -6.800 5.552 1.00 86.94 302 ASN A O 1
ATOM 2356 N N . LEU A 1 303 ? -9.842 -7.138 5.009 1.00 92.69 303 LEU A N 1
ATOM 2357 C CA . LEU A 1 303 ? -10.439 -7.030 6.335 1.00 92.69 303 LEU A CA 1
ATOM 2358 C C . LEU A 1 303 ? -10.826 -8.424 6.831 1.00 92.69 303 LEU A C 1
ATOM 2360 O O . LEU A 1 303 ? -11.459 -9.199 6.109 1.00 92.69 303 LEU A O 1
ATOM 2364 N N . TYR A 1 304 ? -10.518 -8.709 8.087 1.00 93.38 304 TYR A N 1
ATOM 2365 C CA . TYR A 1 304 ? -10.844 -9.957 8.759 1.00 93.38 304 TYR A CA 1
ATOM 2366 C C . TYR A 1 304 ? -11.655 -9.689 10.021 1.00 93.38 304 TYR A C 1
ATOM 2368 O O . TYR A 1 304 ? -11.444 -8.686 10.699 1.00 93.38 304 TYR A O 1
ATOM 2376 N N . GLY A 1 305 ? -12.539 -10.619 10.362 1.00 95.19 305 GLY A N 1
ATOM 2377 C CA . GLY A 1 305 ? -13.184 -10.715 11.666 1.00 95.19 305 GLY A CA 1
ATOM 2378 C C . GLY A 1 305 ? -12.650 -11.922 12.425 1.00 95.19 305 GLY A C 1
ATOM 2379 O O . GLY A 1 305 ? -12.461 -12.988 11.835 1.00 95.19 305 GLY A O 1
ATOM 2380 N N . TYR A 1 306 ? -12.397 -11.767 13.721 1.00 95.06 306 TYR A N 1
ATOM 2381 C CA . TYR A 1 306 ? -12.019 -12.867 14.604 1.00 95.06 306 TYR A CA 1
ATOM 2382 C C . TYR A 1 306 ? -13.072 -13.076 15.693 1.00 95.06 306 TYR A C 1
ATOM 2384 O O . TYR A 1 306 ? -13.512 -12.117 16.325 1.00 95.06 306 TYR A O 1
ATOM 2392 N N . ASP A 1 307 ? -13.448 -14.334 15.912 1.00 93.25 307 ASP A N 1
ATOM 2393 C CA . ASP A 1 307 ? -14.398 -14.756 16.945 1.00 93.25 307 ASP A CA 1
ATOM 2394 C C . ASP A 1 307 ? -13.683 -15.672 17.959 1.00 93.25 307 ASP A C 1
ATOM 2396 O O . ASP A 1 307 ? -13.150 -16.730 17.615 1.00 93.25 307 ASP A O 1
ATOM 2400 N N . PHE A 1 308 ? -13.662 -15.267 19.229 1.00 88.69 308 PHE A N 1
ATOM 2401 C CA . PHE A 1 308 ? -12.988 -15.947 20.337 1.00 88.69 308 PHE A CA 1
ATOM 2402 C C . PHE A 1 308 ? -13.661 -17.244 20.769 1.00 88.69 308 PHE A C 1
ATOM 2404 O O . PHE A 1 308 ? -13.007 -18.078 21.413 1.00 88.69 308 PHE A O 1
ATOM 2411 N N . L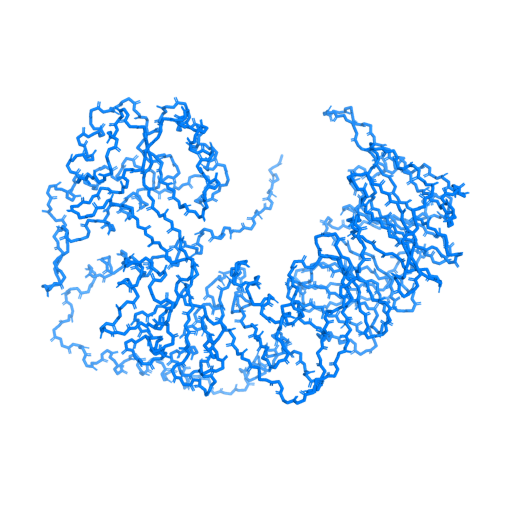YS A 1 309 ? -14.960 -17.389 20.499 1.00 87.12 309 LYS A N 1
ATOM 2412 C CA . LYS A 1 309 ? -15.751 -18.556 20.893 1.00 87.12 309 LYS A CA 1
ATOM 2413 C C . LYS A 1 309 ? -15.480 -19.733 19.963 1.00 87.12 309 LYS A C 1
ATOM 2415 O O . LYS A 1 309 ? -15.356 -20.864 20.427 1.00 87.12 309 LYS A O 1
ATOM 2420 N N . SER A 1 310 ? -15.407 -19.460 18.669 1.00 89.56 310 SER A N 1
ATOM 2421 C CA . SER A 1 310 ? -15.085 -20.415 17.613 1.00 89.56 310 SER A CA 1
ATOM 2422 C C . SER A 1 310 ? -13.583 -20.513 17.338 1.00 89.56 310 SER A C 1
ATOM 2424 O O . SER A 1 310 ? -13.151 -21.512 16.771 1.00 89.56 310 SER A O 1
ATOM 2426 N N . GLU A 1 311 ? -12.799 -19.515 17.762 1.00 87.69 311 GLU A N 1
ATOM 2427 C CA . GLU A 1 311 ? -11.365 -19.368 17.473 1.00 87.69 311 GLU A CA 1
ATOM 2428 C C . GLU A 1 311 ? -11.083 -19.338 15.963 1.00 87.69 311 GLU A C 1
ATOM 2430 O O . GLU A 1 311 ? -10.115 -19.920 15.470 1.00 87.69 311 GLU A O 1
ATOM 2435 N N . THR A 1 312 ? -11.955 -18.654 15.216 1.00 89.12 312 THR A N 1
ATOM 2436 C CA . THR A 1 312 ? -11.879 -18.570 13.755 1.00 89.12 312 THR A CA 1
ATOM 2437 C C . THR A 1 312 ? -11.563 -17.157 13.286 1.00 89.12 312 THR A C 1
ATOM 2439 O O . THR A 1 312 ? -12.078 -16.174 13.814 1.00 89.12 312 THR A O 1
ATOM 2442 N N . VAL A 1 313 ? -10.699 -17.069 12.273 1.00 90.81 313 VAL A N 1
ATOM 2443 C CA . VAL A 1 313 ? -10.470 -15.853 11.484 1.00 90.81 313 VAL A CA 1
ATOM 2444 C C . VAL A 1 313 ? -11.279 -15.995 10.199 1.00 90.81 313 VAL A C 1
ATOM 2446 O O . VAL A 1 313 ? -11.104 -16.973 9.472 1.00 90.81 313 VAL A O 1
ATOM 2449 N N . THR A 1 314 ? -12.140 -15.023 9.918 1.00 91.56 314 THR A N 1
ATOM 2450 C CA . THR A 1 314 ? -12.983 -14.979 8.720 1.00 91.56 314 THR A CA 1
ATOM 2451 C C . THR A 1 314 ? -12.599 -13.773 7.876 1.00 91.56 314 THR A C 1
ATOM 2453 O O . THR A 1 314 ? -12.616 -12.648 8.370 1.00 91.56 314 THR A O 1
ATOM 2456 N N . THR A 1 315 ? -12.262 -13.981 6.603 1.00 88.94 315 THR A N 1
ATOM 2457 C CA . THR A 1 315 ? -12.099 -12.876 5.647 1.00 88.94 315 THR A CA 1
ATOM 2458 C C . THR A 1 315 ? -13.465 -12.257 5.367 1.00 88.94 315 THR A C 1
ATOM 2460 O O . THR A 1 315 ? -14.365 -12.949 4.898 1.00 88.94 315 THR A O 1
ATOM 2463 N N . ILE A 1 316 ? -13.618 -10.966 5.658 1.00 90.38 316 ILE A N 1
ATOM 2464 C CA . ILE A 1 316 ? -14.874 -10.226 5.474 1.00 90.38 316 ILE A CA 1
ATOM 2465 C C . ILE A 1 316 ? -14.941 -9.648 4.066 1.00 90.38 316 ILE A C 1
ATOM 2467 O O . ILE A 1 316 ? -15.936 -9.824 3.368 1.00 90.38 316 ILE A O 1
ATOM 2471 N N . LEU A 1 317 ? -13.881 -8.952 3.654 1.00 88.31 317 LEU A N 1
ATOM 2472 C CA . LEU A 1 317 ? -13.781 -8.344 2.333 1.00 88.31 317 LEU A CA 1
ATOM 2473 C C . LEU A 1 317 ? -12.324 -8.143 1.926 1.00 88.31 317 LEU A C 1
ATOM 2475 O O . LEU A 1 317 ? -11.424 -8.108 2.769 1.00 88.31 317 LEU A O 1
ATOM 2479 N N . ASN A 1 318 ? -12.119 -7.980 0.625 1.00 85.94 318 ASN A N 1
ATOM 2480 C CA . ASN A 1 318 ? -10.857 -7.576 0.030 1.00 85.94 318 ASN A CA 1
ATOM 2481 C C . ASN A 1 318 ? -10.942 -6.102 -0.392 1.00 85.94 318 ASN A C 1
ATOM 2483 O O . ASN A 1 318 ? -11.926 -5.682 -1.007 1.00 85.94 318 ASN A O 1
ATOM 2487 N N . TRP A 1 319 ? -9.920 -5.309 -0.067 1.00 86.50 319 TRP A N 1
ATOM 2488 C CA . TRP A 1 319 ? -9.881 -3.877 -0.368 1.00 86.50 319 TRP A CA 1
ATOM 2489 C C . TRP A 1 319 ? -10.007 -3.619 -1.867 1.00 86.50 319 TRP A C 1
ATOM 2491 O O . TRP A 1 319 ? -10.808 -2.784 -2.277 1.00 86.50 319 TRP A O 1
ATOM 2501 N N . VAL A 1 320 ? -9.283 -4.383 -2.685 1.00 82.31 320 VAL A N 1
ATOM 2502 C CA . VAL A 1 320 ? -9.248 -4.216 -4.142 1.00 82.31 320 VAL A CA 1
ATOM 2503 C C . VAL A 1 320 ? -10.587 -4.590 -4.775 1.00 82.31 320 VAL A C 1
ATOM 2505 O O . VAL A 1 320 ? -11.069 -3.873 -5.655 1.00 82.31 320 VAL A O 1
ATOM 2508 N N . ASP A 1 321 ? -11.246 -5.641 -4.286 1.00 79.38 321 ASP A N 1
ATOM 2509 C CA . ASP A 1 321 ? -12.596 -6.021 -4.733 1.00 79.38 321 ASP A CA 1
ATOM 2510 C C . ASP A 1 321 ? -13.626 -4.919 -4.436 1.00 79.38 321 ASP A C 1
ATOM 2512 O O . ASP A 1 321 ? -14.548 -4.677 -5.228 1.00 79.38 321 ASP A O 1
ATOM 2516 N N . CYS A 1 322 ? -13.429 -4.209 -3.321 1.00 82.19 322 CYS A N 1
ATOM 2517 C CA . CYS A 1 322 ? -14.239 -3.065 -2.914 1.00 82.19 322 CYS A CA 1
ATOM 2518 C C . CYS A 1 322 ? -13.849 -1.763 -3.621 1.00 82.19 322 CYS A C 1
ATOM 2520 O O . CYS A 1 322 ? -14.491 -0.752 -3.362 1.00 82.19 322 CYS A O 1
ATOM 2522 N N . GLY A 1 323 ? -12.814 -1.739 -4.468 1.00 80.56 323 GLY A N 1
ATOM 2523 C CA . GLY A 1 323 ? -12.304 -0.512 -5.086 1.00 80.56 323 GLY A CA 1
ATOM 2524 C C . GLY A 1 323 ? -11.554 0.408 -4.113 1.00 80.56 323 GLY A C 1
ATOM 2525 O O . GLY A 1 323 ? -11.651 1.631 -4.208 1.00 80.56 323 GLY A O 1
ATOM 2526 N N . LEU A 1 324 ? -10.829 -0.166 -3.155 1.00 86.00 324 LEU A N 1
ATOM 2527 C CA . LEU A 1 324 ? -10.057 0.538 -2.135 1.00 86.00 324 LEU A CA 1
ATOM 2528 C C . LEU A 1 324 ? -8.594 0.067 -2.100 1.00 86.00 324 LEU A C 1
ATOM 2530 O O . LEU A 1 324 ? -8.275 -1.085 -2.388 1.00 86.00 324 LEU A O 1
ATOM 2534 N N . SER A 1 325 ? -7.695 0.965 -1.698 1.00 81.88 325 SER A N 1
ATOM 2535 C CA . SER A 1 325 ? -6.260 0.704 -1.541 1.00 81.88 325 SER A CA 1
ATOM 2536 C C . SER A 1 325 ? -5.720 1.464 -0.329 1.00 81.88 325 SER A C 1
ATOM 2538 O O . SER A 1 325 ? -6.192 2.559 -0.026 1.00 81.88 325 SER A O 1
ATOM 2540 N N . GLY A 1 326 ? -4.738 0.887 0.373 1.00 72.12 326 GLY A N 1
ATOM 2541 C CA . GLY A 1 326 ? -4.030 1.567 1.466 1.00 72.12 326 GLY A CA 1
ATOM 2542 C C . GLY A 1 326 ? -4.892 1.903 2.689 1.00 72.12 326 GLY A C 1
ATOM 2543 O O . GLY A 1 326 ? -4.655 2.918 3.344 1.00 72.12 326 GLY A O 1
ATOM 2544 N N . ILE A 1 327 ? -5.899 1.081 2.991 1.00 83.56 327 ILE A N 1
ATOM 2545 C CA . ILE A 1 327 ? -6.813 1.322 4.111 1.00 83.56 327 ILE A CA 1
ATOM 2546 C C . ILE A 1 327 ? -6.113 1.045 5.440 1.00 83.56 327 ILE A C 1
ATOM 2548 O O . ILE A 1 327 ? -5.735 -0.085 5.736 1.00 83.56 327 ILE A O 1
ATOM 2552 N N . ASN A 1 328 ? -5.974 2.095 6.249 1.00 77.25 328 ASN A N 1
ATOM 2553 C CA . ASN A 1 328 ? -5.339 2.023 7.568 1.00 77.25 328 ASN A CA 1
ATOM 2554 C C . ASN A 1 328 ? -6.308 2.296 8.728 1.00 77.25 328 ASN A C 1
ATOM 2556 O O . ASN A 1 328 ? -5.956 2.024 9.871 1.00 77.25 328 ASN A O 1
ATOM 2560 N N . ASN A 1 329 ? -7.510 2.802 8.438 1.00 86.44 329 ASN A N 1
ATOM 2561 C CA . ASN A 1 329 ? -8.561 3.088 9.413 1.00 86.44 329 ASN A CA 1
ATOM 2562 C C . ASN A 1 329 ? -9.896 2.561 8.892 1.00 86.44 329 ASN A C 1
ATOM 2564 O O . ASN A 1 329 ? -10.261 2.826 7.744 1.00 86.44 329 ASN A O 1
ATOM 2568 N N . ILE A 1 330 ? -10.629 1.847 9.735 1.00 93.19 330 ILE A N 1
ATOM 2569 C CA . ILE A 1 330 ? -11.980 1.384 9.438 1.00 93.19 330 ILE A CA 1
ATOM 2570 C C . ILE A 1 330 ? -12.776 1.287 10.735 1.00 93.19 330 ILE A C 1
ATOM 2572 O O . ILE A 1 330 ? -12.239 0.887 11.767 1.00 93.19 330 ILE A O 1
ATOM 2576 N N . THR A 1 331 ? -14.055 1.631 10.663 1.00 95.31 331 THR A N 1
ATOM 2577 C CA . THR A 1 331 ? -14.983 1.552 11.792 1.00 95.31 331 THR A CA 1
ATOM 2578 C C . THR A 1 331 ? -16.209 0.762 11.355 1.00 95.31 331 THR A C 1
ATOM 2580 O O . THR A 1 331 ? -16.823 1.090 10.340 1.00 95.31 331 THR A O 1
ATOM 2583 N N . ALA A 1 332 ? -16.579 -0.283 12.095 1.00 95.50 332 ALA A N 1
ATOM 2584 C CA . ALA A 1 332 ? -17.830 -1.002 11.859 1.00 95.50 332 ALA A CA 1
ATOM 2585 C C . ALA A 1 332 ? -19.009 -0.147 12.345 1.00 95.50 332 ALA A C 1
ATOM 2587 O O . ALA A 1 332 ? -19.128 0.113 13.543 1.00 95.50 332 ALA A O 1
ATOM 2588 N N . LEU A 1 333 ? -19.863 0.308 11.427 1.00 94.38 333 LEU A N 1
ATOM 2589 C CA . LEU A 1 333 ? -21.038 1.117 11.771 1.00 94.38 333 LEU A CA 1
ATOM 2590 C C . LEU A 1 333 ? -22.144 0.236 12.370 1.00 94.38 333 LEU A C 1
ATOM 2592 O O . LEU A 1 333 ? -22.764 0.588 13.376 1.00 94.38 333 LEU A O 1
ATOM 2596 N N . ASP A 1 334 ? -22.342 -0.940 11.780 1.00 91.06 334 ASP A N 1
ATOM 2597 C CA . ASP A 1 334 ? -23.257 -1.980 12.238 1.00 91.06 334 ASP A CA 1
ATOM 2598 C C . ASP A 1 334 ? -22.658 -3.377 11.967 1.00 91.06 334 ASP A C 1
ATOM 2600 O O . ASP A 1 334 ? -21.441 -3.531 11.857 1.00 91.06 334 ASP A O 1
ATOM 2604 N N . ASN A 1 335 ? -23.492 -4.419 11.939 1.00 90.00 335 ASN A N 1
ATOM 2605 C CA . ASN A 1 335 ? -23.028 -5.794 11.746 1.00 90.00 335 ASN A CA 1
ATOM 2606 C C . ASN A 1 335 ? -22.586 -6.098 10.304 1.00 90.00 335 ASN A C 1
ATOM 2608 O O . ASN A 1 335 ? -21.899 -7.091 10.075 1.00 90.00 335 ASN A O 1
ATOM 2612 N N . GLU A 1 336 ? -23.000 -5.290 9.333 1.00 87.62 336 GLU A N 1
ATOM 2613 C CA . GLU A 1 336 ? -22.797 -5.536 7.907 1.00 87.62 336 GLU A CA 1
ATOM 2614 C C . GLU A 1 336 ? -22.179 -4.356 7.159 1.00 87.62 336 GLU A C 1
ATOM 2616 O O . GLU A 1 336 ? -21.773 -4.553 6.015 1.00 87.62 336 GLU A O 1
ATOM 2621 N N . SER A 1 337 ? -22.077 -3.174 7.769 1.00 93.69 337 SER A N 1
ATOM 2622 C CA . SER A 1 337 ? -21.512 -1.981 7.148 1.00 93.69 337 SER A CA 1
ATOM 2623 C C . SER A 1 337 ? -20.303 -1.423 7.898 1.00 93.69 337 SER A C 1
ATOM 2625 O O . SER A 1 337 ? -20.195 -1.464 9.129 1.00 93.69 337 SER A O 1
ATOM 2627 N N . PHE A 1 338 ? -19.372 -0.874 7.124 1.00 95.75 338 PHE A N 1
ATOM 2628 C CA . PHE A 1 338 ? -18.133 -0.282 7.618 1.00 95.75 338 PHE A CA 1
ATOM 2629 C C . PHE A 1 338 ? -17.938 1.103 7.019 1.00 95.75 338 PHE A C 1
ATOM 2631 O O . PHE A 1 338 ? -18.369 1.354 5.901 1.00 95.75 338 PHE A O 1
ATOM 2638 N N . ILE A 1 339 ? -17.230 1.989 7.712 1.00 95.88 339 ILE A N 1
ATOM 2639 C CA . ILE A 1 339 ? -16.785 3.269 7.163 1.00 95.88 339 ILE A CA 1
ATOM 2640 C C . ILE A 1 339 ? -15.266 3.375 7.190 1.00 95.88 339 ILE A C 1
ATOM 2642 O O . ILE A 1 339 ? -14.612 2.965 8.147 1.00 95.88 339 ILE A O 1
ATOM 2646 N N . THR A 1 340 ? -14.708 3.946 6.130 1.00 95.25 340 THR A N 1
ATOM 2647 C CA . THR A 1 340 ? -13.294 4.301 6.013 1.00 95.25 340 THR A CA 1
ATOM 2648 C C . THR A 1 340 ? -13.150 5.682 5.367 1.00 95.25 340 THR A C 1
ATOM 2650 O O . THR A 1 340 ? -14.140 6.298 4.969 1.00 95.25 340 THR A O 1
ATOM 2653 N N . PHE A 1 341 ? -11.919 6.181 5.266 1.00 92.25 341 PHE A N 1
ATOM 2654 C CA . PHE A 1 341 ? -11.604 7.488 4.704 1.00 92.25 341 PHE A CA 1
ATOM 2655 C C . PHE A 1 341 ? -10.552 7.350 3.609 1.00 92.25 341 PHE A C 1
ATOM 2657 O O . PHE A 1 341 ? -9.462 6.832 3.847 1.00 92.25 341 PHE A O 1
ATOM 2664 N N . VAL A 1 342 ? -10.860 7.856 2.415 1.00 88.81 342 VAL A N 1
ATOM 2665 C CA . VAL A 1 342 ? -9.920 7.902 1.288 1.00 88.81 342 VAL A CA 1
ATOM 2666 C C . VAL A 1 342 ? -9.737 9.350 0.874 1.00 88.81 342 VAL A C 1
ATOM 2668 O O . VAL A 1 342 ? -10.695 10.020 0.492 1.00 88.81 342 VAL A O 1
ATOM 2671 N N . MET A 1 343 ? -8.501 9.847 0.973 1.00 86.31 343 MET A N 1
ATOM 2672 C CA . MET A 1 343 ? -8.154 11.243 0.669 1.00 86.31 343 MET A CA 1
ATOM 2673 C C . MET A 1 343 ? -9.075 12.263 1.366 1.00 86.31 343 MET A C 1
ATOM 2675 O O . MET A 1 343 ? -9.497 13.249 0.762 1.00 86.31 343 MET A O 1
ATOM 2679 N N . GLY A 1 344 ? -9.426 12.006 2.628 1.00 89.38 344 GLY A N 1
ATOM 2680 C CA . GLY A 1 344 ? -10.297 12.885 3.404 1.00 89.38 344 GLY A CA 1
ATOM 2681 C C . GLY A 1 344 ? -11.800 12.673 3.202 1.00 89.38 344 GLY A C 1
ATOM 2682 O O . GLY A 1 344 ? -12.599 13.373 3.822 1.00 89.38 344 GLY A O 1
ATOM 2683 N N . LYS A 1 345 ? -12.221 11.760 2.320 1.00 91.38 345 LYS A N 1
ATOM 2684 C CA . LYS A 1 345 ? -13.641 11.514 2.032 1.00 91.38 345 LYS A CA 1
ATOM 2685 C C . LYS A 1 345 ? -14.144 10.279 2.776 1.00 91.38 345 LYS A C 1
ATOM 2687 O O . LYS A 1 345 ? -13.531 9.221 2.611 1.00 91.38 345 LYS A O 1
ATOM 2692 N N . PRO A 1 346 ? -15.255 10.369 3.529 1.00 94.25 346 PRO A N 1
ATOM 2693 C CA . PRO A 1 346 ? -15.864 9.194 4.133 1.00 94.25 346 PRO A CA 1
ATOM 2694 C C . PRO A 1 346 ? -16.480 8.296 3.052 1.00 94.25 346 PRO A C 1
ATOM 2696 O O . PRO A 1 346 ? -17.236 8.757 2.190 1.00 94.25 346 PRO A O 1
ATOM 2699 N N . ILE A 1 347 ? -16.163 7.007 3.108 1.00 94.00 347 ILE A N 1
ATOM 2700 C CA . ILE A 1 347 ? -16.706 5.971 2.227 1.00 94.00 347 ILE A CA 1
ATOM 2701 C C . ILE A 1 347 ? -17.292 4.875 3.101 1.00 94.00 347 ILE A C 1
ATOM 2703 O O . ILE A 1 347 ? -16.580 4.286 3.916 1.00 94.00 347 ILE A O 1
ATOM 2707 N N . ILE A 1 348 ? -18.574 4.586 2.901 1.00 94.94 348 ILE A N 1
ATOM 2708 C CA . ILE A 1 348 ? -19.248 3.476 3.564 1.00 94.94 348 ILE A CA 1
ATOM 2709 C C . ILE A 1 348 ? -19.213 2.258 2.641 1.00 94.94 348 ILE A C 1
ATOM 2711 O O . ILE A 1 348 ? -19.532 2.351 1.456 1.00 94.94 348 ILE A O 1
ATOM 2715 N N . LEU A 1 349 ? -18.795 1.129 3.196 1.00 93.69 349 LEU A N 1
ATOM 2716 C CA . LEU A 1 349 ? -18.825 -0.190 2.590 1.00 93.69 349 LEU A CA 1
ATOM 2717 C C . LEU A 1 349 ? -20.063 -0.920 3.098 1.00 93.69 349 LEU A C 1
ATOM 2719 O O . LEU A 1 349 ? -20.163 -1.216 4.287 1.00 93.69 349 LEU A O 1
ATOM 2723 N N . GLU A 1 350 ? -20.988 -1.220 2.196 1.00 90.19 350 GLU A N 1
ATOM 2724 C CA . GLU A 1 350 ? -22.246 -1.909 2.503 1.00 90.19 350 GLU A CA 1
ATOM 2725 C C . GLU A 1 350 ? -22.352 -3.156 1.632 1.00 90.19 350 GLU A C 1
ATOM 2727 O O . GLU A 1 350 ? -21.953 -3.132 0.462 1.00 90.19 350 GLU A O 1
ATOM 2732 N N . LYS A 1 351 ? -22.920 -4.237 2.174 1.00 86.19 351 LYS A N 1
ATOM 2733 C CA . LYS A 1 351 ? -23.313 -5.376 1.343 1.00 86.19 351 LYS A CA 1
ATOM 2734 C C . LYS A 1 351 ? -24.370 -4.925 0.341 1.00 86.19 351 LYS A C 1
ATOM 2736 O O . LYS A 1 351 ? -25.398 -4.360 0.706 1.00 86.19 351 LYS A O 1
ATOM 2741 N N . GLN A 1 352 ? -24.118 -5.204 -0.925 1.00 77.12 352 GLN A N 1
ATOM 2742 C CA . GLN A 1 352 ? -25.031 -4.953 -2.025 1.00 77.12 352 GLN A CA 1
ATOM 2743 C C . GLN A 1 352 ? -25.349 -6.284 -2.686 1.00 77.12 352 GLN A C 1
ATOM 2745 O O . GLN A 1 352 ? -24.441 -7.059 -2.998 1.00 77.12 352 GLN A O 1
ATOM 2750 N N . GLU A 1 353 ? -26.640 -6.542 -2.877 1.00 75.25 353 GLU A N 1
ATOM 2751 C CA . GLU A 1 353 ? -27.093 -7.654 -3.702 1.00 75.25 353 GLU A CA 1
ATOM 2752 C C . GLU A 1 353 ? -26.733 -7.359 -5.158 1.00 75.25 353 GLU A C 1
ATOM 2754 O O . GLU A 1 353 ? -26.841 -6.218 -5.626 1.00 75.25 353 GLU A O 1
ATOM 2759 N N . ILE A 1 354 ? -26.261 -8.376 -5.864 1.00 67.94 354 ILE A N 1
ATOM 2760 C CA . ILE A 1 354 ? -25.885 -8.241 -7.262 1.00 67.94 354 ILE A CA 1
ATOM 2761 C C . ILE A 1 354 ? -27.017 -8.772 -8.134 1.00 67.94 354 ILE A C 1
ATOM 2763 O O . ILE A 1 354 ? -27.393 -9.940 -8.047 1.00 67.94 354 ILE A O 1
ATOM 2767 N N . ASP A 1 355 ? -27.535 -7.909 -9.009 1.00 63.19 355 ASP A N 1
ATOM 2768 C CA . ASP A 1 355 ? -28.487 -8.305 -10.043 1.00 63.19 355 ASP A CA 1
ATOM 2769 C C . ASP A 1 355 ? -27.759 -9.074 -11.160 1.00 63.19 355 ASP A C 1
ATOM 2771 O O . ASP A 1 355 ? -27.082 -8.486 -12.008 1.00 63.19 355 ASP A O 1
ATOM 2775 N N . GLY A 1 356 ? -27.937 -10.396 -11.190 1.00 67.56 356 GLY A N 1
ATOM 2776 C CA . GLY A 1 356 ? -27.378 -11.284 -12.215 1.00 67.56 356 GLY A CA 1
ATOM 2777 C C . GLY A 1 356 ? -26.038 -11.921 -11.836 1.00 67.56 356 GLY A C 1
ATOM 2778 O O . GLY A 1 356 ? -25.529 -11.742 -10.735 1.00 67.56 356 GLY A O 1
ATOM 2779 N N . GLU A 1 357 ? -25.474 -12.717 -12.747 1.00 69.75 357 GLU A N 1
ATOM 2780 C CA . GLU A 1 357 ? -24.186 -13.383 -12.519 1.00 69.75 357 GLU A CA 1
ATOM 2781 C C . GLU A 1 357 ? -23.023 -12.397 -12.719 1.00 69.75 357 GLU A C 1
ATOM 2783 O O . GLU A 1 357 ? -22.851 -11.831 -13.803 1.00 69.75 357 GLU A O 1
ATOM 2788 N N . VAL A 1 358 ? -22.206 -12.206 -11.678 1.00 76.50 358 VAL A N 1
ATOM 2789 C CA . VAL A 1 358 ? -20.925 -11.494 -11.790 1.00 76.50 358 VAL A CA 1
ATOM 2790 C C . VAL A 1 358 ? -19.922 -12.376 -12.507 1.00 76.50 358 VAL A C 1
ATOM 2792 O O . VAL A 1 358 ? -19.672 -13.513 -12.105 1.00 76.50 358 VAL A O 1
ATOM 2795 N N . THR A 1 359 ? -19.299 -11.830 -13.547 1.00 82.62 359 THR A N 1
ATOM 2796 C CA . THR A 1 359 ? -18.154 -12.470 -14.192 1.00 82.62 359 THR A CA 1
ATOM 2797 C C . THR A 1 359 ? -16.890 -12.092 -13.426 1.00 82.62 359 THR A C 1
ATOM 2799 O O . THR A 1 359 ? -16.413 -10.957 -13.506 1.00 82.62 359 THR A O 1
ATOM 2802 N N . ASN A 1 360 ? -16.365 -13.043 -12.654 1.00 83.12 360 ASN A N 1
ATOM 2803 C CA . ASN A 1 360 ? -15.093 -12.889 -11.955 1.00 83.12 360 ASN A CA 1
ATOM 2804 C C . ASN A 1 360 ? -13.943 -13.246 -12.897 1.00 83.12 360 ASN A C 1
ATOM 2806 O O . ASN A 1 360 ? -13.826 -14.387 -13.341 1.00 83.12 360 ASN 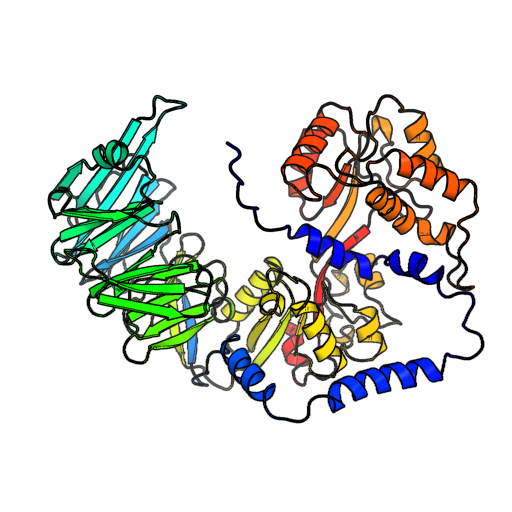A O 1
ATOM 2810 N N . LEU A 1 361 ? -13.092 -12.265 -13.165 1.00 88.75 361 LEU A N 1
ATOM 2811 C CA . LEU A 1 361 ? -11.859 -12.404 -13.922 1.00 88.75 361 LEU A CA 1
ATOM 2812 C C . LEU A 1 361 ? -10.694 -12.506 -12.949 1.00 88.75 361 LEU A C 1
ATOM 2814 O O . LEU A 1 361 ? -10.614 -11.783 -11.956 1.00 88.75 361 LEU A O 1
ATOM 2818 N N . THR A 1 362 ? -9.771 -13.408 -13.230 1.00 90.94 362 THR A N 1
ATOM 2819 C CA . THR A 1 362 ? -8.603 -13.629 -12.380 1.00 90.94 362 THR A CA 1
ATOM 2820 C C . THR A 1 362 ? -7.390 -12.893 -12.934 1.00 90.94 362 THR A C 1
ATOM 2822 O O . THR A 1 362 ? -7.079 -12.997 -14.118 1.00 90.94 362 THR A O 1
ATOM 2825 N N . LEU A 1 363 ? -6.681 -12.165 -12.069 1.00 92.81 363 LEU A N 1
ATOM 2826 C CA . LEU A 1 363 ? -5.400 -11.527 -12.375 1.00 92.81 363 LEU A CA 1
ATOM 2827 C C . LEU A 1 363 ? -4.305 -12.178 -11.532 1.00 92.81 363 LEU A C 1
ATOM 2829 O O . LEU A 1 363 ? -4.351 -12.080 -10.307 1.00 92.81 363 LEU A O 1
ATOM 2833 N N . ALA A 1 364 ? -3.300 -12.797 -12.155 1.00 93.81 364 ALA A N 1
ATOM 2834 C CA . ALA A 1 364 ? -2.099 -13.210 -11.423 1.00 93.81 364 ALA A CA 1
ATOM 2835 C C . ALA A 1 364 ? -0.995 -12.162 -11.538 1.00 93.81 364 ALA A C 1
ATOM 2837 O O . ALA A 1 364 ? -0.688 -11.677 -12.627 1.00 93.81 364 ALA A O 1
ATOM 2838 N N . THR A 1 365 ? -0.360 -11.874 -10.409 1.00 92.12 365 THR A N 1
ATOM 2839 C CA . THR A 1 365 ? 0.769 -10.949 -10.297 1.00 92.12 365 THR A CA 1
ATOM 2840 C C . THR A 1 365 ? 1.779 -11.480 -9.287 1.00 92.12 365 THR A C 1
ATOM 2842 O O . THR A 1 365 ? 1.528 -12.441 -8.557 1.00 92.12 365 THR A O 1
ATOM 2845 N N . PHE A 1 366 ? 2.960 -10.883 -9.274 1.00 88.75 366 PHE A N 1
ATOM 2846 C CA . PHE A 1 366 ? 3.968 -11.101 -8.254 1.00 88.75 366 PHE A CA 1
ATOM 2847 C C . PHE A 1 366 ? 4.482 -9.729 -7.829 1.00 88.75 366 PHE A C 1
ATOM 2849 O O . PHE A 1 366 ? 5.058 -9.028 -8.654 1.00 88.75 366 PHE A O 1
ATOM 2856 N N . ASN A 1 367 ? 4.281 -9.363 -6.559 1.00 83.75 367 ASN A N 1
ATOM 2857 C CA . ASN A 1 367 ? 4.541 -8.015 -6.039 1.00 83.75 367 ASN A CA 1
ATOM 2858 C C . ASN A 1 367 ? 3.814 -6.948 -6.871 1.00 83.75 367 ASN A C 1
ATOM 2860 O O . ASN A 1 367 ? 4.455 -6.159 -7.568 1.00 83.75 367 ASN A O 1
ATOM 2864 N N . MET A 1 368 ? 2.482 -6.950 -6.802 1.00 87.00 368 MET A N 1
ATOM 2865 C CA . MET A 1 368 ? 1.631 -6.034 -7.562 1.00 87.00 368 MET A CA 1
ATOM 2866 C C . MET A 1 368 ? 2.082 -4.575 -7.400 1.00 87.00 368 MET A C 1
ATOM 2868 O O . MET A 1 368 ? 2.215 -4.084 -6.274 1.00 87.00 368 MET A O 1
ATOM 2872 N N . SER A 1 369 ? 2.287 -3.873 -8.517 1.00 83.94 369 SER A N 1
ATOM 2873 C CA . SER A 1 369 ? 2.622 -2.447 -8.493 1.00 83.94 369 SER A CA 1
ATOM 2874 C C . SER A 1 369 ? 1.445 -1.601 -7.999 1.00 83.94 369 SER A C 1
ATOM 2876 O O . SER A 1 369 ? 0.283 -2.012 -8.070 1.00 83.94 369 SER A O 1
ATOM 2878 N N . MET A 1 370 ? 1.738 -0.400 -7.492 1.00 80.31 370 MET A N 1
ATOM 2879 C CA . MET A 1 370 ? 0.701 0.531 -7.034 1.00 80.31 370 MET A CA 1
ATOM 2880 C C . MET A 1 370 ? -0.182 0.978 -8.201 1.00 80.31 370 MET A C 1
ATOM 2882 O O . MET A 1 370 ? -1.395 1.036 -8.063 1.00 80.31 370 MET A O 1
ATOM 2886 N N . GLU A 1 371 ? 0.411 1.186 -9.373 1.00 84.75 371 GLU A N 1
ATOM 2887 C CA . GLU A 1 371 ? -0.287 1.595 -10.588 1.00 84.75 371 GLU A CA 1
ATOM 2888 C C . GLU A 1 371 ? -1.277 0.524 -11.058 1.00 84.75 371 GLU A C 1
ATOM 2890 O O . GLU A 1 371 ? -2.420 0.840 -11.387 1.00 84.75 371 GLU A O 1
ATOM 2895 N N . LEU A 1 372 ? -0.870 -0.753 -11.041 1.00 88.56 372 LEU A N 1
ATOM 2896 C CA . LEU A 1 372 ? -1.775 -1.855 -11.363 1.00 88.56 372 LEU A CA 1
ATOM 2897 C C . LEU A 1 372 ? -2.867 -1.988 -10.299 1.00 88.56 372 LEU A C 1
ATOM 2899 O O . LEU A 1 372 ? -4.027 -2.218 -10.634 1.00 88.56 372 LEU A O 1
ATOM 2903 N N . ARG A 1 373 ? -2.517 -1.825 -9.017 1.00 86.88 373 ARG A N 1
ATOM 2904 C CA . ARG A 1 373 ? -3.487 -1.862 -7.915 1.00 86.88 373 ARG A CA 1
ATOM 2905 C C . ARG A 1 373 ? -4.552 -0.789 -8.078 1.00 86.88 373 ARG A C 1
ATOM 2907 O O . ARG A 1 373 ? -5.731 -1.116 -7.995 1.00 86.88 373 ARG A O 1
ATOM 2914 N N . ASP A 1 374 ? -4.151 0.446 -8.349 1.00 84.06 374 ASP A N 1
ATOM 2915 C CA . ASP A 1 374 ? -5.060 1.576 -8.530 1.00 84.06 374 ASP A CA 1
ATOM 2916 C C . ASP A 1 374 ? -5.948 1.390 -9.767 1.00 84.06 374 ASP A C 1
ATOM 2918 O O . ASP A 1 374 ? -7.146 1.669 -9.705 1.00 84.06 374 ASP A O 1
ATOM 2922 N N . ALA A 1 375 ? -5.403 0.846 -10.862 1.00 87.44 375 ALA A N 1
ATOM 2923 C CA . ALA A 1 375 ? -6.180 0.512 -12.056 1.00 87.44 375 ALA A CA 1
ATOM 2924 C C . ALA A 1 375 ? -7.258 -0.547 -11.765 1.00 87.44 375 ALA A C 1
ATOM 2926 O O . ALA A 1 375 ? -8.426 -0.351 -12.106 1.00 87.44 375 ALA A O 1
ATOM 2927 N N . VAL A 1 376 ? -6.895 -1.636 -11.077 1.00 87.94 376 VAL A N 1
ATOM 2928 C CA . VAL A 1 376 ? -7.844 -2.694 -10.691 1.00 87.94 376 VAL A CA 1
ATOM 2929 C C . VAL A 1 376 ? -8.893 -2.162 -9.714 1.00 87.94 376 VAL A C 1
ATOM 2931 O O . VAL A 1 376 ? -10.079 -2.437 -9.875 1.00 87.94 376 VAL A O 1
ATOM 2934 N N . VAL A 1 377 ? -8.475 -1.365 -8.730 1.00 84.56 377 VAL A N 1
ATOM 2935 C CA . VAL A 1 377 ? -9.363 -0.695 -7.772 1.00 84.56 377 VAL A CA 1
ATOM 2936 C C . VAL A 1 377 ? -10.378 0.188 -8.493 1.00 84.56 377 VAL A C 1
ATOM 2938 O O . VAL A 1 377 ? -11.579 0.084 -8.236 1.00 84.56 377 VAL A O 1
ATOM 2941 N N . HIS A 1 378 ? -9.912 1.030 -9.414 1.00 84.81 378 HIS A N 1
ATOM 2942 C CA . HIS A 1 378 ? -10.778 1.899 -10.197 1.00 84.81 378 HIS A CA 1
ATOM 2943 C C . HIS A 1 378 ? -11.777 1.085 -11.026 1.00 84.81 378 HIS A C 1
ATOM 2945 O O . HIS A 1 378 ? -12.977 1.365 -10.990 1.00 84.81 378 HIS A O 1
ATOM 2951 N N . PHE A 1 379 ? -11.300 0.041 -11.710 1.00 86.38 379 PHE A N 1
ATOM 2952 C CA . PHE A 1 379 ? -12.143 -0.848 -12.503 1.00 86.38 379 PHE A CA 1
ATOM 2953 C C . PHE A 1 379 ? -13.219 -1.530 -11.648 1.00 86.38 379 PHE A C 1
ATOM 2955 O O . PHE A 1 379 ? -14.407 -1.423 -11.948 1.00 86.38 379 PHE A O 1
ATOM 2962 N N . ASN A 1 380 ? -12.824 -2.170 -10.544 1.00 83.00 380 ASN A N 1
ATOM 2963 C CA . ASN A 1 380 ? -13.740 -2.866 -9.642 1.00 83.00 380 ASN A CA 1
ATOM 2964 C C . ASN A 1 380 ? -14.749 -1.915 -8.988 1.00 83.00 380 ASN A C 1
ATOM 2966 O O . ASN A 1 380 ? -15.883 -2.320 -8.730 1.00 83.00 380 ASN A O 1
ATOM 2970 N N . GLY A 1 381 ? -14.365 -0.668 -8.703 1.00 77.00 381 GLY A N 1
ATOM 2971 C CA . GLY A 1 381 ? -15.275 0.348 -8.170 1.00 77.00 381 GLY A CA 1
ATOM 2972 C C . GLY A 1 381 ? -16.289 0.853 -9.204 1.00 77.00 381 GLY A C 1
ATOM 2973 O O . GLY A 1 381 ? -17.434 1.140 -8.857 1.00 77.00 381 GLY A O 1
ATOM 2974 N N . ALA A 1 382 ? -15.889 0.936 -10.477 1.00 82.12 382 ALA A N 1
ATOM 2975 C CA . ALA A 1 382 ? -16.727 1.434 -11.567 1.00 82.12 382 ALA A CA 1
ATOM 2976 C C . ALA A 1 382 ? -17.597 0.349 -12.232 1.00 82.12 382 ALA A C 1
ATOM 2978 O O . ALA A 1 382 ? -18.591 0.680 -12.884 1.00 82.12 382 ALA A O 1
ATOM 2979 N N . ASN A 1 383 ? -17.250 -0.934 -12.083 1.00 78.25 383 ASN A N 1
ATOM 2980 C CA . ASN A 1 383 ? -17.897 -2.039 -12.785 1.00 78.25 383 ASN A CA 1
ATOM 2981 C C . ASN A 1 383 ? -18.676 -2.960 -11.832 1.00 78.25 383 ASN A C 1
ATOM 2983 O O . ASN A 1 383 ? -18.161 -3.432 -10.819 1.00 78.25 383 ASN A O 1
ATOM 2987 N N . ARG A 1 384 ? -19.947 -3.219 -12.164 1.00 75.12 384 ARG A N 1
ATOM 2988 C CA . ARG A 1 384 ? -20.833 -4.100 -11.376 1.00 75.12 384 ARG A CA 1
ATOM 2989 C C . ARG A 1 384 ? -20.994 -5.496 -11.972 1.00 75.12 384 ARG A C 1
ATOM 2991 O O . ARG A 1 384 ? -21.349 -6.413 -11.245 1.00 75.12 384 ARG A O 1
ATOM 2998 N N . LYS A 1 385 ? -20.758 -5.646 -13.279 1.00 78.75 385 LYS A N 1
ATOM 2999 C CA . LYS A 1 385 ? -20.900 -6.927 -13.989 1.00 78.75 385 LYS A CA 1
ATOM 3000 C C . LYS A 1 385 ? -19.606 -7.739 -13.949 1.00 78.75 385 LYS A C 1
ATOM 3002 O O . LYS A 1 385 ? -19.658 -8.961 -13.851 1.00 78.75 385 LYS A O 1
ATOM 3007 N N . TYR A 1 386 ? -18.470 -7.054 -14.029 1.00 81.94 386 TYR A N 1
ATOM 3008 C CA . TYR A 1 386 ? -17.147 -7.665 -14.035 1.00 81.94 386 TYR A CA 1
ATOM 3009 C C . TYR A 1 386 ? -16.389 -7.281 -12.773 1.00 81.94 386 TYR A C 1
ATOM 3011 O O . TYR A 1 386 ? -16.406 -6.118 -12.366 1.00 81.94 386 TYR A O 1
ATOM 3019 N N . LYS A 1 387 ? -15.699 -8.253 -12.183 1.00 80.75 387 LYS A N 1
ATOM 3020 C CA . LYS A 1 387 ? -14.795 -8.045 -11.051 1.00 80.75 387 LYS A CA 1
ATOM 3021 C C . LYS A 1 387 ? -13.478 -8.738 -11.328 1.00 80.75 387 LYS A C 1
ATOM 3023 O O . LYS A 1 387 ? -13.460 -9.841 -11.862 1.00 80.75 387 LYS A O 1
ATOM 3028 N N . ILE A 1 388 ? -12.387 -8.091 -10.956 1.00 86.31 388 ILE A N 1
ATOM 3029 C CA . ILE A 1 388 ? -11.048 -8.656 -11.031 1.00 86.31 388 ILE A CA 1
ATOM 3030 C C . ILE A 1 388 ? -10.657 -9.110 -9.633 1.00 86.31 388 ILE A C 1
ATOM 3032 O O . ILE A 1 388 ? -10.501 -8.279 -8.738 1.00 86.31 388 ILE A O 1
ATOM 3036 N N . THR A 1 389 ? -10.448 -10.411 -9.475 1.00 85.75 389 THR A N 1
ATOM 3037 C CA . THR A 1 389 ? -9.843 -10.994 -8.278 1.00 85.75 389 THR A CA 1
ATOM 3038 C C . THR A 1 389 ? -8.339 -11.116 -8.488 1.00 85.75 389 THR A C 1
ATOM 3040 O O . THR A 1 389 ? -7.875 -11.746 -9.444 1.00 85.75 389 THR A O 1
ATOM 3043 N N . VAL A 1 390 ? -7.566 -10.521 -7.581 1.00 87.31 390 VAL A N 1
ATOM 3044 C CA . VAL A 1 390 ? -6.103 -10.489 -7.669 1.00 87.31 390 VAL A CA 1
ATOM 3045 C C . VAL A 1 390 ? -5.477 -11.632 -6.877 1.00 87.31 390 VAL A C 1
ATOM 3047 O O . VAL A 1 390 ? -5.653 -11.743 -5.666 1.00 87.31 390 VAL A O 1
ATOM 3050 N N . ASN A 1 391 ? -4.651 -12.422 -7.557 1.00 88.62 391 ASN A N 1
ATOM 3051 C CA . ASN A 1 391 ? -3.795 -13.446 -6.976 1.00 88.62 391 ASN A CA 1
ATOM 3052 C C . ASN A 1 391 ? -2.339 -12.967 -7.009 1.00 88.62 391 ASN A C 1
ATOM 3054 O O . ASN A 1 391 ? -1.630 -13.171 -7.998 1.00 88.62 391 ASN A O 1
ATOM 3058 N N . ASP A 1 392 ? -1.884 -12.326 -5.931 1.00 87.88 392 ASP A N 1
ATOM 3059 C CA . ASP A 1 392 ? -0.480 -11.928 -5.790 1.00 87.88 392 ASP A CA 1
ATOM 3060 C C . ASP A 1 392 ? 0.352 -13.077 -5.205 1.00 87.88 392 ASP A C 1
ATOM 3062 O O . ASP A 1 392 ? 0.231 -13.436 -4.035 1.00 87.88 392 ASP A O 1
ATOM 3066 N N . TYR A 1 393 ? 1.234 -13.653 -6.020 1.00 88.25 393 TYR A N 1
ATOM 3067 C CA . TYR A 1 393 ? 2.066 -14.795 -5.645 1.00 88.25 393 TYR A CA 1
ATOM 3068 C C . TYR A 1 393 ? 3.203 -14.427 -4.685 1.00 88.25 393 TYR A C 1
ATOM 3070 O O . TYR A 1 393 ? 3.830 -15.332 -4.126 1.00 88.25 393 TYR A O 1
ATOM 3078 N N . SER A 1 394 ? 3.479 -13.139 -4.451 1.00 80.94 394 SER A N 1
ATOM 3079 C CA . SER A 1 394 ? 4.488 -12.703 -3.473 1.00 80.94 394 SER A CA 1
ATOM 3080 C C . SER A 1 394 ? 4.178 -13.170 -2.051 1.00 80.94 394 SER A C 1
ATOM 3082 O O . SER A 1 394 ? 5.101 -13.363 -1.263 1.00 80.94 394 SER A O 1
ATOM 3084 N N . VAL A 1 395 ? 2.911 -13.476 -1.747 1.00 77.62 395 VAL A N 1
ATOM 3085 C CA . VAL A 1 395 ? 2.486 -14.056 -0.461 1.00 77.62 395 VAL A CA 1
ATOM 3086 C C . VAL A 1 395 ? 3.147 -15.403 -0.152 1.00 77.62 395 VAL A C 1
ATOM 3088 O O . VAL A 1 395 ? 3.205 -15.811 1.005 1.00 77.62 395 VAL A O 1
ATOM 3091 N N . TYR A 1 396 ? 3.649 -16.113 -1.169 1.00 79.75 396 TYR A N 1
ATOM 3092 C CA . TYR A 1 396 ? 4.351 -17.388 -0.993 1.00 79.75 396 TYR A CA 1
ATOM 3093 C C . TYR A 1 396 ? 5.845 -17.227 -0.708 1.00 79.75 396 TYR A C 1
ATOM 3095 O O . TYR A 1 396 ? 6.528 -18.225 -0.458 1.00 79.75 396 TYR A O 1
ATOM 3103 N N . ASN A 1 397 ? 6.367 -16.003 -0.769 1.00 73.56 397 ASN A N 1
ATOM 3104 C CA . ASN A 1 397 ? 7.743 -15.729 -0.398 1.00 73.56 397 ASN A CA 1
ATOM 3105 C C . ASN A 1 397 ? 7.959 -15.959 1.097 1.00 73.56 397 ASN A C 1
ATOM 3107 O O . ASN A 1 397 ? 7.058 -15.817 1.923 1.00 73.56 397 ASN A O 1
ATOM 3111 N N . THR A 1 398 ? 9.191 -16.302 1.450 1.00 74.81 398 THR A N 1
ATOM 3112 C CA . THR A 1 398 ? 9.619 -16.428 2.841 1.00 74.81 398 THR A CA 1
ATOM 3113 C C . THR A 1 398 ? 10.726 -15.423 3.123 1.00 74.81 398 THR A C 1
ATOM 3115 O O . THR A 1 398 ? 11.386 -14.939 2.206 1.00 74.81 398 THR A O 1
ATOM 3118 N N . ALA A 1 399 ? 10.987 -15.141 4.401 1.00 66.19 399 ALA A N 1
ATOM 3119 C CA . ALA A 1 399 ? 12.102 -14.275 4.794 1.00 66.19 399 ALA A CA 1
ATOM 3120 C C . ALA A 1 399 ? 13.471 -14.781 4.286 1.00 66.19 399 ALA A C 1
ATOM 3122 O O . ALA A 1 399 ? 14.402 -13.998 4.127 1.00 66.19 399 ALA A O 1
ATOM 3123 N N . GLU A 1 400 ? 13.595 -16.089 4.040 1.00 72.62 400 GLU A N 1
ATOM 3124 C CA . GLU A 1 400 ? 14.815 -16.733 3.539 1.00 72.62 400 GLU A CA 1
ATOM 3125 C C . GLU A 1 400 ? 14.871 -16.798 2.005 1.00 72.62 400 GLU A C 1
ATOM 3127 O O . GLU A 1 400 ? 15.957 -16.940 1.441 1.00 72.62 400 GLU A O 1
ATOM 3132 N N . ASN A 1 401 ? 13.720 -16.741 1.328 1.00 73.12 401 ASN A N 1
ATOM 3133 C CA . ASN A 1 401 ? 13.627 -16.867 -0.121 1.00 73.12 401 ASN A CA 1
ATOM 3134 C C . ASN A 1 401 ? 12.454 -16.046 -0.678 1.00 73.12 401 ASN A C 1
ATOM 3136 O O . ASN A 1 401 ? 11.288 -16.445 -0.619 1.00 73.12 401 ASN A O 1
ATOM 3140 N N . ASP A 1 402 ? 12.803 -14.926 -1.297 1.00 75.31 402 ASP A N 1
ATOM 3141 C CA . ASP A 1 402 ? 11.908 -13.958 -1.926 1.00 75.31 402 ASP A CA 1
ATOM 3142 C C . ASP A 1 402 ? 11.518 -14.317 -3.372 1.00 75.31 402 ASP A C 1
ATOM 3144 O O . ASP A 1 402 ? 10.860 -13.530 -4.046 1.00 75.31 402 ASP A O 1
ATOM 3148 N N . THR A 1 403 ? 11.887 -15.508 -3.862 1.00 81.00 403 THR A N 1
ATOM 3149 C CA . THR A 1 403 ? 11.592 -15.956 -5.239 1.00 81.00 403 THR A CA 1
ATOM 3150 C C . THR A 1 403 ? 10.628 -17.138 -5.321 1.00 81.00 403 THR A C 1
ATOM 3152 O O . THR A 1 403 ? 10.253 -17.551 -6.422 1.00 81.00 403 THR A O 1
ATOM 3155 N N . VAL A 1 404 ? 10.201 -17.694 -4.180 1.00 84.06 404 VAL A N 1
ATOM 3156 C CA . VAL A 1 404 ? 9.316 -18.874 -4.130 1.00 84.06 404 VAL A CA 1
ATOM 3157 C C . VAL A 1 404 ? 8.003 -18.608 -4.864 1.00 84.06 404 VAL A C 1
ATOM 3159 O O . VAL A 1 404 ? 7.568 -19.443 -5.662 1.00 84.06 404 VAL A O 1
ATOM 3162 N N . GLY A 1 405 ? 7.407 -17.436 -4.640 1.00 85.31 405 GLY A N 1
ATOM 3163 C CA . GLY A 1 405 ? 6.180 -17.013 -5.309 1.00 85.31 405 GLY A CA 1
ATOM 3164 C C . GLY A 1 405 ? 6.329 -16.932 -6.822 1.00 85.31 405 GLY A C 1
ATOM 3165 O O . GLY A 1 405 ? 5.543 -17.531 -7.556 1.00 85.31 405 GLY A O 1
ATOM 3166 N N . LEU A 1 406 ? 7.388 -16.271 -7.293 1.00 88.06 406 LEU A N 1
ATOM 3167 C CA . LEU A 1 406 ? 7.659 -16.110 -8.721 1.00 88.06 406 LEU A CA 1
ATOM 3168 C C . LEU A 1 406 ? 7.940 -17.452 -9.414 1.00 88.06 406 LEU A C 1
ATOM 3170 O O . LEU A 1 406 ? 7.469 -17.688 -10.529 1.00 88.06 406 LEU A O 1
ATOM 3174 N N . LEU A 1 407 ? 8.687 -18.353 -8.767 1.00 88.75 407 LEU A N 1
ATOM 3175 C CA . LEU A 1 407 ? 8.939 -19.698 -9.292 1.00 88.75 407 LEU A CA 1
ATOM 3176 C C . LEU A 1 407 ? 7.637 -20.493 -9.421 1.00 88.75 407 LEU A C 1
ATOM 3178 O O . LEU A 1 407 ? 7.426 -21.178 -10.427 1.00 88.75 407 LEU A O 1
ATOM 3182 N N . ARG A 1 408 ? 6.764 -20.393 -8.415 1.00 89.81 408 ARG A N 1
ATOM 3183 C CA . ARG A 1 408 ? 5.458 -21.047 -8.424 1.00 89.81 408 ARG A CA 1
ATOM 3184 C C . ARG A 1 408 ? 4.584 -20.525 -9.563 1.00 89.81 408 ARG A C 1
ATOM 3186 O O . ARG A 1 408 ? 4.123 -21.339 -10.357 1.00 89.81 408 ARG A O 1
ATOM 3193 N N . LEU A 1 409 ? 4.446 -19.203 -9.691 1.00 91.81 409 LEU A N 1
ATOM 3194 C CA . LEU A 1 409 ? 3.685 -18.563 -10.769 1.00 91.81 409 LEU A CA 1
ATOM 3195 C C . LEU A 1 409 ? 4.162 -19.033 -12.152 1.00 91.81 409 LEU A C 1
ATOM 3197 O O . LEU A 1 409 ? 3.369 -19.515 -12.957 1.00 91.81 409 LEU A O 1
ATOM 3201 N N . ASN A 1 410 ? 5.476 -18.990 -12.407 1.00 90.81 410 ASN A N 1
ATOM 3202 C CA . ASN A 1 410 ? 6.048 -19.478 -13.667 1.00 90.81 410 ASN A CA 1
ATOM 3203 C C . ASN A 1 410 ? 5.740 -20.964 -13.921 1.00 90.81 410 ASN A C 1
ATOM 3205 O O . ASN A 1 410 ? 5.468 -21.354 -15.055 1.00 90.81 410 ASN A O 1
ATOM 3209 N N . THR A 1 411 ? 5.801 -21.800 -12.881 1.00 89.00 411 THR A N 1
ATOM 3210 C CA . THR A 1 411 ? 5.560 -23.247 -12.998 1.00 89.00 411 THR A CA 1
ATOM 3211 C C . THR A 1 411 ? 4.100 -23.548 -13.327 1.00 89.00 411 THR A C 1
ATOM 3213 O O . THR A 1 411 ? 3.839 -24.380 -14.193 1.00 89.00 411 THR A O 1
ATOM 3216 N N . GLU A 1 412 ? 3.159 -22.864 -12.674 1.00 91.50 412 GLU A N 1
ATOM 3217 C CA . GLU A 1 412 ? 1.719 -23.038 -12.900 1.00 91.50 412 GLU A CA 1
ATOM 3218 C C . GLU A 1 412 ? 1.310 -22.571 -14.305 1.00 91.50 412 GLU A C 1
ATOM 3220 O O . GLU A 1 412 ? 0.637 -23.322 -15.015 1.00 91.50 412 GLU A O 1
ATOM 3225 N N . ILE A 1 413 ? 1.831 -21.425 -14.767 1.00 89.75 413 ILE A N 1
ATOM 3226 C CA . ILE A 1 413 ? 1.619 -20.941 -16.141 1.00 89.75 413 ILE A CA 1
ATOM 3227 C C . ILE A 1 413 ? 2.132 -21.966 -17.164 1.00 89.75 413 ILE A C 1
ATOM 3229 O O . ILE A 1 413 ? 1.404 -22.348 -18.078 1.00 89.75 413 ILE A O 1
ATOM 3233 N N . ILE A 1 414 ? 3.365 -22.468 -17.007 1.00 88.81 414 ILE A N 1
ATOM 3234 C CA . ILE A 1 414 ? 3.940 -23.471 -17.926 1.00 88.81 414 ILE A CA 1
ATOM 3235 C C . ILE A 1 414 ? 3.146 -24.787 -17.899 1.00 88.81 414 ILE A C 1
ATOM 3237 O O . ILE A 1 414 ? 3.069 -25.477 -18.916 1.00 88.81 414 ILE A O 1
ATOM 3241 N N . ALA A 1 415 ? 2.554 -25.137 -16.756 1.00 87.94 415 ALA A N 1
ATOM 3242 C CA . ALA A 1 415 ? 1.710 -26.318 -16.605 1.00 87.94 415 ALA A CA 1
ATOM 3243 C C . ALA A 1 415 ? 0.304 -26.158 -17.218 1.00 87.94 415 ALA A C 1
ATOM 3245 O O . ALA A 1 415 ? -0.439 -27.138 -17.261 1.00 87.94 415 ALA A O 1
ATOM 3246 N N . GLY A 1 416 ? -0.052 -24.968 -17.715 1.00 81.81 416 GLY A N 1
ATOM 3247 C CA . GLY A 1 416 ? -1.355 -24.689 -18.322 1.00 81.81 416 GLY A CA 1
ATOM 3248 C C . GLY A 1 416 ? -2.421 -24.196 -17.339 1.00 81.81 416 GLY A C 1
ATOM 3249 O O . GLY A 1 416 ? -3.565 -24.009 -17.742 1.00 81.81 416 GLY A O 1
ATOM 3250 N N . THR A 1 417 ? -2.060 -23.942 -16.079 1.00 88.00 417 THR A N 1
ATOM 3251 C CA . THR A 1 417 ? -2.938 -23.288 -15.102 1.00 88.00 417 THR A CA 1
ATOM 3252 C C . THR A 1 417 ? -2.734 -21.781 -15.203 1.00 88.00 417 THR A C 1
ATOM 3254 O O . THR A 1 417 ? -1.841 -21.224 -14.564 1.00 88.00 417 THR A O 1
ATOM 3257 N N . LEU A 1 418 ? -3.519 -21.126 -16.058 1.00 88.00 418 LEU A N 1
ATOM 3258 C CA . LEU A 1 418 ? -3.414 -19.690 -16.295 1.00 88.00 418 LEU A CA 1
ATOM 3259 C C . LEU A 1 418 ? -4.641 -18.953 -15.740 1.00 88.00 418 LEU A C 1
ATOM 3261 O O . LEU A 1 418 ? -5.753 -19.448 -15.920 1.00 88.00 418 LEU A O 1
ATOM 3265 N N . PRO A 1 419 ? -4.453 -17.771 -15.125 1.00 91.38 419 PRO A N 1
ATOM 3266 C CA . PRO A 1 419 ? -5.544 -16.830 -14.868 1.00 91.38 419 PRO A CA 1
ATOM 3267 C C . PRO A 1 419 ? -6.083 -16.247 -16.188 1.00 91.38 419 PRO A C 1
ATOM 3269 O O . PRO A 1 419 ? -5.523 -16.498 -17.256 1.00 91.38 419 PRO A O 1
ATOM 3272 N N . ASP A 1 420 ? -7.123 -15.419 -16.129 1.00 94.25 420 ASP A N 1
ATOM 3273 C CA . ASP A 1 420 ? -7.618 -14.681 -17.298 1.00 94.25 420 ASP A CA 1
ATOM 3274 C C . ASP A 1 420 ? -6.604 -13.622 -17.757 1.00 94.25 420 ASP A C 1
ATOM 3276 O O . ASP A 1 420 ? -6.238 -13.566 -18.937 1.00 94.25 420 ASP A O 1
ATOM 3280 N N . ILE A 1 421 ? -6.089 -12.852 -16.794 1.00 95.25 421 ILE A N 1
ATOM 3281 C CA . ILE A 1 421 ? -5.152 -11.744 -16.980 1.00 95.25 421 ILE A CA 1
ATOM 3282 C C . ILE A 1 421 ? -3.841 -12.047 -16.239 1.00 95.25 421 ILE A C 1
ATOM 3284 O O . ILE A 1 421 ? -3.817 -12.575 -15.125 1.00 95.25 421 ILE A O 1
ATOM 3288 N N . LEU A 1 422 ? -2.723 -11.700 -16.866 1.00 95.19 422 LEU A N 1
ATOM 3289 C CA . LEU A 1 422 ? -1.374 -11.877 -16.346 1.00 95.19 422 LEU A CA 1
ATOM 3290 C C . LEU A 1 422 ? -0.683 -10.521 -16.235 1.00 95.19 422 LEU A C 1
ATOM 3292 O O . LEU A 1 422 ? -0.571 -9.807 -17.229 1.00 95.19 422 LEU A O 1
ATOM 3296 N N . ASP A 1 423 ? -0.139 -10.216 -15.061 1.00 94.12 423 ASP A N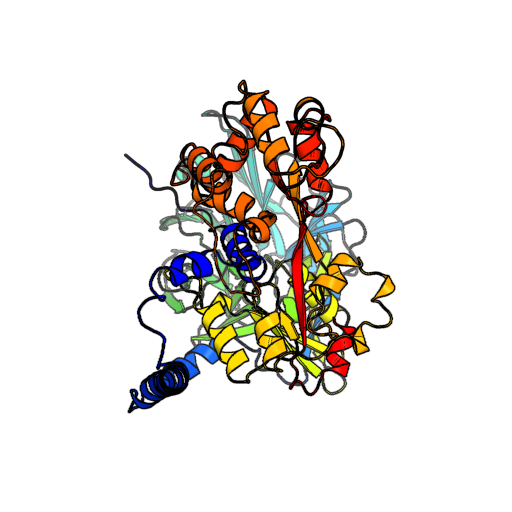 1
ATOM 3297 C CA . ASP A 1 423 ? 0.917 -9.216 -14.926 1.00 94.12 423 ASP A CA 1
ATOM 3298 C C . ASP A 1 423 ? 2.235 -9.812 -15.437 1.00 94.12 423 ASP A C 1
ATOM 3300 O O . ASP A 1 423 ? 2.898 -10.631 -14.793 1.00 94.12 423 ASP A O 1
ATOM 3304 N N . LEU A 1 424 ? 2.582 -9.413 -16.655 1.00 93.12 424 LEU A N 1
ATOM 3305 C CA . LEU A 1 424 ? 3.725 -9.881 -17.421 1.00 93.12 424 LEU A CA 1
ATOM 3306 C C . LEU A 1 424 ? 4.997 -9.071 -17.155 1.00 93.12 424 LEU A C 1
ATOM 3308 O O . LEU A 1 424 ? 6.047 -9.378 -17.739 1.00 93.12 424 LEU A O 1
ATOM 3312 N N . SER A 1 425 ? 4.931 -8.075 -16.266 1.00 88.00 425 SER A N 1
ATOM 3313 C CA . SER A 1 425 ? 6.055 -7.195 -15.945 1.00 88.00 425 SER A CA 1
ATOM 3314 C C . SER A 1 425 ? 7.276 -8.019 -15.544 1.00 88.00 425 SER A C 1
ATOM 3316 O O . SER A 1 425 ? 8.352 -7.796 -16.086 1.00 88.00 425 SER A O 1
ATOM 3318 N N . GLN A 1 426 ? 7.094 -9.064 -14.722 1.00 85.00 426 GLN A N 1
ATOM 3319 C CA . GLN A 1 426 ? 8.176 -9.935 -14.222 1.00 85.00 426 GLN A CA 1
ATOM 3320 C C . GLN A 1 426 ? 8.308 -11.286 -14.941 1.00 85.00 426 GLN A C 1
ATOM 3322 O O . GLN A 1 426 ? 9.074 -12.154 -14.510 1.00 85.00 426 GLN A O 1
ATOM 3327 N N . LEU A 1 427 ? 7.538 -11.506 -16.007 1.00 89.31 427 LEU A N 1
ATOM 3328 C CA . LEU A 1 427 ? 7.406 -12.813 -16.644 1.00 89.31 427 LEU A CA 1
ATOM 3329 C C . LEU A 1 427 ? 8.107 -12.861 -18.011 1.00 89.31 427 LEU A C 1
ATOM 3331 O O . LEU A 1 427 ? 8.231 -11.849 -18.707 1.00 89.31 427 LEU A O 1
ATOM 3335 N N . PRO A 1 428 ? 8.592 -14.042 -18.441 1.00 88.31 428 PRO A N 1
ATOM 3336 C CA . PRO A 1 428 ? 9.311 -14.187 -19.701 1.00 88.31 428 PRO A CA 1
ATOM 3337 C C . PRO A 1 428 ? 8.348 -14.232 -20.904 1.00 88.31 428 PRO A C 1
ATOM 3339 O O . PRO A 1 428 ? 8.166 -15.289 -21.516 1.00 88.31 428 PRO A O 1
ATOM 3342 N N . VAL A 1 429 ? 7.776 -13.080 -21.277 1.00 90.50 429 VAL A N 1
ATOM 3343 C CA . VAL A 1 429 ? 6.749 -12.931 -22.335 1.00 90.50 429 VAL A CA 1
ATOM 3344 C C . VAL A 1 429 ? 7.117 -13.643 -23.627 1.00 90.50 429 VAL A C 1
ATOM 3346 O O . VAL A 1 429 ? 6.349 -14.468 -24.111 1.00 90.50 429 VAL A O 1
ATOM 3349 N N . GLN A 1 430 ? 8.331 -13.424 -24.141 1.00 87.50 430 GLN A N 1
ATOM 3350 C CA . GLN A 1 430 ? 8.796 -14.064 -25.377 1.00 87.50 430 GLN A CA 1
ATOM 3351 C C . GLN A 1 430 ? 8.727 -15.594 -25.321 1.00 87.50 430 GLN A C 1
ATOM 3353 O O . GLN A 1 430 ? 8.390 -16.237 -26.314 1.00 87.50 430 GLN A O 1
ATOM 3358 N N . LYS A 1 431 ? 9.037 -16.197 -24.164 1.00 89.12 431 LYS A N 1
ATOM 3359 C CA . LYS A 1 431 ? 8.961 -17.653 -24.000 1.00 89.12 431 LYS A CA 1
ATOM 3360 C C . LYS A 1 431 ? 7.513 -18.110 -23.966 1.00 89.12 431 LYS A C 1
ATOM 3362 O O . LYS A 1 431 ? 7.197 -19.065 -24.663 1.00 89.12 431 LYS A O 1
ATOM 3367 N N . PHE A 1 432 ? 6.662 -17.434 -23.194 1.00 92.81 432 PHE A N 1
ATOM 3368 C CA . PHE A 1 432 ? 5.249 -17.788 -23.051 1.00 92.81 432 PHE A CA 1
ATOM 3369 C C . PHE A 1 432 ? 4.476 -17.630 -24.362 1.00 92.81 432 PHE A C 1
ATOM 3371 O O . PHE A 1 432 ? 3.751 -18.548 -24.742 1.00 92.81 432 PHE A O 1
ATOM 3378 N N . ALA A 1 433 ? 4.714 -16.552 -25.110 1.00 91.94 433 ALA A N 1
ATOM 3379 C CA . ALA A 1 433 ? 4.184 -16.378 -26.460 1.00 91.94 433 ALA A CA 1
ATOM 3380 C C . ALA A 1 433 ? 4.676 -17.488 -27.409 1.00 91.94 433 ALA A C 1
ATOM 3382 O O . ALA A 1 433 ? 3.880 -18.111 -28.106 1.00 91.94 433 ALA A O 1
ATOM 3383 N N . ALA A 1 434 ? 5.976 -17.819 -27.392 1.00 89.56 434 ALA A N 1
ATOM 3384 C CA . ALA A 1 434 ? 6.548 -18.831 -28.288 1.00 89.56 434 ALA A CA 1
ATOM 3385 C C . ALA A 1 434 ? 6.008 -20.256 -28.071 1.00 89.56 434 ALA A C 1
ATOM 3387 O O . ALA A 1 434 ? 6.037 -21.053 -29.011 1.00 89.56 434 ALA A O 1
ATOM 3388 N N . ILE A 1 435 ? 5.546 -20.587 -26.860 1.00 91.44 435 ILE A N 1
ATOM 3389 C CA . ILE A 1 435 ? 4.894 -21.872 -26.552 1.00 91.44 435 ILE A CA 1
ATOM 3390 C C . ILE A 1 435 ? 3.359 -21.780 -26.534 1.00 91.44 435 ILE A C 1
ATOM 3392 O O . ILE A 1 435 ? 2.705 -22.751 -26.165 1.00 91.44 435 ILE A O 1
ATOM 3396 N N . GLY A 1 436 ? 2.790 -20.648 -26.967 1.00 92.69 436 GLY A N 1
ATOM 3397 C CA . GLY A 1 436 ? 1.354 -20.479 -27.196 1.00 92.69 436 GLY A CA 1
ATOM 3398 C C . GLY A 1 436 ? 0.514 -20.280 -25.937 1.00 92.69 436 GLY A C 1
ATOM 3399 O O . GLY A 1 436 ? -0.662 -20.613 -25.960 1.00 92.69 436 GLY A O 1
ATOM 3400 N N . LEU A 1 437 ? 1.097 -19.776 -24.844 1.00 94.56 437 LEU A N 1
ATOM 3401 C CA . LEU A 1 437 ? 0.380 -19.562 -23.581 1.00 94.56 437 LEU A CA 1
ATOM 3402 C C . LEU A 1 437 ? -0.322 -18.202 -23.498 1.00 94.56 437 LEU A C 1
ATOM 3404 O O . LEU A 1 437 ? -1.320 -18.088 -22.789 1.00 94.56 437 LEU A O 1
ATOM 3408 N N . LEU A 1 438 ? 0.151 -17.196 -24.235 1.00 94.94 438 LEU A N 1
ATOM 3409 C CA . LEU A 1 438 ? -0.433 -15.852 -24.265 1.00 94.94 438 LEU A CA 1
ATOM 3410 C C . LEU A 1 438 ? -1.349 -15.686 -25.481 1.00 94.94 438 LEU A C 1
ATOM 3412 O O . LEU A 1 438 ? -1.041 -16.199 -26.559 1.00 94.94 438 LEU A O 1
ATOM 3416 N N . ALA A 1 439 ? -2.464 -14.980 -25.311 1.00 95.00 439 ALA A N 1
ATOM 3417 C CA . ALA A 1 439 ? -3.328 -14.599 -26.421 1.00 95.00 439 ALA A CA 1
ATOM 3418 C C . ALA A 1 439 ? -2.661 -13.512 -27.281 1.00 95.00 439 ALA A C 1
ATOM 3420 O O . ALA A 1 439 ? -1.942 -12.659 -26.764 1.00 95.00 439 ALA A O 1
ATOM 3421 N N . ASP A 1 440 ? -2.929 -13.534 -28.587 1.00 94.62 440 ASP A N 1
ATOM 3422 C CA . ASP A 1 440 ? -2.567 -12.437 -29.486 1.00 94.62 440 ASP A CA 1
ATOM 3423 C C . ASP A 1 440 ? -3.527 -11.262 -29.250 1.00 94.62 440 ASP A C 1
ATOM 3425 O O . ASP A 1 440 ? -4.736 -11.373 -29.468 1.00 94.62 440 ASP A O 1
ATOM 3429 N N . LEU A 1 441 ? -2.977 -10.154 -28.759 1.00 93.50 441 LEU A N 1
ATOM 3430 C CA . LEU A 1 441 ? -3.671 -8.916 -28.419 1.00 93.50 441 LEU A CA 1
ATOM 3431 C C . LEU A 1 441 ? -3.873 -8.003 -29.633 1.00 93.50 441 LEU A C 1
ATOM 3433 O O . LEU A 1 441 ? -4.630 -7.039 -29.544 1.00 93.50 441 LEU A O 1
ATOM 3437 N N . THR A 1 442 ? -3.233 -8.288 -30.772 1.00 91.81 442 THR A N 1
ATOM 3438 C CA . THR A 1 442 ? -3.317 -7.442 -31.978 1.00 91.81 442 THR A CA 1
ATOM 3439 C C . THR A 1 442 ? -4.763 -7.108 -32.389 1.00 91.81 442 THR A C 1
ATOM 3441 O O . THR A 1 442 ? -5.028 -5.941 -32.675 1.00 91.81 442 THR A O 1
ATOM 3444 N N . PRO A 1 443 ? -5.729 -8.057 -32.380 1.00 90.19 443 PRO A N 1
ATOM 3445 C CA . PRO A 1 443 ? -7.123 -7.761 -32.730 1.00 90.19 443 PRO A CA 1
ATOM 3446 C C . PRO A 1 443 ? -7.857 -6.881 -31.713 1.00 90.19 443 PRO A C 1
ATOM 3448 O O . PRO A 1 443 ? -8.839 -6.242 -32.070 1.00 90.19 443 PRO A O 1
ATOM 3451 N N . TYR A 1 444 ? -7.405 -6.874 -30.459 1.00 88.62 444 TYR A N 1
ATOM 3452 C CA . TYR A 1 444 ? -8.037 -6.148 -29.359 1.00 88.62 444 TYR A CA 1
ATOM 3453 C C . TYR A 1 444 ? -7.517 -4.710 -29.267 1.00 88.62 444 TYR A C 1
ATOM 3455 O O . TYR A 1 444 ? -8.244 -3.800 -28.903 1.00 88.62 444 TYR A O 1
ATOM 3463 N N . MET A 1 445 ? -6.271 -4.466 -29.673 1.00 86.56 445 MET A N 1
ATOM 3464 C CA . MET A 1 445 ? -5.662 -3.138 -29.563 1.00 86.56 445 MET A CA 1
ATOM 3465 C C . MET A 1 445 ? -5.797 -2.281 -30.824 1.00 86.56 445 MET A C 1
ATOM 3467 O O . MET A 1 445 ? -5.295 -1.160 -30.831 1.00 86.56 445 MET A O 1
ATOM 3471 N N . SER A 1 446 ? -6.431 -2.765 -31.899 1.00 85.06 446 SER A N 1
ATOM 3472 C CA . SER A 1 446 ? -6.397 -2.100 -33.215 1.00 85.06 446 SER A CA 1
ATOM 3473 C C . SER A 1 446 ? -6.797 -0.625 -33.177 1.00 85.06 446 SER A C 1
ATOM 3475 O O . SER A 1 446 ? -6.212 0.186 -33.896 1.00 85.06 446 SER A O 1
ATOM 3477 N N . ASP A 1 447 ? -7.758 -0.285 -32.319 1.00 86.00 447 ASP A N 1
ATOM 3478 C CA . ASP A 1 447 ? -8.314 1.063 -32.208 1.00 86.00 447 ASP A CA 1
ATOM 3479 C C . ASP A 1 447 ? -7.396 2.009 -31.419 1.00 86.00 447 ASP A C 1
ATOM 3481 O O . ASP A 1 447 ? -7.350 3.202 -31.716 1.00 86.00 447 ASP A O 1
ATOM 3485 N N . ILE A 1 448 ? -6.616 1.473 -30.474 1.00 85.62 448 ILE A N 1
ATOM 3486 C CA . ILE A 1 448 ? -5.716 2.240 -29.597 1.00 85.62 448 ILE A CA 1
ATOM 3487 C C . ILE A 1 448 ? -4.252 2.200 -30.047 1.00 85.62 448 ILE A C 1
ATOM 3489 O O . ILE A 1 448 ? -3.468 3.051 -29.644 1.00 85.62 448 ILE A O 1
ATOM 3493 N N . MET A 1 449 ? -3.857 1.260 -30.916 1.00 85.50 449 MET A N 1
ATOM 3494 C CA . MET A 1 449 ? -2.487 1.146 -31.440 1.00 85.50 449 MET A CA 1
ATOM 3495 C C . MET A 1 449 ? -1.902 2.474 -31.963 1.00 85.50 449 MET A C 1
ATOM 3497 O O . MET A 1 449 ? -0.724 2.719 -31.704 1.00 85.50 449 MET A O 1
ATOM 3501 N N . PRO A 1 450 ? -2.655 3.361 -32.651 1.00 89.56 450 PRO A N 1
ATOM 3502 C CA . PRO A 1 450 ? -2.131 4.659 -33.085 1.00 89.56 450 PRO A CA 1
ATOM 3503 C C . PRO A 1 450 ? -1.710 5.605 -31.948 1.00 89.56 450 PRO A C 1
ATOM 3505 O O . PRO A 1 450 ? -0.963 6.549 -32.201 1.00 89.56 450 PRO A O 1
ATOM 3508 N N . GLU A 1 451 ? -2.186 5.381 -30.720 1.00 89.00 451 GLU A N 1
ATOM 3509 C CA . GLU A 1 451 ? -1.842 6.179 -29.536 1.00 89.00 451 GLU A CA 1
ATOM 3510 C C . GLU A 1 451 ? -0.503 5.753 -28.908 1.00 89.00 451 GLU A C 1
ATOM 3512 O O . GLU A 1 451 ? 0.099 6.509 -28.143 1.00 89.00 451 GLU A O 1
ATOM 3517 N N . PHE A 1 452 ? 0.005 4.566 -29.258 1.00 87.69 452 PHE A N 1
ATOM 3518 C CA . PHE A 1 452 ? 1.256 4.035 -28.725 1.00 87.69 452 PHE A CA 1
ATOM 3519 C C . PHE A 1 452 ? 2.479 4.563 -29.471 1.00 87.69 452 PHE A C 1
ATOM 3521 O O . PHE A 1 452 ? 2.486 4.766 -30.686 1.00 87.69 452 PHE A O 1
ATOM 3528 N N . LEU A 1 453 ? 3.585 4.695 -28.737 1.00 88.62 453 LEU A N 1
ATOM 3529 C CA . LEU A 1 453 ? 4.880 4.956 -29.349 1.00 88.62 453 LEU A CA 1
ATOM 3530 C C . LEU A 1 453 ? 5.313 3.753 -30.200 1.00 88.62 453 LEU A C 1
ATOM 3532 O O . LEU A 1 453 ? 5.341 2.612 -29.734 1.00 88.62 453 LEU A O 1
ATOM 3536 N N . GLU A 1 454 ? 5.714 4.017 -31.445 1.00 88.25 454 GLU A N 1
ATOM 3537 C CA . GLU A 1 454 ? 6.062 2.982 -32.429 1.00 88.25 454 GLU A CA 1
ATOM 3538 C C . GLU A 1 454 ? 7.160 2.024 -31.931 1.00 88.25 454 GLU A C 1
ATOM 3540 O O . GLU A 1 454 ? 7.125 0.826 -32.203 1.00 88.25 454 GLU A O 1
ATOM 3545 N N . ASN A 1 455 ? 8.142 2.534 -31.184 1.00 84.75 455 ASN A N 1
ATOM 3546 C CA . ASN A 1 455 ? 9.217 1.724 -30.608 1.00 84.75 455 ASN A CA 1
ATOM 3547 C C . ASN A 1 455 ? 8.727 0.776 -29.500 1.00 84.75 455 ASN A C 1
ATOM 3549 O O . ASN A 1 455 ? 9.261 -0.326 -29.390 1.00 84.75 455 ASN A O 1
ATOM 3553 N N . ILE A 1 456 ? 7.713 1.167 -28.722 1.00 86.25 456 ILE A N 1
ATOM 3554 C CA . ILE A 1 456 ? 7.092 0.301 -27.712 1.00 86.25 456 ILE A CA 1
ATOM 3555 C C . ILE A 1 456 ? 6.308 -0.816 -28.404 1.00 86.25 456 ILE A C 1
ATOM 3557 O O . ILE A 1 456 ? 6.530 -1.984 -28.088 1.00 86.25 456 ILE A O 1
ATOM 3561 N N . LEU A 1 457 ? 5.505 -0.495 -29.425 1.00 87.50 457 LEU A N 1
ATOM 3562 C CA . LEU A 1 457 ? 4.796 -1.511 -30.216 1.00 87.50 457 LEU A CA 1
ATOM 3563 C C . LEU A 1 457 ? 5.757 -2.507 -30.874 1.00 87.50 457 LEU A C 1
ATOM 3565 O O . LEU A 1 457 ? 5.568 -3.714 -30.761 1.00 87.50 457 LEU A O 1
ATOM 3569 N N . LYS A 1 458 ? 6.832 -2.015 -31.505 1.00 86.50 458 LYS A N 1
ATOM 3570 C CA . LYS A 1 458 ? 7.867 -2.876 -32.103 1.00 86.50 458 LYS A CA 1
ATOM 3571 C C . LYS A 1 458 ? 8.538 -3.788 -31.081 1.00 86.50 458 LYS A C 1
ATOM 3573 O O . LYS A 1 458 ? 8.915 -4.898 -31.434 1.00 86.50 458 LYS A O 1
ATOM 3578 N N . SER A 1 459 ? 8.708 -3.330 -29.839 1.00 83.31 459 SER A N 1
ATOM 3579 C CA . SER A 1 459 ? 9.302 -4.148 -28.775 1.00 83.31 459 SER A CA 1
ATOM 3580 C C . SER A 1 459 ? 8.392 -5.293 -28.318 1.00 83.31 459 SER A C 1
ATOM 3582 O O . SER A 1 459 ? 8.899 -6.324 -27.878 1.00 83.31 459 SER A O 1
ATOM 3584 N N . ALA A 1 460 ? 7.074 -5.125 -28.465 1.00 86.62 460 ALA A N 1
ATOM 3585 C CA . ALA A 1 460 ? 6.068 -6.119 -28.110 1.00 86.62 460 ALA A CA 1
ATOM 3586 C C . ALA A 1 460 ? 5.720 -7.076 -29.272 1.00 86.62 460 ALA A C 1
ATOM 3588 O O . ALA A 1 460 ? 5.050 -8.087 -29.048 1.00 86.62 460 ALA A O 1
ATOM 3589 N N . ASP A 1 461 ? 6.180 -6.790 -30.500 1.00 89.00 461 ASP A N 1
ATOM 3590 C CA . ASP A 1 461 ? 6.013 -7.675 -31.657 1.00 89.00 461 ASP A CA 1
ATOM 3591 C C . ASP A 1 461 ? 6.847 -8.952 -31.493 1.00 89.00 461 ASP A C 1
ATOM 3593 O O . ASP A 1 461 ? 8.081 -8.939 -31.419 1.00 89.00 461 ASP A O 1
ATOM 3597 N N . ILE A 1 462 ? 6.155 -10.087 -31.473 1.00 88.12 462 ILE A N 1
ATOM 3598 C CA . ILE A 1 462 ? 6.753 -11.415 -31.443 1.00 88.12 462 ILE A CA 1
ATOM 3599 C C . ILE A 1 462 ? 6.273 -12.168 -32.682 1.00 88.12 462 ILE A C 1
ATOM 3601 O O . ILE A 1 462 ? 5.250 -12.852 -32.672 1.00 88.12 462 ILE A O 1
ATOM 3605 N N . LYS A 1 463 ? 7.069 -12.082 -33.755 1.00 85.88 463 LYS A N 1
ATOM 3606 C CA . LYS A 1 463 ? 6.815 -12.745 -35.050 1.00 85.88 463 LYS A CA 1
ATOM 3607 C C . LYS A 1 463 ? 5.503 -12.293 -35.714 1.00 85.88 463 LYS A C 1
ATOM 3609 O O . LYS A 1 463 ? 4.817 -13.115 -36.321 1.00 85.88 463 LYS A O 1
ATOM 3614 N N . GLY A 1 464 ? 5.194 -11.000 -35.638 1.00 87.06 464 GLY A N 1
ATOM 3615 C CA . GLY A 1 464 ? 4.040 -10.381 -36.291 1.00 87.06 464 GLY A CA 1
ATOM 3616 C C . GLY A 1 464 ? 2.749 -10.378 -35.470 1.00 87.06 464 GLY A C 1
ATOM 3617 O O . GLY A 1 464 ? 1.697 -10.108 -36.040 1.00 87.06 464 GLY A O 1
ATOM 3618 N N . GLY A 1 465 ? 2.816 -10.695 -34.174 1.00 91.69 465 GLY A N 1
ATOM 3619 C CA . GLY A 1 465 ? 1.696 -10.566 -33.236 1.00 91.69 465 GLY A CA 1
ATOM 3620 C C . GLY A 1 465 ? 2.153 -9.920 -31.931 1.00 91.69 465 GLY A C 1
ATOM 3621 O O . GLY A 1 465 ? 3.332 -10.014 -31.577 1.00 91.69 465 GLY A O 1
ATOM 3622 N N . ILE A 1 466 ? 1.233 -9.271 -31.221 1.00 93.44 466 ILE A N 1
ATOM 3623 C CA . ILE A 1 466 ? 1.509 -8.599 -29.949 1.00 93.44 466 ILE A CA 1
ATOM 3624 C C . ILE A 1 466 ? 0.898 -9.416 -28.814 1.00 93.44 466 ILE A C 1
ATOM 3626 O O . ILE A 1 466 ? -0.286 -9.717 -28.843 1.00 93.44 466 ILE A O 1
ATOM 3630 N N . TYR A 1 467 ? 1.694 -9.770 -27.806 1.00 93.62 467 TYR A N 1
ATOM 3631 C CA . TYR A 1 467 ? 1.269 -10.664 -26.712 1.00 93.62 467 TYR A CA 1
ATOM 3632 C C . TYR A 1 467 ? 1.313 -9.999 -25.335 1.00 93.62 467 TYR A C 1
ATOM 3634 O O . TYR A 1 467 ? 1.105 -10.655 -24.314 1.00 93.62 467 TYR A O 1
ATOM 3642 N N . GLU A 1 468 ? 1.618 -8.706 -25.305 1.00 92.25 468 GLU A N 1
ATOM 3643 C CA . GLU A 1 468 ? 1.611 -7.895 -24.100 1.00 92.25 468 GLU A CA 1
ATOM 3644 C C . GLU A 1 468 ? 1.169 -6.465 -24.409 1.00 92.25 468 GLU A C 1
ATOM 3646 O O . GLU A 1 468 ? 1.506 -5.895 -25.447 1.00 92.25 468 GLU A O 1
ATOM 3651 N N . PHE A 1 469 ? 0.425 -5.895 -23.476 1.00 91.56 469 PHE A N 1
ATOM 3652 C CA . PHE A 1 469 ? 0.005 -4.510 -23.435 1.00 91.56 469 PHE A CA 1
ATOM 3653 C C . PHE A 1 469 ? 0.911 -3.758 -22.457 1.00 91.56 469 PHE A C 1
ATOM 3655 O O . PHE A 1 469 ? 1.035 -4.164 -21.302 1.00 91.56 469 PHE A O 1
ATOM 3662 N N . ILE A 1 470 ? 1.570 -2.686 -22.910 1.00 90.56 470 ILE A N 1
ATOM 3663 C CA . ILE A 1 470 ? 2.567 -1.936 -22.122 1.00 90.56 470 ILE A CA 1
ATOM 3664 C C . ILE A 1 470 ? 2.072 -0.494 -21.915 1.00 90.56 470 ILE A C 1
ATOM 3666 O O . ILE A 1 470 ? 2.491 0.407 -22.647 1.00 90.56 470 ILE A O 1
ATOM 3670 N N . PRO A 1 471 ? 1.171 -0.248 -20.948 1.00 86.56 471 PRO A N 1
ATOM 3671 C CA . PRO A 1 471 ? 0.606 1.083 -20.711 1.00 86.56 471 PRO A CA 1
ATOM 3672 C C . PRO A 1 471 ? 1.573 2.034 -19.998 1.00 86.56 471 PRO A C 1
ATOM 3674 O O . PRO A 1 471 ? 1.406 3.249 -20.067 1.00 86.56 471 PRO A O 1
ATOM 3677 N N . ALA A 1 472 ? 2.590 1.504 -19.311 1.00 86.69 472 ALA A N 1
ATOM 3678 C CA . ALA A 1 472 ? 3.577 2.307 -18.602 1.00 86.69 472 ALA A CA 1
ATOM 3679 C C . ALA A 1 472 ? 4.989 1.752 -18.795 1.00 86.69 472 ALA A C 1
ATOM 3681 O O . ALA A 1 472 ? 5.228 0.544 -18.724 1.00 86.69 472 ALA A O 1
ATOM 3682 N N . PHE A 1 473 ? 5.946 2.652 -18.993 1.00 86.31 473 PHE A N 1
ATOM 3683 C CA . PHE A 1 473 ? 7.362 2.332 -19.116 1.00 86.31 473 PHE A CA 1
ATOM 3684 C C . PHE A 1 473 ? 8.206 3.398 -18.419 1.00 86.31 473 PHE A C 1
ATOM 3686 O O . PHE A 1 473 ? 7.843 4.571 -18.376 1.00 86.31 473 PHE A O 1
ATOM 3693 N N . ALA A 1 474 ? 9.354 2.983 -17.897 1.00 87.94 474 ALA A N 1
ATOM 3694 C CA . ALA A 1 474 ? 10.397 3.888 -17.439 1.00 87.94 474 ALA A CA 1
ATOM 3695 C C . ALA A 1 474 ? 11.374 4.169 -18.584 1.00 87.94 474 ALA A C 1
ATOM 3697 O O . ALA A 1 474 ? 11.550 3.332 -19.471 1.00 87.94 474 ALA A O 1
ATOM 3698 N N . VAL A 1 475 ? 12.058 5.312 -18.559 1.00 89.69 475 VAL A N 1
ATOM 3699 C CA . VAL A 1 475 ? 13.174 5.573 -19.481 1.00 89.69 475 VAL A CA 1
ATOM 3700 C C . VAL A 1 475 ? 14.488 5.441 -18.731 1.00 89.69 475 VAL A C 1
ATOM 3702 O O . VAL A 1 475 ? 14.791 6.250 -17.861 1.00 89.69 475 VAL A O 1
ATOM 3705 N N . LEU A 1 476 ? 15.294 4.449 -19.095 1.00 89.81 476 LEU A N 1
ATOM 3706 C CA . LEU A 1 476 ? 16.661 4.317 -18.604 1.00 89.81 476 LEU A CA 1
ATOM 3707 C C . LEU A 1 476 ? 17.596 5.130 -19.505 1.00 89.81 476 LEU A C 1
ATOM 3709 O O . LEU A 1 476 ? 17.640 4.928 -20.725 1.00 89.81 476 LEU A O 1
ATOM 3713 N N . SER A 1 477 ? 18.337 6.065 -18.911 1.00 93.25 477 SER A N 1
ATOM 3714 C CA . SER A 1 477 ? 19.222 6.964 -19.657 1.00 93.25 477 SER A CA 1
ATOM 3715 C C . SER A 1 477 ? 20.465 7.372 -18.865 1.00 93.25 477 SER A C 1
ATOM 3717 O O . SER A 1 477 ? 20.570 7.147 -17.661 1.00 93.25 477 SER A O 1
ATOM 3719 N N . VAL A 1 478 ? 21.401 8.001 -19.578 1.00 94.94 478 VAL A N 1
ATOM 3720 C CA . VAL A 1 478 ? 22.593 8.645 -19.024 1.00 94.94 478 VAL A CA 1
ATOM 3721 C C . VAL A 1 478 ? 22.441 10.153 -19.150 1.00 94.94 478 VAL A C 1
ATOM 3723 O O . VAL A 1 478 ? 22.173 10.676 -20.237 1.00 94.94 478 VAL A O 1
ATOM 3726 N N . ILE A 1 479 ? 22.634 10.838 -18.031 1.00 95.50 479 ILE A N 1
ATOM 3727 C CA . ILE A 1 479 ? 22.452 12.275 -17.860 1.00 95.50 479 ILE A CA 1
ATOM 3728 C C . ILE A 1 479 ? 23.806 12.890 -17.518 1.00 95.50 479 ILE A C 1
ATOM 3730 O O . ILE A 1 479 ? 24.580 12.324 -16.746 1.00 95.50 479 ILE A O 1
ATOM 3734 N N . GLY A 1 480 ? 24.098 14.066 -18.062 1.00 96.19 480 GLY A N 1
ATOM 3735 C CA . GLY A 1 480 ? 25.274 14.822 -17.650 1.00 96.19 480 GLY A CA 1
ATOM 3736 C C . GLY A 1 480 ? 25.305 16.231 -18.220 1.00 96.19 480 GLY A C 1
ATOM 3737 O O . GLY A 1 480 ? 24.395 16.659 -18.933 1.00 96.19 480 GLY A O 1
ATOM 3738 N N . SER A 1 481 ? 26.367 16.964 -17.894 1.00 95.88 481 SER A N 1
ATOM 3739 C CA . SER A 1 481 ? 26.521 18.352 -18.328 1.00 95.88 481 SER A CA 1
ATOM 3740 C C . SER A 1 481 ? 26.801 18.439 -19.835 1.00 95.88 481 SER A C 1
ATOM 3742 O O . SER A 1 481 ? 27.801 17.874 -20.289 1.00 95.88 481 SER A O 1
ATOM 3744 N N . PRO A 1 482 ? 26.021 19.214 -20.613 1.00 96.44 482 PRO A N 1
ATOM 3745 C CA . PRO A 1 482 ? 26.247 19.402 -22.048 1.00 96.44 482 PRO A CA 1
ATOM 3746 C C . PRO A 1 482 ? 27.644 19.952 -22.374 1.00 96.44 482 PRO A C 1
ATOM 3748 O O . PRO A 1 482 ? 28.233 19.630 -23.400 1.00 96.44 482 PRO A O 1
ATOM 3751 N N . LYS A 1 483 ? 28.254 20.711 -21.453 1.00 94.19 483 LYS A N 1
ATOM 3752 C CA . LYS A 1 483 ? 29.634 21.211 -21.601 1.00 94.19 483 LYS A CA 1
ATOM 3753 C C . LYS A 1 483 ? 30.689 20.099 -21.609 1.00 94.19 483 LYS A C 1
ATOM 3755 O O . LYS A 1 483 ? 31.798 20.327 -22.081 1.00 94.19 483 LYS A O 1
ATOM 3760 N N . VAL A 1 484 ? 30.356 18.938 -21.050 1.00 95.12 484 VAL A N 1
ATOM 3761 C CA . VAL A 1 484 ? 31.246 17.780 -20.907 1.00 95.12 484 VAL A CA 1
ATOM 3762 C C . VAL A 1 484 ? 30.956 16.744 -21.991 1.00 95.12 484 VAL A C 1
ATOM 3764 O O . VAL A 1 484 ? 31.892 16.245 -22.608 1.00 95.12 484 VAL A O 1
ATOM 3767 N N . ILE A 1 485 ? 29.676 16.441 -22.237 1.00 94.94 485 ILE A N 1
ATOM 3768 C CA . ILE A 1 485 ? 29.245 15.341 -23.125 1.00 94.94 485 ILE A CA 1
ATOM 3769 C C . ILE A 1 485 ? 28.598 15.797 -24.440 1.00 94.94 485 ILE A C 1
ATOM 3771 O O . ILE A 1 485 ? 28.197 14.971 -25.263 1.00 94.94 485 ILE A O 1
ATOM 3775 N N . GLY A 1 486 ? 28.506 17.109 -24.657 1.00 94.06 486 GLY A N 1
ATOM 3776 C CA . GLY A 1 486 ? 27.795 17.712 -25.780 1.00 94.06 486 GLY A CA 1
ATOM 3777 C C . GLY A 1 486 ? 26.274 17.658 -25.627 1.00 94.06 486 GLY A C 1
ATOM 3778 O O . GLY A 1 486 ? 25.733 16.878 -24.852 1.00 94.06 486 GLY A O 1
ATOM 3779 N N . ASP A 1 487 ? 25.581 18.486 -26.406 1.00 93.00 487 ASP A N 1
ATOM 3780 C CA . ASP A 1 487 ? 24.137 18.726 -26.241 1.00 93.00 487 ASP A CA 1
ATOM 3781 C C . ASP A 1 487 ? 23.265 17.697 -26.970 1.00 93.00 487 ASP A C 1
ATOM 3783 O O . ASP A 1 487 ? 22.067 17.596 -26.712 1.00 93.00 487 ASP A O 1
ATOM 3787 N N . LYS A 1 488 ? 23.852 16.956 -27.917 1.00 91.38 488 LYS A N 1
ATOM 3788 C CA . LYS A 1 488 ? 23.134 15.996 -28.759 1.00 91.38 488 LYS A CA 1
ATOM 3789 C C . LYS A 1 488 ? 23.153 14.598 -28.137 1.00 91.38 488 LYS A C 1
ATOM 3791 O O . LYS A 1 488 ? 24.227 14.181 -27.693 1.00 91.38 488 LYS A O 1
ATOM 3796 N N . PRO A 1 489 ? 22.020 13.871 -28.171 1.00 90.94 489 PRO A N 1
ATOM 3797 C CA . PRO A 1 489 ? 21.966 12.477 -27.748 1.00 90.94 489 PRO A CA 1
ATOM 3798 C C . PRO A 1 489 ? 22.794 11.593 -28.686 1.00 90.94 489 PRO A C 1
ATOM 3800 O O . PRO A 1 489 ? 23.135 12.017 -29.794 1.00 90.94 489 PRO A O 1
ATOM 3803 N N . ALA A 1 490 ? 23.022 10.353 -28.254 1.00 92.12 490 ALA A N 1
ATOM 3804 C CA . ALA A 1 490 ? 23.857 9.360 -28.922 1.00 92.12 490 ALA A CA 1
ATOM 3805 C C . ALA A 1 490 ? 25.356 9.691 -28.908 1.00 92.12 490 ALA A C 1
ATOM 3807 O O . ALA A 1 490 ? 25.785 10.845 -28.992 1.00 92.12 490 ALA A O 1
ATOM 3808 N N . TRP A 1 491 ? 26.139 8.626 -28.794 1.00 94.88 491 TRP A N 1
ATOM 3809 C CA . TRP A 1 491 ? 27.594 8.577 -28.885 1.00 94.88 491 TRP A CA 1
ATOM 3810 C C . TRP A 1 491 ? 28.019 7.111 -28.902 1.00 94.88 491 TRP A C 1
ATOM 3812 O O . TRP A 1 491 ? 27.353 6.269 -28.298 1.00 94.88 491 TRP A O 1
ATOM 3822 N N . ASP A 1 492 ? 29.111 6.802 -29.590 1.00 92.50 492 ASP A N 1
ATOM 3823 C CA . ASP A 1 492 ? 29.657 5.445 -29.619 1.00 92.50 492 ASP A CA 1
ATOM 3824 C C . ASP A 1 492 ? 30.636 5.197 -28.454 1.00 92.50 492 ASP A C 1
ATOM 3826 O O . ASP A 1 492 ? 30.970 6.098 -27.673 1.00 92.50 492 ASP A O 1
ATOM 3830 N N . LEU A 1 493 ? 31.118 3.957 -28.319 1.00 89.88 493 LEU A N 1
ATOM 3831 C CA . LEU A 1 493 ? 32.079 3.605 -27.270 1.00 89.88 493 LEU A CA 1
ATOM 3832 C C . LEU A 1 493 ? 33.405 4.365 -27.375 1.00 89.88 493 LEU A C 1
ATOM 3834 O O . LEU A 1 493 ? 34.029 4.659 -26.352 1.00 89.88 493 LEU A O 1
ATOM 3838 N N . ASN A 1 494 ? 33.845 4.720 -28.581 1.00 90.56 494 ASN A N 1
ATOM 3839 C CA . ASN A 1 494 ? 35.081 5.474 -28.759 1.00 90.56 494 ASN A CA 1
ATOM 3840 C C . ASN A 1 494 ? 34.914 6.923 -28.296 1.00 90.56 494 ASN A C 1
ATOM 3842 O O . ASN A 1 494 ? 35.784 7.439 -27.591 1.00 90.56 494 ASN A O 1
ATOM 3846 N N . GLU A 1 495 ? 33.808 7.577 -28.649 1.00 93.19 495 GLU A N 1
ATOM 3847 C CA . GLU A 1 495 ? 33.453 8.910 -28.162 1.00 93.19 495 GLU A CA 1
ATOM 3848 C C . GLU A 1 495 ? 33.310 8.908 -26.634 1.00 93.19 495 GLU A C 1
ATOM 3850 O O . GLU A 1 495 ? 33.856 9.797 -25.976 1.00 93.19 495 GLU A O 1
ATOM 3855 N N . PHE A 1 496 ? 32.679 7.879 -26.061 1.00 94.19 496 PHE A N 1
ATOM 3856 C CA . PHE A 1 496 ? 32.573 7.693 -24.612 1.00 94.19 496 PHE A CA 1
ATOM 3857 C C . PHE A 1 496 ? 33.940 7.670 -23.927 1.00 94.19 496 PHE A C 1
ATOM 3859 O O . PHE A 1 496 ? 34.216 8.517 -23.072 1.00 94.19 496 PHE A O 1
ATOM 3866 N N . TYR A 1 497 ? 34.843 6.775 -24.341 1.00 92.19 497 TYR A N 1
ATOM 3867 C CA . TYR A 1 497 ? 36.172 6.702 -23.733 1.00 92.19 497 TYR A CA 1
ATOM 3868 C C . TYR A 1 497 ? 37.005 7.967 -23.970 1.00 92.19 497 TYR A C 1
ATOM 3870 O O . TYR A 1 497 ? 37.666 8.443 -23.048 1.00 92.19 497 TYR A O 1
ATOM 3878 N N . ASN A 1 498 ? 36.942 8.555 -25.168 1.00 93.69 498 ASN A N 1
ATOM 3879 C CA . ASN A 1 498 ? 37.643 9.806 -25.467 1.00 93.69 498 ASN A CA 1
ATOM 3880 C C . ASN A 1 498 ? 37.147 10.964 -24.590 1.00 93.69 498 ASN A C 1
ATOM 3882 O O . ASN A 1 498 ? 37.928 11.841 -24.218 1.00 93.69 498 ASN A O 1
ATOM 3886 N N . THR A 1 499 ? 35.853 10.988 -24.266 1.00 95.19 499 THR A N 1
ATOM 3887 C CA . THR A 1 499 ? 35.265 12.011 -23.395 1.00 95.19 499 THR A CA 1
ATOM 3888 C C . THR A 1 499 ? 35.736 11.831 -21.958 1.00 95.19 499 THR A C 1
ATOM 3890 O O . THR A 1 499 ? 36.111 12.818 -21.328 1.00 95.19 499 THR A O 1
ATOM 3893 N N . ILE A 1 500 ? 35.798 10.592 -21.464 1.00 92.88 500 ILE A N 1
ATOM 3894 C CA . ILE A 1 500 ? 36.350 10.283 -20.137 1.00 92.88 500 ILE A CA 1
ATOM 3895 C C . ILE A 1 500 ? 37.816 10.723 -20.050 1.00 92.88 500 ILE A C 1
ATOM 3897 O O . ILE A 1 500 ? 38.200 11.421 -19.116 1.00 92.88 500 ILE A O 1
ATOM 3901 N N . GLU A 1 501 ? 38.637 10.368 -21.040 1.00 91.88 501 GLU A N 1
ATOM 3902 C CA . GLU A 1 501 ? 40.070 10.691 -21.044 1.00 91.88 501 GLU A CA 1
ATOM 3903 C C . GLU A 1 501 ? 40.342 12.200 -21.091 1.00 91.88 501 GLU A C 1
ATOM 3905 O O . GLU A 1 501 ? 41.267 12.682 -20.433 1.00 91.88 501 GLU A O 1
ATOM 3910 N N . LYS A 1 502 ? 39.520 12.962 -21.825 1.00 95.62 502 LYS A N 1
ATOM 3911 C CA . LYS A 1 502 ? 39.596 14.432 -21.869 1.00 95.62 502 LYS A CA 1
ATOM 3912 C C . LYS A 1 502 ? 39.132 15.103 -20.577 1.00 95.62 502 LYS A C 1
ATOM 3914 O O . LYS A 1 502 ? 39.505 16.250 -20.349 1.00 95.62 502 LYS A O 1
ATOM 3919 N N . ASN A 1 503 ? 38.329 14.417 -19.765 1.00 93.75 503 ASN A N 1
ATOM 3920 C CA . ASN A 1 503 ? 37.719 14.952 -18.551 1.00 93.75 503 ASN A CA 1
ATOM 3921 C C . ASN A 1 503 ? 38.191 14.200 -17.294 1.00 93.75 503 ASN A C 1
ATOM 3923 O O . ASN A 1 503 ? 37.396 13.795 -16.450 1.00 93.75 503 ASN A O 1
ATOM 3927 N N . ASN A 1 504 ? 39.504 14.013 -17.158 1.00 89.25 504 ASN A N 1
ATOM 3928 C CA . ASN A 1 504 ? 40.108 13.261 -16.053 1.00 89.25 504 ASN A CA 1
ATOM 3929 C C . ASN A 1 504 ? 40.018 13.945 -14.671 1.00 89.25 504 ASN A C 1
ATOM 3931 O O . ASN A 1 504 ? 40.516 13.390 -13.693 1.00 89.25 504 ASN A O 1
ATOM 3935 N N . GLN A 1 505 ? 39.407 15.131 -14.584 1.00 91.94 505 GLN A N 1
ATOM 3936 C CA . GLN A 1 505 ? 39.153 15.826 -13.322 1.00 91.94 505 GLN A CA 1
ATOM 3937 C C . GLN A 1 505 ? 38.045 15.185 -12.474 1.00 91.94 505 GLN A C 1
ATOM 3939 O O . GLN A 1 505 ? 37.986 15.453 -11.277 1.00 91.94 505 GLN A O 1
ATOM 3944 N N . PHE A 1 506 ? 37.160 14.381 -13.074 1.00 92.81 506 PHE A N 1
ATOM 3945 C CA . PHE A 1 506 ? 36.103 13.688 -12.336 1.00 92.81 506 PHE A CA 1
ATOM 3946 C C . PHE A 1 506 ? 36.685 12.508 -11.545 1.00 92.81 506 PHE A C 1
ATOM 3948 O O . PHE A 1 506 ? 37.472 11.723 -12.073 1.00 92.81 506 PHE A O 1
ATOM 3955 N N . GLU A 1 507 ? 36.275 12.360 -10.285 1.00 90.44 507 GLU A N 1
ATOM 3956 C CA . GLU A 1 507 ? 36.675 11.245 -9.416 1.00 90.44 507 GLU A CA 1
ATOM 3957 C C . GLU A 1 507 ? 36.015 9.923 -9.839 1.00 90.44 507 GLU A C 1
ATOM 3959 O O . GLU A 1 507 ? 36.591 8.852 -9.647 1.00 90.44 507 GLU A O 1
ATOM 3964 N N . SER A 1 508 ? 34.806 9.990 -10.408 1.00 88.81 508 SER A N 1
ATOM 3965 C CA . SER A 1 508 ? 34.071 8.837 -10.936 1.00 88.81 508 SER A CA 1
ATOM 3966 C C . SER A 1 508 ? 33.238 9.219 -12.160 1.00 88.81 508 SER A C 1
ATOM 3968 O O . SER A 1 508 ? 32.747 10.344 -12.271 1.00 88.81 508 SER A O 1
ATOM 3970 N N . VAL A 1 509 ? 33.042 8.269 -13.081 1.00 91.62 509 VAL A N 1
ATOM 3971 C CA . VAL A 1 509 ? 32.168 8.480 -14.241 1.00 91.62 509 VAL A CA 1
ATOM 3972 C C . VAL A 1 509 ? 30.705 8.288 -13.876 1.00 91.62 509 VAL A C 1
ATOM 3974 O O . VAL A 1 509 ? 29.940 9.214 -14.095 1.00 91.62 509 VAL A O 1
ATOM 3977 N N . PHE A 1 510 ? 30.316 7.151 -13.292 1.00 89.19 510 PHE A N 1
ATOM 3978 C CA . PHE A 1 510 ? 28.915 6.860 -12.950 1.00 89.19 510 PHE A CA 1
ATOM 3979 C C . PHE A 1 510 ? 28.597 6.906 -11.449 1.00 89.19 510 PHE A C 1
ATOM 3981 O O . PHE A 1 510 ? 27.488 6.557 -11.059 1.00 89.19 510 PHE A O 1
ATOM 3988 N N . GLY A 1 511 ? 29.552 7.324 -10.617 1.00 87.12 511 GLY A N 1
ATOM 3989 C CA . GLY A 1 511 ? 29.385 7.404 -9.162 1.00 87.12 511 GLY A CA 1
ATOM 3990 C C . GLY A 1 511 ? 30.052 6.263 -8.413 1.00 87.12 511 GLY A C 1
ATOM 3991 O O . GLY A 1 511 ? 30.690 5.391 -9.011 1.00 87.12 511 GLY A O 1
ATOM 3992 N N . LYS A 1 512 ? 29.995 6.316 -7.084 1.00 80.88 512 LYS A N 1
ATOM 3993 C CA . LYS A 1 512 ? 30.654 5.334 -6.202 1.00 80.88 512 LYS A CA 1
ATOM 3994 C C . LYS A 1 512 ? 29.717 4.180 -5.848 1.00 80.88 512 LYS A C 1
ATOM 3996 O O . LYS A 1 512 ? 30.195 3.123 -5.434 1.00 80.88 512 LYS A O 1
ATOM 4001 N N . SER A 1 513 ? 28.409 4.357 -6.046 1.00 79.75 513 SER A N 1
ATOM 4002 C CA . SER A 1 513 ? 27.416 3.297 -5.851 1.00 79.75 513 SER A CA 1
ATOM 4003 C C . SER A 1 513 ? 27.484 2.187 -6.913 1.00 79.75 513 SER A C 1
ATOM 4005 O O . SER A 1 513 ? 27.076 1.053 -6.635 1.00 79.75 513 SER A O 1
ATOM 4007 N N . VAL A 1 514 ? 28.025 2.496 -8.097 1.00 83.88 514 VAL A N 1
ATOM 4008 C CA . VAL A 1 514 ? 28.158 1.582 -9.240 1.00 83.88 514 VAL A CA 1
ATOM 4009 C C . VAL A 1 514 ? 29.296 0.595 -9.004 1.00 83.88 514 VAL A C 1
ATOM 4011 O O . VAL A 1 514 ? 30.428 0.978 -8.709 1.00 83.88 514 VAL A O 1
ATOM 4014 N N . THR A 1 515 ? 29.015 -0.699 -9.159 1.00 86.38 515 THR A N 1
ATOM 4015 C CA . THR A 1 515 ? 30.044 -1.743 -9.081 1.00 86.38 515 THR A CA 1
ATOM 4016 C C . THR A 1 515 ? 30.668 -2.040 -10.443 1.00 86.38 515 THR A C 1
ATOM 4018 O O . THR A 1 515 ? 30.137 -1.678 -11.495 1.00 86.38 515 THR A O 1
ATOM 4021 N N . SER A 1 516 ? 31.779 -2.777 -10.446 1.00 88.69 516 SER A N 1
ATOM 4022 C CA . SER A 1 516 ? 32.376 -3.296 -11.682 1.00 88.69 516 SER A CA 1
ATOM 4023 C C . SER A 1 516 ? 31.401 -4.164 -12.488 1.00 88.69 516 SER A C 1
ATOM 4025 O O . SER A 1 516 ? 31.403 -4.111 -13.718 1.00 88.69 516 SER A O 1
ATOM 4027 N N . TYR A 1 517 ? 30.525 -4.913 -11.808 1.00 85.69 517 TYR A N 1
ATOM 4028 C CA . TYR A 1 517 ? 29.453 -5.680 -12.441 1.00 85.69 517 TYR A CA 1
ATOM 4029 C C . TYR A 1 517 ? 28.407 -4.768 -13.091 1.00 85.69 517 TYR A C 1
ATOM 4031 O O . TYR A 1 517 ? 28.049 -4.992 -14.246 1.00 85.69 517 TYR A O 1
ATOM 4039 N N . ASP A 1 518 ? 27.950 -3.730 -12.385 1.00 84.62 518 ASP A N 1
ATOM 4040 C CA . ASP A 1 518 ? 26.948 -2.793 -12.907 1.00 84.62 518 ASP A CA 1
ATOM 4041 C C . ASP A 1 518 ? 27.469 -2.050 -14.135 1.00 84.62 518 ASP A C 1
ATOM 4043 O O . ASP A 1 518 ? 26.780 -1.988 -15.153 1.00 84.62 518 ASP A O 1
ATOM 4047 N N . PHE A 1 519 ? 28.713 -1.568 -14.075 1.00 88.69 519 PHE A N 1
ATOM 4048 C CA . PHE A 1 519 ? 29.367 -0.910 -15.201 1.00 88.69 519 PHE A CA 1
ATOM 4049 C C . PHE A 1 519 ? 29.454 -1.825 -16.428 1.00 88.69 519 PHE A C 1
ATOM 4051 O O . PHE A 1 519 ? 29.033 -1.437 -17.518 1.00 88.69 519 PHE A O 1
ATOM 4058 N N . LEU A 1 520 ? 29.960 -3.056 -16.261 1.00 90.12 520 LEU A N 1
ATOM 4059 C CA . LEU A 1 520 ? 30.023 -4.027 -17.358 1.00 90.12 520 LEU A CA 1
ATOM 4060 C C . LEU A 1 520 ? 28.637 -4.319 -17.917 1.00 90.12 520 LEU A C 1
ATOM 4062 O O . LEU A 1 520 ? 28.464 -4.351 -19.132 1.00 90.12 520 LEU A O 1
ATOM 4066 N N . ARG A 1 521 ? 27.648 -4.501 -17.039 1.00 83.50 521 ARG A N 1
ATOM 4067 C CA . ARG A 1 521 ? 26.268 -4.763 -17.435 1.00 83.50 521 ARG A CA 1
ATOM 4068 C C . ARG A 1 521 ? 25.709 -3.630 -18.287 1.00 83.50 521 ARG A C 1
ATOM 4070 O O . ARG A 1 521 ? 25.159 -3.912 -19.347 1.00 83.50 521 ARG A O 1
ATOM 4077 N N . TYR A 1 522 ? 25.881 -2.380 -17.864 1.00 85.94 522 TYR A N 1
ATOM 4078 C CA . TYR A 1 522 ? 25.432 -1.219 -18.626 1.00 85.94 522 TYR A CA 1
ATOM 4079 C C . TYR A 1 522 ? 26.104 -1.131 -19.987 1.00 85.94 522 TYR A C 1
ATOM 4081 O O . TYR A 1 522 ? 25.423 -0.982 -20.988 1.00 85.94 522 TYR A O 1
ATOM 4089 N N . ILE A 1 523 ? 27.424 -1.263 -20.062 1.00 89.31 523 ILE A N 1
ATOM 4090 C CA . ILE A 1 523 ? 28.106 -1.079 -21.343 1.00 89.31 523 ILE A CA 1
ATOM 4091 C C . ILE A 1 523 ? 27.841 -2.251 -22.300 1.00 89.31 523 ILE A C 1
ATOM 4093 O O . ILE A 1 523 ? 27.546 -2.028 -23.474 1.00 89.31 523 ILE A O 1
ATOM 4097 N N . VAL A 1 524 ? 27.885 -3.497 -21.819 1.00 88.81 524 VAL A N 1
ATOM 4098 C CA . VAL A 1 524 ? 27.673 -4.683 -22.667 1.00 88.81 524 VAL A CA 1
ATOM 4099 C C . VAL A 1 524 ? 26.236 -4.762 -23.178 1.00 88.81 524 VAL A C 1
ATOM 4101 O O . VAL A 1 524 ? 26.039 -5.137 -24.330 1.00 88.81 524 VAL A O 1
ATOM 4104 N N . ALA A 1 525 ? 25.236 -4.388 -22.374 1.00 83.88 525 ALA A N 1
ATOM 4105 C CA . ALA A 1 525 ? 23.830 -4.450 -22.781 1.00 83.88 525 ALA A CA 1
ATOM 4106 C C . ALA A 1 525 ? 23.540 -3.650 -24.064 1.00 83.88 525 ALA A C 1
ATOM 4108 O O . ALA A 1 525 ? 22.812 -4.126 -24.931 1.00 83.88 525 ALA A O 1
ATOM 4109 N N . PHE A 1 526 ? 24.154 -2.474 -24.213 1.00 86.44 526 PHE A N 1
ATOM 4110 C CA . PHE A 1 526 ? 23.930 -1.567 -25.346 1.00 86.44 526 PHE A CA 1
ATOM 4111 C C . PHE A 1 526 ? 24.909 -1.770 -26.514 1.00 86.44 526 PHE A C 1
ATOM 4113 O O . PHE A 1 526 ? 24.749 -1.145 -27.562 1.00 86.44 526 PHE A O 1
ATOM 4120 N N . ASN A 1 527 ? 25.909 -2.641 -26.341 1.00 88.12 527 ASN A N 1
ATOM 4121 C CA . ASN A 1 527 ? 26.961 -2.916 -27.328 1.00 88.12 527 ASN A CA 1
ATOM 4122 C C . ASN A 1 527 ? 27.140 -4.422 -27.569 1.00 88.12 527 ASN A C 1
ATOM 4124 O O . ASN A 1 527 ? 28.199 -4.877 -27.991 1.00 88.12 527 ASN A O 1
ATOM 4128 N N . SER A 1 528 ? 26.118 -5.227 -27.262 1.00 84.69 528 SER A N 1
ATOM 4129 C CA . SER A 1 528 ? 26.227 -6.688 -27.322 1.00 84.69 528 SER A CA 1
ATOM 4130 C C . SER A 1 528 ? 26.544 -7.198 -28.731 1.00 84.69 528 SER A C 1
ATOM 4132 O O . SER A 1 528 ? 27.331 -8.132 -28.859 1.00 84.69 528 SER A O 1
ATOM 4134 N N . ASP A 1 529 ? 26.042 -6.530 -29.771 1.00 84.25 529 ASP A N 1
ATOM 4135 C CA . ASP A 1 529 ? 26.308 -6.852 -31.180 1.00 84.25 529 ASP A CA 1
ATOM 4136 C C . ASP A 1 529 ? 27.777 -6.648 -31.592 1.00 84.25 529 ASP A C 1
ATOM 4138 O O . ASP A 1 529 ? 28.240 -7.257 -32.555 1.00 84.25 529 ASP A O 1
ATOM 4142 N N . GLU A 1 530 ? 28.547 -5.847 -30.847 1.00 84.44 530 GLU A N 1
ATOM 4143 C CA . GLU A 1 530 ? 29.991 -5.699 -31.080 1.00 84.44 530 GLU A CA 1
ATOM 4144 C C . GLU A 1 530 ? 30.778 -6.918 -30.583 1.00 84.44 530 GLU A C 1
ATOM 4146 O O . GLU A 1 530 ? 31.853 -7.238 -31.098 1.00 84.44 530 GLU A O 1
ATOM 4151 N N . PHE A 1 531 ? 30.234 -7.625 -29.589 1.00 85.88 531 PHE A N 1
ATOM 4152 C CA . PHE A 1 531 ? 30.907 -8.735 -28.916 1.00 85.88 531 PHE A CA 1
ATOM 4153 C C . PHE A 1 531 ? 30.269 -10.096 -29.205 1.00 85.88 531 PHE A C 1
ATOM 4155 O O . PHE A 1 531 ? 30.880 -11.124 -28.906 1.00 85.88 531 PHE A O 1
ATOM 4162 N N . ILE A 1 532 ? 29.057 -10.138 -29.760 1.00 87.81 532 ILE A N 1
ATOM 4163 C CA . ILE A 1 532 ? 28.280 -11.359 -29.983 1.00 87.81 532 ILE A CA 1
ATOM 4164 C C . ILE A 1 532 ? 27.767 -11.379 -31.422 1.00 87.81 532 ILE A C 1
ATOM 4166 O O . ILE A 1 532 ? 26.944 -10.569 -31.829 1.00 87.81 532 ILE A O 1
ATOM 4170 N N . ASN A 1 533 ? 28.202 -12.381 -32.182 1.00 87.50 533 ASN A N 1
ATOM 4171 C CA . ASN A 1 533 ? 27.573 -12.743 -33.442 1.00 87.50 533 ASN A CA 1
ATOM 4172 C C . ASN A 1 533 ? 26.421 -13.716 -33.154 1.00 87.50 533 ASN A C 1
ATOM 4174 O O . ASN A 1 533 ? 26.644 -14.903 -32.885 1.00 87.50 533 ASN A O 1
ATOM 4178 N N . TRP A 1 534 ? 25.192 -13.206 -33.203 1.00 82.62 534 TRP A N 1
ATOM 4179 C CA . TRP A 1 534 ? 23.976 -13.962 -32.890 1.00 82.62 534 TRP A CA 1
ATOM 4180 C C . TRP A 1 534 ? 23.653 -15.064 -33.903 1.00 82.62 534 TRP A C 1
ATOM 4182 O O . TRP A 1 534 ? 23.175 -16.131 -33.511 1.00 82.62 534 TRP A O 1
ATOM 4192 N N . GLU A 1 535 ? 23.950 -14.844 -35.185 1.00 87.56 535 GLU A N 1
ATOM 4193 C CA . GLU A 1 535 ? 23.700 -15.818 -36.253 1.00 87.56 535 GLU A CA 1
ATOM 4194 C C . GLU A 1 535 ? 24.623 -17.033 -36.121 1.00 87.56 535 GLU A C 1
ATOM 4196 O O . GLU A 1 535 ? 24.174 -18.183 -36.110 1.00 87.56 535 GLU A O 1
ATOM 4201 N N . GLU A 1 536 ? 25.922 -16.780 -35.949 1.00 91.62 536 GLU A N 1
ATOM 4202 C CA . GLU A 1 536 ? 26.930 -17.824 -35.759 1.00 91.62 536 GLU A CA 1
ATOM 4203 C C . GLU A 1 536 ? 26.955 -18.378 -34.330 1.00 91.62 536 GLU A C 1
ATOM 4205 O O . GLU A 1 536 ? 27.604 -19.398 -34.080 1.00 91.62 536 GLU A O 1
ATOM 4210 N N . LYS A 1 537 ? 26.255 -17.716 -33.399 1.00 88.69 537 LYS A N 1
ATOM 4211 C CA . LYS A 1 537 ? 26.279 -17.984 -31.955 1.00 88.69 537 LYS A CA 1
ATOM 4212 C C . LYS A 1 537 ? 27.710 -17.980 -31.417 1.00 88.69 537 LYS A C 1
ATOM 4214 O O . LYS A 1 537 ? 28.108 -18.903 -30.716 1.00 88.69 537 LYS A O 1
ATOM 4219 N N . LYS A 1 538 ? 28.512 -16.981 -31.784 1.00 90.81 538 LYS A N 1
ATOM 4220 C CA . LYS A 1 538 ? 29.908 -16.847 -31.336 1.00 90.81 538 LYS A CA 1
ATOM 4221 C C . LYS A 1 538 ? 30.106 -15.538 -30.599 1.00 90.81 538 LYS A C 1
ATOM 4223 O O . LYS A 1 538 ? 29.599 -14.512 -31.029 1.00 90.81 538 LYS A O 1
ATOM 4228 N N . CYS A 1 539 ? 30.918 -15.571 -29.551 1.00 88.94 539 CYS A N 1
ATOM 4229 C CA . CYS A 1 539 ? 31.352 -14.365 -28.861 1.00 88.94 539 CYS A CA 1
ATOM 4230 C C . CYS A 1 539 ? 32.799 -14.021 -29.224 1.00 88.94 539 CYS A C 1
ATOM 4232 O O . CYS A 1 539 ? 33.631 -14.917 -29.377 1.00 88.94 539 CYS A O 1
ATOM 4234 N N . ASN A 1 540 ? 33.103 -12.730 -29.302 1.00 86.38 540 ASN A N 1
ATOM 4235 C CA . ASN A 1 540 ? 34.427 -12.193 -29.579 1.00 86.38 540 ASN A CA 1
ATOM 4236 C C . ASN A 1 540 ? 34.869 -11.244 -28.453 1.00 86.38 540 ASN A C 1
ATOM 4238 O O . ASN A 1 540 ? 34.833 -10.027 -28.587 1.00 86.38 540 ASN A O 1
ATOM 4242 N N . PHE A 1 541 ? 35.279 -11.821 -27.323 1.00 89.75 541 PHE A N 1
ATOM 4243 C CA . PHE A 1 541 ? 35.733 -11.073 -26.140 1.00 89.75 541 PHE A CA 1
ATOM 4244 C C . PHE A 1 541 ? 37.249 -10.843 -26.097 1.00 89.75 541 PHE A C 1
ATOM 4246 O O . PHE A 1 541 ? 37.766 -10.284 -25.135 1.00 89.75 541 PHE A O 1
ATOM 4253 N N . GLN A 1 542 ? 37.980 -11.319 -27.107 1.00 90.44 542 GLN A N 1
ATOM 4254 C CA . GLN A 1 542 ? 39.438 -11.203 -27.189 1.00 90.44 542 GLN A CA 1
ATOM 4255 C C . GLN A 1 542 ? 39.842 -10.054 -28.118 1.00 90.44 542 GLN A C 1
ATOM 4257 O O . GLN A 1 542 ? 40.700 -10.212 -28.984 1.00 90.44 542 GLN A O 1
ATOM 4262 N N . THR A 1 543 ? 39.186 -8.908 -27.952 1.00 89.31 543 THR A N 1
ATOM 4263 C CA . THR A 1 543 ? 39.436 -7.683 -28.715 1.00 89.31 543 THR A CA 1
ATOM 4264 C C . THR A 1 543 ? 40.016 -6.604 -27.809 1.00 89.31 543 THR A C 1
ATOM 4266 O O . THR A 1 543 ? 39.783 -6.604 -26.597 1.00 89.31 543 THR A O 1
ATOM 4269 N N . GLU A 1 544 ? 40.767 -5.667 -28.390 1.00 89.19 544 GLU A N 1
ATOM 4270 C CA . GLU A 1 544 ? 41.317 -4.523 -27.651 1.00 89.19 544 GLU A CA 1
ATOM 4271 C C . GLU A 1 544 ? 40.201 -3.683 -27.012 1.00 89.19 544 GLU A C 1
ATOM 4273 O O . GLU A 1 544 ? 40.332 -3.210 -25.882 1.00 89.19 544 GLU A O 1
ATOM 4278 N N . GLU A 1 545 ? 39.060 -3.573 -27.691 1.00 86.50 545 GLU A N 1
ATOM 4279 C CA . GLU A 1 545 ? 37.864 -2.887 -27.212 1.00 86.50 545 GLU A CA 1
ATOM 4280 C C . GLU A 1 545 ? 37.304 -3.552 -25.945 1.00 86.50 545 GLU A C 1
ATOM 4282 O O . GLU A 1 545 ? 37.052 -2.872 -24.945 1.00 86.50 545 GLU A O 1
ATOM 4287 N N . PHE A 1 546 ? 37.178 -4.885 -25.930 1.00 89.50 546 PHE A N 1
ATOM 4288 C CA . PHE A 1 546 ? 36.681 -5.604 -24.754 1.00 89.50 546 PHE A CA 1
ATOM 4289 C C . PHE A 1 546 ? 37.693 -5.580 -23.597 1.00 89.50 546 PHE A C 1
ATOM 4291 O O . PHE A 1 546 ? 37.312 -5.450 -22.431 1.00 89.50 546 PHE A O 1
ATOM 4298 N N . TYR A 1 547 ? 38.998 -5.622 -23.886 1.00 91.62 547 TYR A N 1
ATOM 4299 C CA . TYR A 1 547 ? 40.032 -5.444 -22.861 1.00 91.62 547 TYR A CA 1
ATOM 4300 C C . TYR A 1 547 ? 40.022 -4.037 -22.257 1.00 91.62 547 TYR A C 1
ATOM 4302 O O . TYR A 1 547 ? 40.183 -3.897 -21.040 1.00 91.62 547 TYR A O 1
ATOM 4310 N N . ARG A 1 548 ? 39.779 -2.995 -23.063 1.00 90.19 548 ARG A N 1
ATOM 4311 C CA . ARG A 1 548 ? 39.608 -1.617 -22.576 1.00 90.19 548 ARG A CA 1
ATOM 4312 C C . ARG A 1 548 ? 38.398 -1.506 -21.648 1.00 90.19 548 ARG A C 1
ATOM 4314 O O . ARG A 1 548 ? 38.518 -0.906 -20.578 1.00 90.19 548 ARG A O 1
ATOM 4321 N N . LEU A 1 549 ? 37.285 -2.147 -22.006 1.00 91.00 549 LEU A N 1
ATOM 4322 C CA . LEU A 1 549 ? 36.091 -2.249 -21.167 1.00 91.00 549 LEU A CA 1
ATOM 4323 C C . LEU A 1 549 ? 36.389 -2.912 -19.816 1.00 91.00 549 LEU A C 1
ATOM 4325 O O . LEU A 1 549 ? 36.082 -2.329 -18.776 1.00 91.00 549 LEU A O 1
ATOM 4329 N N . LEU A 1 550 ? 37.039 -4.080 -19.808 1.00 92.50 550 LEU A N 1
ATOM 4330 C CA . LEU A 1 550 ? 37.409 -4.782 -18.571 1.00 92.50 550 LEU A CA 1
ATOM 4331 C C . LEU A 1 550 ? 38.375 -3.967 -17.704 1.00 92.50 550 LEU A C 1
ATOM 4333 O O . LEU A 1 550 ? 38.216 -3.905 -16.482 1.00 92.50 550 LEU A O 1
ATOM 4337 N N . LYS A 1 551 ? 39.360 -3.311 -18.327 1.00 91.31 551 LYS A N 1
ATOM 4338 C CA . LYS A 1 551 ? 40.299 -2.433 -17.624 1.00 91.31 551 LYS A CA 1
ATOM 4339 C C . LYS A 1 551 ? 39.565 -1.287 -16.935 1.00 91.31 551 LYS A C 1
ATOM 4341 O O . LYS A 1 551 ? 39.865 -0.997 -15.780 1.00 91.31 551 LYS A O 1
ATOM 4346 N N . TYR A 1 552 ? 38.592 -0.676 -17.605 1.00 89.31 552 TYR A N 1
ATOM 4347 C CA . TYR A 1 552 ? 37.799 0.391 -17.005 1.00 89.31 552 TYR A CA 1
ATOM 4348 C C . TYR A 1 552 ? 36.865 -0.137 -15.910 1.00 89.31 552 TYR A C 1
ATOM 4350 O O . TYR A 1 552 ? 36.817 0.414 -14.821 1.00 89.31 552 TYR A O 1
ATOM 4358 N N . ALA A 1 553 ? 36.195 -1.268 -16.135 1.00 90.88 553 ALA A N 1
ATOM 4359 C CA . ALA A 1 553 ? 35.364 -1.902 -15.113 1.00 90.88 553 ALA A CA 1
ATOM 4360 C C . ALA A 1 553 ? 36.139 -2.201 -13.819 1.00 90.88 553 ALA A C 1
ATOM 4362 O O . ALA A 1 553 ? 35.587 -2.078 -12.728 1.00 90.88 553 ALA A O 1
ATOM 4363 N N . SER A 1 554 ? 37.424 -2.555 -13.930 1.00 90.31 554 SER A N 1
ATOM 4364 C CA . SER A 1 554 ? 38.283 -2.852 -12.777 1.00 90.31 554 SER A CA 1
ATOM 4365 C C . SER A 1 554 ? 38.570 -1.650 -11.869 1.00 90.31 554 SER A C 1
ATOM 4367 O O . SER A 1 554 ? 39.062 -1.846 -10.760 1.00 90.31 554 SER A O 1
ATOM 4369 N N . THR A 1 555 ? 38.260 -0.420 -12.303 1.00 88.62 555 THR A N 1
ATOM 4370 C CA . THR A 1 555 ? 38.401 0.777 -11.460 1.00 88.62 555 THR A CA 1
ATOM 4371 C C . THR A 1 555 ? 37.232 0.958 -10.493 1.00 88.62 555 THR A C 1
ATOM 4373 O O . THR A 1 555 ? 37.357 1.727 -9.544 1.00 88.62 555 THR A O 1
ATOM 4376 N N . TYR A 1 556 ? 36.107 0.269 -10.715 1.00 87.81 556 TYR A N 1
ATOM 4377 C CA . TYR A 1 556 ? 34.945 0.297 -9.827 1.00 87.81 556 TYR A CA 1
ATOM 4378 C C . TYR A 1 556 ? 35.056 -0.754 -8.712 1.00 87.81 556 TYR A C 1
ATOM 4380 O O . TYR A 1 556 ? 35.687 -1.802 -8.899 1.00 87.81 556 TYR A O 1
ATOM 4388 N N . PRO A 1 557 ? 34.421 -0.523 -7.548 1.00 85.94 557 PRO A N 1
ATOM 4389 C CA . PRO A 1 557 ? 34.403 -1.504 -6.470 1.00 85.94 557 PRO A CA 1
ATOM 4390 C C . PRO A 1 557 ? 33.683 -2.794 -6.895 1.00 85.94 557 PRO A C 1
ATOM 4392 O O . PRO A 1 557 ? 32.739 -2.779 -7.684 1.00 85.94 557 PRO A O 1
ATOM 4395 N N . SER A 1 558 ? 34.102 -3.936 -6.343 1.00 83.38 558 SER A N 1
ATOM 4396 C CA . SER A 1 558 ? 33.441 -5.228 -6.595 1.00 83.38 558 SER A CA 1
ATOM 4397 C C . SER A 1 558 ? 32.111 -5.382 -5.851 1.00 83.38 558 SER A C 1
ATOM 4399 O O . SER A 1 558 ? 31.278 -6.192 -6.250 1.00 83.38 558 SER A O 1
ATOM 4401 N N . GLN A 1 559 ? 31.915 -4.626 -4.769 1.00 76.19 559 GLN A N 1
ATOM 4402 C CA . GLN A 1 559 ? 30.685 -4.580 -3.985 1.00 76.19 559 GLN A CA 1
ATOM 4403 C C . GLN A 1 559 ? 30.411 -3.152 -3.523 1.00 76.19 559 GLN A C 1
ATOM 4405 O O . GLN A 1 559 ? 31.335 -2.413 -3.186 1.00 76.19 559 GLN A O 1
ATOM 4410 N N . ASN A 1 560 ? 29.134 -2.790 -3.450 1.00 69.44 560 ASN A N 1
ATOM 4411 C CA . ASN A 1 560 ? 28.708 -1.516 -2.891 1.00 69.44 560 ASN A CA 1
ATOM 4412 C C . ASN A 1 560 ? 28.743 -1.582 -1.349 1.00 69.44 560 ASN A C 1
ATOM 4414 O O . ASN A 1 560 ? 28.040 -2.390 -0.738 1.00 69.44 560 ASN A O 1
ATOM 4418 N N . SER A 1 561 ? 29.552 -0.729 -0.714 1.00 59.78 561 SER A N 1
ATOM 4419 C CA . SER A 1 561 ? 29.740 -0.689 0.745 1.00 59.78 561 SER A CA 1
ATOM 4420 C C . SER A 1 561 ? 28.528 -0.174 1.530 1.00 59.78 561 SER A C 1
ATOM 4422 O O . SER A 1 561 ? 28.401 -0.491 2.711 1.00 59.78 561 SER A O 1
ATOM 4424 N N . ALA A 1 562 ? 27.638 0.593 0.893 1.00 58.94 562 ALA A N 1
ATOM 4425 C CA . ALA A 1 562 ? 26.405 1.121 1.483 1.00 58.94 562 ALA A CA 1
ATOM 4426 C C . ALA A 1 562 ? 25.174 0.237 1.187 1.00 58.94 562 ALA A C 1
ATOM 4428 O O . ALA A 1 562 ? 24.068 0.551 1.628 1.00 58.94 562 ALA A O 1
ATOM 4429 N N . GLY A 1 563 ? 25.366 -0.874 0.461 1.00 55.09 563 GLY A N 1
ATOM 4430 C CA . GLY A 1 563 ? 24.297 -1.704 -0.091 1.00 55.09 563 GLY A CA 1
ATOM 4431 C C . GLY A 1 563 ? 23.692 -1.081 -1.352 1.00 55.09 563 GLY A C 1
ATOM 4432 O O . GLY A 1 563 ? 23.320 0.088 -1.359 1.00 55.09 563 GLY A O 1
ATOM 4433 N N . ALA A 1 564 ? 23.588 -1.866 -2.428 1.00 50.16 564 ALA A N 1
ATOM 4434 C CA . ALA A 1 564 ? 22.962 -1.417 -3.672 1.00 50.16 564 ALA A CA 1
ATOM 4435 C C . ALA A 1 564 ? 21.500 -0.991 -3.430 1.00 50.16 564 ALA A C 1
ATOM 4437 O O . ALA A 1 564 ? 20.743 -1.740 -2.803 1.00 50.16 564 ALA A O 1
ATOM 4438 N N . GLY A 1 565 ? 21.128 0.196 -3.922 1.00 52.72 565 GLY A N 1
ATOM 4439 C CA . GLY A 1 565 ? 19.783 0.765 -3.784 1.00 52.72 565 GLY A CA 1
ATOM 4440 C C . GLY A 1 565 ? 19.466 1.362 -2.406 1.00 52.72 565 GLY A C 1
ATOM 4441 O O . GLY A 1 565 ? 18.295 1.515 -2.066 1.00 52.72 565 GLY A O 1
ATOM 4442 N N . SER A 1 566 ? 20.468 1.653 -1.564 1.00 63.44 566 SER A N 1
ATOM 4443 C CA . SER A 1 566 ? 20.221 2.351 -0.295 1.00 63.44 566 SER A CA 1
ATOM 4444 C C . SER A 1 566 ? 20.073 3.860 -0.503 1.00 63.44 566 SER A C 1
ATOM 4446 O O . SER A 1 566 ? 20.785 4.460 -1.305 1.00 63.44 566 SER A O 1
ATOM 4448 N N . ILE A 1 567 ? 19.185 4.494 0.272 1.00 67.50 567 ILE A N 1
ATOM 4449 C CA . ILE A 1 567 ? 18.983 5.955 0.253 1.00 67.50 567 ILE A CA 1
ATOM 4450 C C . ILE A 1 567 ? 20.299 6.722 0.473 1.00 67.50 567 ILE A C 1
ATOM 4452 O O . ILE A 1 567 ? 20.514 7.769 -0.121 1.00 67.50 567 ILE A O 1
ATOM 4456 N N . ILE A 1 568 ? 21.206 6.173 1.290 1.00 69.88 568 ILE A N 1
ATOM 4457 C CA . ILE A 1 568 ? 22.509 6.777 1.592 1.00 69.88 568 ILE A CA 1
ATOM 4458 C C . ILE A 1 568 ? 23.390 6.797 0.340 1.00 69.88 568 ILE A C 1
ATOM 4460 O O . ILE A 1 568 ? 23.974 7.828 0.035 1.00 69.88 568 ILE A O 1
ATOM 4464 N N . ALA A 1 569 ? 23.433 5.695 -0.417 1.00 69.44 569 ALA A N 1
ATOM 4465 C CA . ALA A 1 569 ? 24.208 5.634 -1.654 1.00 69.44 569 ALA A CA 1
ATOM 4466 C C . ALA A 1 569 ? 23.707 6.641 -2.704 1.00 69.44 569 ALA A C 1
ATOM 4468 O O . ALA A 1 569 ? 24.517 7.247 -3.398 1.00 69.44 569 ALA A O 1
ATOM 4469 N N . TYR A 1 570 ? 22.388 6.843 -2.794 1.00 71.88 570 TYR A N 1
ATOM 4470 C CA . TYR A 1 570 ? 21.801 7.835 -3.698 1.00 71.88 570 TYR A CA 1
ATOM 4471 C C . TYR A 1 570 ? 22.153 9.270 -3.313 1.00 71.88 570 TYR A C 1
ATOM 4473 O O . TYR A 1 570 ? 22.517 10.058 -4.181 1.00 71.88 570 TYR A O 1
ATOM 4481 N N . LEU A 1 571 ? 22.068 9.606 -2.023 1.00 80.19 571 LEU A N 1
ATOM 4482 C CA . LEU A 1 571 ? 22.419 10.942 -1.537 1.00 80.19 571 LEU A CA 1
ATOM 4483 C C . LEU A 1 571 ? 23.907 11.250 -1.746 1.00 80.19 571 LEU A C 1
ATOM 4485 O O . LEU A 1 571 ? 24.236 12.350 -2.180 1.00 80.19 571 LEU A O 1
ATOM 4489 N N . ASP A 1 572 ? 24.785 10.271 -1.515 1.00 82.44 572 ASP A N 1
ATOM 4490 C CA . ASP A 1 572 ? 26.226 10.429 -1.740 1.00 82.44 572 ASP A CA 1
ATOM 4491 C C . ASP A 1 572 ? 26.547 10.689 -3.226 1.00 82.44 572 ASP A C 1
ATOM 4493 O O . ASP A 1 572 ? 27.311 11.603 -3.545 1.00 82.44 572 ASP A O 1
ATOM 4497 N N . ASP A 1 573 ? 25.948 9.927 -4.150 1.00 84.44 573 ASP A N 1
ATOM 4498 C CA . ASP A 1 573 ? 26.139 10.150 -5.590 1.00 84.44 573 ASP A CA 1
ATOM 4499 C C . ASP A 1 573 ? 25.537 11.500 -6.035 1.00 84.44 573 ASP A C 1
ATOM 4501 O O . ASP A 1 573 ? 26.120 12.199 -6.864 1.00 84.44 573 ASP A O 1
ATOM 4505 N N . TRP A 1 574 ? 24.399 11.919 -5.468 1.00 90.44 574 TRP A N 1
ATOM 4506 C CA . TRP A 1 574 ? 23.814 13.241 -5.731 1.00 90.44 574 TRP A CA 1
ATOM 4507 C C . TRP A 1 574 ? 24.737 14.379 -5.285 1.00 90.44 574 TRP A C 1
ATOM 4509 O O . TRP A 1 574 ? 24.948 15.326 -6.049 1.00 90.44 574 TRP A O 1
ATOM 4519 N N . ASP A 1 575 ? 25.340 14.272 -4.101 1.00 91.50 575 ASP A N 1
ATOM 4520 C CA . ASP A 1 575 ? 26.335 15.231 -3.614 1.00 91.50 575 ASP A CA 1
ATOM 4521 C C . ASP A 1 575 ? 27.580 15.264 -4.516 1.00 91.50 575 ASP A C 1
ATOM 4523 O O . ASP A 1 575 ? 28.114 16.340 -4.810 1.00 91.50 575 ASP A O 1
ATOM 4527 N N . ASP A 1 576 ? 28.041 14.111 -5.008 1.00 92.94 576 ASP A N 1
ATOM 4528 C CA . ASP A 1 576 ? 29.188 14.021 -5.918 1.00 92.94 576 ASP A CA 1
ATOM 4529 C C . ASP A 1 576 ? 28.870 14.595 -7.314 1.00 92.94 576 ASP A C 1
ATOM 4531 O O . ASP A 1 576 ? 29.726 15.263 -7.906 1.00 92.94 576 ASP A O 1
ATOM 4535 N N . VAL A 1 577 ? 27.646 14.428 -7.830 1.00 94.62 577 VAL A N 1
ATOM 4536 C CA . VAL A 1 577 ? 27.191 15.105 -9.061 1.00 94.62 577 VAL A CA 1
ATOM 4537 C C . VAL A 1 577 ? 27.132 16.618 -8.841 1.00 94.62 577 VAL A C 1
ATOM 4539 O O . VAL A 1 577 ? 27.729 17.376 -9.608 1.00 94.62 577 VAL A O 1
ATOM 4542 N N . TYR A 1 578 ? 26.470 17.066 -7.771 1.00 94.31 578 TYR A N 1
ATOM 4543 C CA . TYR A 1 578 ? 26.290 18.489 -7.470 1.00 94.31 578 TYR A CA 1
ATOM 4544 C C . TYR A 1 578 ? 27.620 19.213 -7.208 1.00 94.31 578 TYR A C 1
ATOM 4546 O O . TYR A 1 578 ? 27.820 20.347 -7.652 1.00 94.31 578 TYR A O 1
ATOM 4554 N N . SER A 1 579 ? 28.560 18.552 -6.525 1.00 93.56 579 SER A N 1
ATOM 4555 C CA . SER A 1 579 ? 29.901 19.086 -6.250 1.00 93.56 579 SER A CA 1
ATOM 4556 C C . SER A 1 579 ? 30.884 18.945 -7.421 1.00 93.56 579 SER A C 1
ATOM 4558 O O . SER A 1 579 ? 32.017 19.420 -7.323 1.00 93.56 579 SER A O 1
ATOM 4560 N N . GLY A 1 580 ? 30.463 18.339 -8.538 1.00 92.00 580 GLY A N 1
ATOM 4561 C CA . GLY A 1 580 ? 31.268 18.200 -9.753 1.00 92.00 580 GLY A CA 1
ATOM 4562 C C . GLY A 1 580 ? 32.355 17.125 -9.684 1.00 92.00 580 GLY A C 1
ATOM 4563 O O . GLY A 1 580 ? 33.294 17.162 -10.479 1.00 92.00 580 GLY A O 1
ATOM 4564 N N . LYS A 1 581 ? 32.251 16.174 -8.752 1.00 94.31 581 LYS A N 1
ATOM 4565 C CA . LYS A 1 581 ? 33.155 15.017 -8.638 1.00 94.31 581 LYS A CA 1
ATOM 4566 C C . LYS A 1 581 ? 32.739 13.857 -9.536 1.00 94.31 581 LYS A C 1
ATOM 4568 O O . LYS A 1 581 ? 33.600 13.089 -9.961 1.00 94.31 581 LYS A O 1
ATOM 4573 N N . GLN A 1 582 ? 31.450 13.739 -9.842 1.00 94.19 582 GLN A N 1
ATOM 4574 C CA . GLN A 1 582 ? 30.900 12.706 -10.717 1.00 94.19 582 GLN A CA 1
ATOM 4575 C C . GLN A 1 582 ? 30.525 13.274 -12.090 1.00 94.19 582 GLN A C 1
ATOM 4577 O O . GLN A 1 582 ? 29.927 14.344 -12.191 1.00 94.19 582 GLN A O 1
ATOM 4582 N N . MET A 1 583 ? 30.881 12.550 -13.155 1.00 95.00 583 MET A N 1
ATOM 4583 C CA . MET A 1 583 ? 30.693 13.010 -14.538 1.00 95.00 583 MET A CA 1
ATOM 4584 C C . MET A 1 583 ? 29.269 12.791 -15.068 1.00 95.00 583 MET A C 1
ATOM 4586 O O . MET A 1 583 ? 28.711 13.672 -15.725 1.00 95.00 583 MET A O 1
ATOM 4590 N N . LEU A 1 584 ? 28.714 11.598 -14.841 1.00 94.88 584 LEU A N 1
ATOM 4591 C CA . LEU A 1 584 ? 27.470 11.103 -15.423 1.00 94.88 584 LEU A CA 1
ATOM 4592 C C . LEU A 1 584 ? 26.575 10.517 -14.341 1.00 94.88 584 LEU A C 1
ATOM 4594 O O . LEU A 1 584 ? 27.046 9.871 -13.408 1.00 94.88 584 LEU A O 1
ATOM 4598 N N . MET A 1 585 ? 25.272 10.658 -14.527 1.00 92.44 585 MET A N 1
ATOM 4599 C CA . MET A 1 585 ? 24.262 10.002 -13.711 1.00 92.44 585 MET A CA 1
ATOM 4600 C C . MET A 1 585 ? 23.479 9.016 -14.575 1.00 92.44 585 MET A C 1
ATOM 4602 O O . MET A 1 585 ? 23.058 9.355 -15.681 1.00 92.44 585 MET A O 1
ATOM 4606 N N . VAL A 1 586 ? 23.309 7.794 -14.079 1.00 89.00 586 VAL A N 1
ATOM 4607 C CA . VAL A 1 586 ? 22.390 6.805 -14.651 1.00 89.00 586 VAL A CA 1
ATOM 4608 C C . VAL A 1 586 ? 21.104 6.887 -13.858 1.00 89.00 586 VAL A C 1
ATOM 4610 O O . VAL A 1 586 ? 21.162 6.832 -12.633 1.00 89.00 586 VAL A O 1
ATOM 4613 N N . ASP A 1 587 ? 19.968 6.996 -14.538 1.00 87.06 587 ASP A N 1
ATOM 4614 C CA . ASP A 1 587 ? 18.688 7.012 -13.840 1.00 87.06 587 ASP A CA 1
ATOM 4615 C C . ASP A 1 587 ? 17.572 6.320 -14.625 1.00 87.06 587 ASP A C 1
ATOM 4617 O O . ASP A 1 587 ? 17.591 6.259 -15.862 1.00 87.06 587 ASP A O 1
ATOM 4621 N N . TRP A 1 588 ? 16.604 5.812 -13.866 1.00 86.06 588 TRP A N 1
ATOM 4622 C CA . TRP A 1 588 ? 15.331 5.291 -14.337 1.00 86.06 588 TRP A CA 1
ATOM 4623 C C . TRP A 1 588 ? 14.277 6.380 -14.183 1.00 86.06 588 TRP A C 1
ATOM 4625 O O . TRP A 1 588 ? 13.823 6.711 -13.090 1.00 86.06 588 TRP A O 1
ATOM 4635 N N . ILE A 1 589 ? 13.882 6.959 -15.305 1.00 88.38 589 ILE A N 1
ATOM 4636 C CA . ILE A 1 589 ? 12.977 8.097 -15.334 1.00 88.38 589 ILE A CA 1
ATOM 4637 C C . ILE A 1 589 ? 11.547 7.556 -15.378 1.00 88.38 589 ILE A C 1
ATOM 4639 O O . ILE A 1 589 ? 11.056 7.171 -16.440 1.00 88.38 589 ILE A O 1
ATOM 4643 N N . TYR A 1 590 ? 10.897 7.515 -14.215 1.00 81.38 590 TYR A N 1
ATOM 4644 C CA . TYR A 1 590 ? 9.499 7.083 -14.060 1.00 81.38 590 TYR A CA 1
ATOM 4645 C C . TYR A 1 590 ? 8.498 8.237 -14.182 1.00 81.38 590 TYR A C 1
ATOM 4647 O O . TYR A 1 590 ? 7.327 8.024 -14.475 1.00 81.38 590 TYR A O 1
ATOM 4655 N N . SER A 1 591 ? 8.940 9.475 -13.940 1.00 84.50 591 SER A N 1
ATOM 4656 C CA . SER A 1 591 ? 8.076 10.651 -13.995 1.00 84.50 591 SER A CA 1
ATOM 4657 C C . SER A 1 591 ? 8.841 11.890 -14.445 1.00 84.50 591 SER A C 1
ATOM 4659 O O . SER A 1 591 ? 10.058 11.991 -14.282 1.00 84.50 591 SER A O 1
ATOM 4661 N N . LEU A 1 592 ? 8.106 12.886 -14.942 1.00 85.38 592 LEU A N 1
ATOM 4662 C CA . LEU A 1 592 ? 8.674 14.205 -15.228 1.00 85.38 592 LEU A CA 1
ATOM 4663 C C . LEU A 1 592 ? 9.102 14.944 -13.950 1.00 85.38 592 LEU A C 1
ATOM 4665 O O . LEU A 1 592 ? 9.919 15.852 -14.028 1.00 85.38 592 LEU A O 1
ATOM 4669 N N . GLY A 1 593 ? 8.626 14.540 -12.766 1.00 86.69 593 GLY A N 1
ATOM 4670 C CA . GLY A 1 593 ? 9.065 15.116 -11.492 1.00 86.69 593 GLY A CA 1
ATOM 4671 C C . GLY A 1 593 ? 10.579 15.005 -11.282 1.00 86.69 593 GLY A C 1
ATOM 4672 O O . GLY A 1 593 ? 11.193 15.935 -10.756 1.00 86.69 593 GLY A O 1
ATOM 4673 N N . SER A 1 594 ? 11.208 13.939 -11.794 1.00 86.94 594 SER A N 1
ATOM 4674 C CA . SER A 1 594 ? 12.658 13.735 -11.704 1.00 86.94 594 SER A CA 1
ATOM 4675 C C . SER A 1 594 ? 13.469 14.848 -12.381 1.00 86.94 594 SER A C 1
ATOM 4677 O O . SER A 1 594 ? 14.606 15.105 -11.985 1.00 86.94 594 SER A O 1
ATOM 4679 N N . THR A 1 595 ? 12.891 15.594 -13.336 1.00 89.56 595 THR A N 1
ATOM 4680 C CA . THR A 1 595 ? 13.594 16.722 -13.971 1.00 89.56 595 THR A CA 1
ATOM 4681 C C . THR A 1 595 ? 13.916 17.844 -12.989 1.00 89.56 595 THR A C 1
ATOM 4683 O O . THR A 1 595 ? 14.906 18.545 -13.181 1.00 89.56 595 THR A O 1
ATOM 4686 N N . LEU A 1 596 ? 13.119 18.002 -11.922 1.00 90.81 596 LEU A N 1
ATOM 4687 C CA . LEU A 1 596 ? 13.400 18.973 -10.860 1.00 90.81 596 LEU A CA 1
ATOM 4688 C C . LEU A 1 596 ? 14.671 18.593 -10.094 1.00 90.81 596 LEU A C 1
ATOM 4690 O O . LEU A 1 596 ? 15.510 19.456 -9.832 1.00 90.81 596 LEU A O 1
ATOM 4694 N N . THR A 1 597 ? 14.851 17.300 -9.814 1.00 90.81 597 THR A N 1
ATOM 4695 C CA . THR A 1 597 ? 16.077 16.765 -9.212 1.00 90.81 597 THR A CA 1
ATOM 4696 C C . THR A 1 597 ? 17.275 17.061 -10.106 1.00 90.81 597 THR A C 1
ATOM 4698 O O . THR A 1 597 ? 18.256 17.642 -9.650 1.00 90.81 597 THR A O 1
ATOM 4701 N N . TYR A 1 598 ? 17.182 16.763 -11.405 1.00 93.88 598 TYR A N 1
ATOM 4702 C CA . TYR A 1 598 ? 18.290 16.982 -12.345 1.00 93.88 598 TYR A CA 1
ATOM 4703 C C . TYR A 1 598 ? 18.633 18.465 -12.496 1.00 93.88 598 TYR A C 1
ATOM 4705 O O . TYR A 1 598 ? 19.808 18.831 -12.536 1.00 93.88 598 TYR A O 1
ATOM 4713 N N . SER A 1 599 ? 17.619 19.332 -12.515 1.00 94.00 599 SER A N 1
ATOM 4714 C CA . SER A 1 599 ? 17.793 20.784 -12.479 1.00 94.00 599 SER A CA 1
ATOM 4715 C C . SER A 1 599 ? 18.551 21.250 -11.237 1.00 94.00 599 SER A C 1
ATOM 4717 O O . SER A 1 599 ? 19.409 22.123 -11.362 1.00 94.00 599 SER A O 1
ATOM 4719 N N . GLY A 1 600 ? 18.282 20.666 -10.067 1.00 94.19 600 GLY A N 1
ATOM 4720 C CA . GLY A 1 600 ? 19.029 20.943 -8.839 1.00 94.19 600 GLY A CA 1
ATOM 4721 C C . GLY A 1 600 ? 20.480 20.466 -8.918 1.00 94.19 600 GLY A C 1
ATOM 4722 O O . GLY A 1 600 ? 21.400 21.263 -8.736 1.00 94.19 600 GLY A O 1
ATOM 4723 N N . LEU A 1 601 ? 20.686 19.191 -9.260 1.00 94.50 601 LEU A N 1
ATOM 4724 C CA . LEU A 1 601 ? 22.008 18.554 -9.290 1.00 94.50 601 LEU A CA 1
ATOM 4725 C C . LEU A 1 601 ? 22.947 19.188 -10.322 1.00 94.50 601 LEU A C 1
ATOM 4727 O O . LEU A 1 601 ? 24.104 19.468 -10.025 1.00 94.50 601 LEU A O 1
ATOM 4731 N N . PHE A 1 602 ? 22.443 19.473 -11.521 1.00 94.94 602 PHE A N 1
ATOM 4732 C CA . PHE A 1 602 ? 23.231 20.038 -12.617 1.00 94.94 602 PHE A CA 1
ATOM 4733 C C . PHE A 1 602 ? 23.044 21.549 -12.794 1.00 94.94 602 PHE A C 1
ATOM 4735 O O . PHE A 1 602 ? 23.482 22.102 -13.803 1.00 94.94 602 PHE A O 1
ATOM 4742 N N . GLN A 1 603 ? 22.385 22.237 -11.854 1.00 93.12 603 GLN A N 1
ATOM 4743 C CA . GLN A 1 603 ? 22.167 23.692 -11.891 1.00 93.12 603 GLN A CA 1
ATOM 4744 C C . GLN A 1 603 ? 21.524 24.158 -13.216 1.00 93.12 603 GLN A C 1
ATOM 4746 O O . GLN A 1 603 ? 21.979 25.106 -13.858 1.00 93.12 603 GLN A O 1
ATOM 4751 N N . ASN A 1 604 ? 20.468 23.459 -13.645 1.00 94.06 604 ASN A N 1
ATOM 4752 C CA . ASN A 1 604 ? 19.767 23.623 -14.930 1.00 94.06 604 ASN A CA 1
ATOM 4753 C C . ASN A 1 604 ? 20.623 23.389 -16.189 1.00 94.06 604 ASN A C 1
ATOM 4755 O O . ASN A 1 604 ? 20.209 23.747 -17.289 1.00 94.06 604 ASN A O 1
ATOM 4759 N N . ASN A 1 605 ? 21.801 22.784 -16.053 1.00 94.44 605 ASN A N 1
ATOM 4760 C CA . ASN A 1 605 ? 22.721 22.534 -17.155 1.00 94.44 605 ASN A CA 1
ATOM 4761 C C . ASN A 1 605 ? 22.970 21.029 -17.325 1.00 94.44 605 ASN A C 1
ATOM 4763 O O . ASN A 1 605 ? 24.073 20.542 -17.072 1.00 94.44 605 ASN A O 1
ATOM 4767 N N . TYR A 1 606 ? 21.937 20.302 -17.759 1.00 95.94 606 TYR A N 1
ATOM 4768 C CA . TYR A 1 606 ? 21.995 18.871 -18.063 1.00 95.94 606 TYR A CA 1
ATOM 4769 C C . TYR A 1 606 ? 21.405 18.555 -19.439 1.00 95.94 606 TYR A C 1
ATOM 4771 O O . TYR A 1 606 ? 20.611 19.317 -19.986 1.00 95.94 606 TYR A O 1
ATOM 4779 N N . THR A 1 607 ? 21.793 17.408 -19.985 1.00 95.94 607 THR A N 1
ATOM 4780 C CA . THR A 1 607 ? 21.182 16.799 -21.168 1.00 95.94 607 THR A CA 1
ATOM 4781 C C . THR A 1 607 ? 21.123 15.280 -21.013 1.00 95.94 607 THR A C 1
ATOM 4783 O O . THR A 1 607 ? 21.888 14.694 -20.240 1.00 95.94 607 THR A O 1
ATOM 4786 N N . PHE A 1 608 ? 20.217 14.644 -21.753 1.00 95.31 608 PHE A N 1
ATOM 4787 C CA . PHE A 1 608 ? 20.093 13.190 -21.833 1.00 95.31 608 PHE A CA 1
ATOM 4788 C C . PHE A 1 608 ? 20.929 12.687 -23.008 1.00 95.31 608 PHE A C 1
ATOM 4790 O O . PHE A 1 608 ? 20.541 12.826 -24.169 1.00 95.31 608 PHE A O 1
ATOM 4797 N N . LYS A 1 609 ? 22.094 12.115 -22.704 1.00 95.62 609 LYS A N 1
ATOM 4798 C CA . LYS A 1 609 ? 23.037 11.622 -23.713 1.00 95.62 609 LYS A CA 1
ATOM 4799 C C . LYS A 1 609 ? 22.748 10.178 -24.127 1.00 95.62 609 LYS A C 1
ATOM 4801 O O . LYS A 1 609 ? 22.954 9.849 -25.292 1.00 95.62 609 LYS A O 1
ATOM 4806 N N . GLY A 1 610 ? 22.239 9.372 -23.189 1.00 94.75 610 GLY A N 1
ATOM 4807 C CA . GLY A 1 610 ? 22.030 7.930 -23.349 1.00 94.75 610 GLY A CA 1
ATOM 4808 C C . GLY A 1 610 ? 23.318 7.113 -23.182 1.00 94.75 610 GLY A C 1
ATOM 4809 O O . GLY A 1 610 ? 24.421 7.661 -23.110 1.00 94.75 610 GLY A O 1
ATOM 4810 N N . PHE A 1 611 ? 23.186 5.793 -23.062 1.00 93.81 611 PHE A N 1
ATOM 4811 C CA . PHE A 1 611 ? 24.329 4.880 -22.997 1.00 93.81 611 PHE A CA 1
ATOM 4812 C C . PHE A 1 611 ? 25.109 4.874 -24.316 1.00 93.81 611 PHE A C 1
ATOM 4814 O O . PHE A 1 611 ? 24.515 5.060 -25.377 1.00 93.81 611 PHE A O 1
ATOM 4821 N N . PRO A 1 612 ? 26.435 4.667 -24.285 1.00 93.25 612 PRO A N 1
ATOM 4822 C CA . PRO A 1 612 ? 27.196 4.581 -25.519 1.00 93.25 612 PRO A CA 1
ATOM 4823 C C . PRO A 1 612 ? 26.752 3.370 -26.335 1.00 93.25 612 PRO A C 1
ATOM 4825 O O . PRO A 1 612 ? 26.631 2.272 -25.792 1.00 93.25 612 PRO A O 1
ATOM 4828 N N . THR A 1 613 ? 26.490 3.581 -27.621 1.00 90.12 613 THR A N 1
ATOM 4829 C CA . THR A 1 613 ? 26.046 2.543 -28.554 1.00 90.12 613 THR A CA 1
ATOM 4830 C C . THR A 1 613 ? 26.284 2.970 -29.997 1.00 90.12 613 THR A C 1
ATOM 4832 O O . THR A 1 613 ? 26.233 4.154 -30.331 1.00 90.12 613 THR A O 1
ATOM 4835 N N . SER A 1 614 ? 26.519 1.999 -30.876 1.00 84.31 614 SER A N 1
ATOM 4836 C CA . SER A 1 614 ? 26.603 2.216 -32.322 1.00 84.31 614 SER A CA 1
ATOM 4837 C C . SER A 1 614 ? 25.231 2.386 -32.997 1.00 84.31 614 SER A C 1
ATOM 4839 O O . SER A 1 614 ? 25.174 2.689 -34.191 1.00 84.31 614 SER A O 1
ATOM 4841 N N . SER A 1 615 ? 24.120 2.235 -32.259 1.00 80.44 615 SER A N 1
ATOM 4842 C CA . SER A 1 615 ? 22.759 2.342 -32.803 1.00 80.44 615 SER A CA 1
ATOM 4843 C C . SER A 1 615 ? 21.786 3.107 -31.894 1.00 80.44 615 SER A C 1
ATOM 4845 O O . SER A 1 615 ? 21.684 2.855 -30.699 1.00 80.44 615 SER A O 1
ATOM 4847 N N . GLY A 1 616 ? 21.006 4.030 -32.465 1.00 83.06 616 GLY A N 1
ATOM 4848 C CA . GLY A 1 616 ? 20.011 4.802 -31.711 1.00 83.06 616 GLY A CA 1
ATOM 4849 C C . GLY A 1 616 ? 20.623 5.828 -30.748 1.00 83.06 616 GLY A C 1
ATOM 4850 O O . GLY A 1 616 ? 21.750 6.276 -30.936 1.00 83.06 616 GLY A O 1
ATOM 4851 N N . SER A 1 617 ? 19.853 6.254 -29.741 1.00 87.00 617 SER A N 1
ATOM 4852 C CA . SER A 1 617 ? 20.278 7.278 -28.771 1.00 87.00 617 SER A CA 1
ATOM 4853 C C . SER A 1 617 ? 20.952 6.724 -27.519 1.00 87.00 617 SER A C 1
ATOM 4855 O O . SER A 1 617 ? 21.503 7.503 -26.751 1.00 87.00 617 SER A O 1
ATOM 4857 N N . GLY A 1 618 ? 20.865 5.413 -27.272 1.00 88.81 618 GLY A N 1
ATOM 4858 C CA . GLY A 1 618 ? 21.305 4.807 -26.015 1.00 88.81 618 GLY A CA 1
ATOM 4859 C C . GLY A 1 618 ? 20.373 5.045 -24.824 1.00 88.81 618 GLY A C 1
ATOM 4860 O O . GLY A 1 618 ? 20.680 4.613 -23.718 1.00 88.81 618 GLY A O 1
ATOM 4861 N N . SER A 1 619 ? 19.241 5.723 -25.012 1.00 90.75 619 SER A N 1
ATOM 4862 C CA . SER A 1 619 ? 18.150 5.756 -24.031 1.00 90.75 619 SER A CA 1
ATOM 4863 C C . SER A 1 619 ? 17.123 4.692 -24.400 1.00 90.75 619 SER A C 1
ATOM 4865 O O . SER A 1 619 ? 16.757 4.577 -25.572 1.00 90.75 619 SER A O 1
ATOM 4867 N N . VAL A 1 620 ? 16.642 3.925 -23.423 1.00 86.50 620 VAL A N 1
ATOM 4868 C CA . VAL A 1 620 ? 15.703 2.817 -23.669 1.00 86.50 620 VAL A CA 1
ATOM 4869 C C . VAL A 1 620 ? 14.462 2.945 -22.803 1.00 86.50 620 VAL A C 1
ATOM 4871 O O . VAL A 1 620 ? 14.550 3.248 -21.616 1.00 86.50 620 VAL A O 1
ATOM 4874 N N . GLY A 1 621 ? 13.304 2.704 -23.418 1.00 85.19 621 GLY A N 1
ATOM 4875 C CA . GLY A 1 621 ? 12.063 2.471 -22.693 1.00 85.19 621 GLY A CA 1
ATOM 4876 C C . GLY A 1 621 ? 12.074 1.055 -22.128 1.00 85.19 621 GLY A C 1
ATOM 4877 O O . GLY A 1 621 ? 12.372 0.106 -22.853 1.00 85.19 621 GLY A O 1
ATOM 4878 N N . ILE A 1 622 ? 11.775 0.917 -20.844 1.00 83.19 622 ILE A N 1
ATOM 4879 C CA . ILE A 1 622 ? 11.703 -0.367 -20.155 1.00 83.19 622 ILE A CA 1
ATOM 4880 C C . ILE A 1 622 ? 10.277 -0.523 -19.638 1.00 83.19 622 ILE A C 1
ATOM 4882 O O . ILE A 1 622 ? 9.845 0.323 -18.850 1.00 83.19 622 ILE A O 1
ATOM 4886 N N . PRO A 1 623 ? 9.541 -1.561 -20.078 1.00 83.31 623 PRO A N 1
ATOM 4887 C CA . PRO A 1 623 ? 8.191 -1.824 -19.601 1.00 83.31 623 PRO A CA 1
ATOM 4888 C C . PRO A 1 623 ? 8.168 -1.841 -18.075 1.00 83.31 623 PRO A C 1
ATOM 4890 O O . PRO A 1 623 ? 8.916 -2.590 -17.446 1.00 83.31 623 PRO A O 1
ATOM 4893 N N . TYR A 1 624 ? 7.348 -0.969 -17.502 1.00 83.31 624 TYR A N 1
ATOM 4894 C CA . TYR A 1 624 ? 7.168 -0.846 -16.061 1.00 83.31 624 TYR A CA 1
ATOM 4895 C C . TYR A 1 624 ? 5.883 -1.551 -15.628 1.00 83.31 624 TYR A C 1
ATOM 4897 O O . TYR A 1 624 ? 5.882 -2.270 -14.635 1.00 83.31 624 TYR A O 1
ATOM 4905 N N . LEU A 1 625 ? 4.827 -1.410 -16.433 1.00 88.62 625 LEU A N 1
ATOM 4906 C CA . LEU A 1 625 ? 3.627 -2.228 -16.363 1.00 88.62 625 LEU A CA 1
ATOM 4907 C C . LEU A 1 625 ? 3.456 -2.938 -17.702 1.00 88.62 625 LEU A C 1
ATOM 4909 O O . LEU A 1 625 ? 3.456 -2.296 -18.753 1.00 88.62 625 LEU A O 1
ATOM 4913 N N . SER A 1 626 ? 3.334 -4.259 -17.653 1.00 91.19 626 SER A N 1
ATOM 4914 C CA . SER A 1 626 ? 3.034 -5.100 -18.804 1.00 91.19 626 SER A CA 1
ATOM 4915 C C . SER A 1 626 ? 1.945 -6.095 -18.429 1.00 91.19 626 SER A C 1
ATOM 4917 O O . SER A 1 626 ? 2.064 -6.799 -17.427 1.00 91.19 626 SER A O 1
ATOM 4919 N N . LEU A 1 627 ? 0.885 -6.150 -19.228 1.00 94.25 627 LEU A N 1
ATOM 4920 C CA . LEU A 1 627 ? -0.266 -7.020 -19.017 1.00 94.25 627 LEU A CA 1
ATOM 4921 C C . LEU A 1 627 ? -0.483 -7.923 -20.229 1.00 94.25 627 LEU A C 1
ATOM 4923 O O . LEU A 1 627 ? -0.165 -7.555 -21.355 1.00 94.25 627 LEU A O 1
ATOM 4927 N N . GLY A 1 628 ? -1.055 -9.103 -20.028 1.00 94.19 628 GLY A N 1
ATOM 4928 C CA . GLY A 1 628 ? -1.490 -9.948 -21.136 1.00 94.19 628 GLY A CA 1
ATOM 4929 C C . GLY A 1 628 ? -2.647 -10.852 -20.761 1.00 94.19 628 GLY A C 1
ATOM 4930 O O . GLY A 1 628 ? -2.982 -10.994 -19.588 1.00 94.19 628 GLY A O 1
ATOM 4931 N N . MET A 1 629 ? -3.246 -11.480 -21.771 1.00 95.19 629 MET A N 1
ATOM 4932 C CA . MET A 1 629 ? -4.327 -12.444 -21.576 1.00 95.19 629 MET A CA 1
ATOM 4933 C C . MET A 1 629 ? -3.831 -13.869 -21.762 1.00 95.19 629 MET A C 1
ATOM 4935 O O . MET A 1 629 ? -2.991 -14.159 -22.620 1.00 95.19 629 MET A O 1
ATOM 4939 N N . SER A 1 630 ? -4.415 -14.784 -21.001 1.00 94.38 630 SER A N 1
ATOM 4940 C CA . SER A 1 630 ? -4.232 -16.210 -21.230 1.00 94.38 630 SER A CA 1
ATOM 4941 C C . SER A 1 630 ? -4.847 -16.647 -22.559 1.00 94.38 630 SER A C 1
ATOM 4943 O O . SER A 1 630 ? -6.005 -16.363 -22.866 1.00 94.38 630 SER A O 1
ATOM 4945 N N . SER A 1 631 ? -4.090 -17.420 -23.337 1.00 92.81 631 SER A N 1
ATOM 4946 C CA . SER A 1 631 ? -4.569 -18.053 -24.575 1.00 92.81 631 SER A CA 1
ATOM 4947 C C . SER A 1 631 ? -5.739 -19.022 -24.352 1.00 92.81 631 SER A C 1
ATOM 4949 O O . SER A 1 631 ? -6.536 -19.239 -25.269 1.00 92.81 631 SER A O 1
ATOM 4951 N N . VAL A 1 632 ? -5.879 -19.574 -23.142 1.00 89.88 632 VAL A N 1
ATOM 4952 C CA . VAL A 1 632 ? -6.907 -20.568 -22.792 1.00 89.88 632 VAL A CA 1
ATOM 4953 C C . VAL A 1 632 ? -8.077 -19.985 -21.999 1.00 89.88 632 VAL A C 1
ATOM 4955 O O . VAL A 1 632 ? -9.025 -20.717 -21.745 1.00 89.88 632 VAL A O 1
ATOM 4958 N N . SER A 1 633 ? -8.051 -18.692 -21.649 1.00 89.88 633 SER A N 1
ATOM 4959 C CA . SER A 1 633 ? -9.195 -18.046 -20.988 1.00 89.88 633 SER A CA 1
ATOM 4960 C C . SER A 1 633 ? -10.433 -18.097 -21.887 1.00 89.88 633 SER A C 1
ATOM 4962 O O . SER A 1 633 ? -10.345 -17.848 -23.095 1.00 89.88 633 SER A O 1
ATOM 4964 N N . GLU A 1 634 ? -11.584 -18.424 -21.306 1.00 87.94 634 GLU A N 1
ATOM 4965 C CA . GLU A 1 634 ? -12.883 -18.361 -21.986 1.00 87.94 634 GLU A CA 1
ATOM 4966 C C . GLU A 1 634 ? -13.440 -16.925 -22.015 1.00 87.94 634 GLU A C 1
ATOM 4968 O O . GLU A 1 634 ? -14.297 -16.620 -22.837 1.00 87.94 634 GLU A O 1
ATOM 4973 N N . ASN A 1 635 ? -12.875 -16.021 -21.206 1.00 87.06 635 ASN A N 1
ATOM 4974 C CA . ASN A 1 635 ? -13.353 -14.657 -20.977 1.00 87.06 635 ASN A CA 1
ATOM 4975 C C . ASN A 1 635 ? -12.493 -13.594 -21.687 1.00 87.06 635 ASN A C 1
ATOM 4977 O O . ASN A 1 635 ? -12.331 -12.485 -21.178 1.00 87.06 635 ASN A O 1
ATOM 4981 N N . LYS A 1 636 ? -11.877 -13.905 -22.837 1.00 86.62 636 LYS A N 1
ATOM 4982 C CA . LYS A 1 636 ? -10.968 -12.957 -23.523 1.00 86.62 636 LYS A CA 1
ATOM 4983 C C . LYS A 1 636 ? -11.674 -11.671 -23.955 1.00 86.62 636 LYS A C 1
ATOM 4985 O O . LYS A 1 636 ? -11.146 -10.587 -23.738 1.00 86.62 636 LYS A O 1
ATOM 4990 N N . ASP A 1 637 ? -12.878 -11.794 -24.510 1.00 83.12 637 ASP A N 1
ATOM 4991 C CA . ASP A 1 637 ? -13.680 -10.640 -24.934 1.00 83.12 637 ASP A CA 1
ATOM 4992 C C . ASP A 1 637 ? -14.132 -9.785 -23.741 1.00 83.12 637 ASP A C 1
ATOM 4994 O O . ASP A 1 637 ? -14.264 -8.572 -23.871 1.00 83.12 637 ASP A O 1
ATOM 4998 N N . ASP A 1 638 ? -14.317 -10.403 -22.571 1.00 80.94 638 ASP A N 1
ATOM 4999 C CA . ASP A 1 638 ? -14.660 -9.716 -21.323 1.00 80.94 638 ASP A CA 1
ATOM 5000 C C . ASP A 1 638 ? -13.434 -9.102 -20.628 1.00 80.94 638 ASP A C 1
ATOM 5002 O O . ASP A 1 638 ? -13.549 -8.086 -19.946 1.00 80.94 638 ASP A O 1
ATOM 5006 N N . SER A 1 639 ? -12.253 -9.696 -20.822 1.00 76.75 639 SER A N 1
ATOM 5007 C CA . SER A 1 639 ? -10.974 -9.202 -20.296 1.00 76.75 639 SER A CA 1
ATOM 5008 C C . SER A 1 639 ? -10.420 -8.045 -21.127 1.00 76.75 639 SER A C 1
ATOM 5010 O O . SER A 1 639 ? -9.689 -7.214 -20.599 1.00 76.75 639 SER A O 1
ATOM 5012 N N . HIS A 1 640 ? -10.762 -7.966 -22.416 1.00 77.81 640 HIS A N 1
ATOM 5013 C CA . HIS A 1 640 ? -10.268 -6.922 -23.311 1.00 77.81 640 HIS A CA 1
ATOM 5014 C C . HIS A 1 640 ? -10.631 -5.499 -22.859 1.00 77.81 640 HIS A C 1
ATOM 5016 O O . HIS A 1 640 ? -9.704 -4.719 -22.737 1.00 77.81 640 HIS A O 1
ATOM 5022 N N . PRO A 1 641 ? -11.891 -5.131 -22.552 1.00 69.62 641 PRO A N 1
ATOM 5023 C CA . PRO A 1 641 ? -12.235 -3.765 -22.131 1.00 69.62 641 PRO A CA 1
ATOM 5024 C C . PRO A 1 641 ? -11.539 -3.277 -20.849 1.00 69.62 641 PRO A C 1
ATOM 5026 O O . PRO A 1 641 ? -11.725 -2.128 -20.451 1.00 69.62 641 PRO A O 1
ATOM 5029 N N . ILE A 1 642 ? -10.840 -4.176 -20.157 1.00 70.31 642 ILE A N 1
ATOM 5030 C CA . ILE A 1 642 ? -10.117 -3.942 -18.908 1.00 70.31 642 ILE A CA 1
ATOM 5031 C C . ILE A 1 642 ? -8.646 -3.626 -19.170 1.00 70.31 642 ILE A C 1
ATOM 5033 O O . ILE A 1 642 ? -8.061 -2.822 -18.443 1.00 70.31 642 ILE A O 1
ATOM 5037 N N . LEU A 1 643 ? -8.061 -4.307 -20.160 1.00 68.88 643 LEU A N 1
ATOM 5038 C CA . LEU A 1 643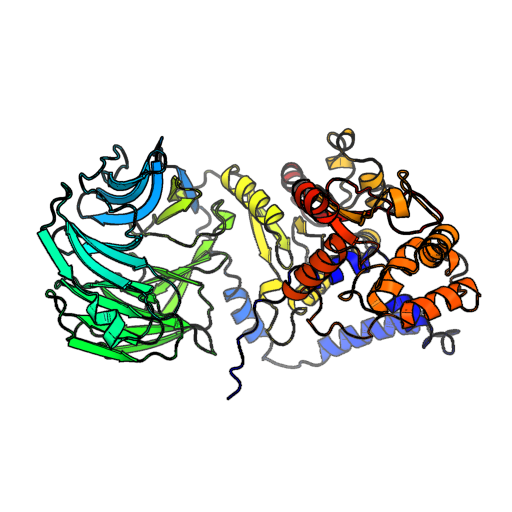 ? -6.718 -4.043 -20.668 1.00 68.88 643 LEU A CA 1
ATOM 5039 C C . LEU A 1 643 ? -6.731 -2.746 -21.471 1.00 68.88 643 LEU A C 1
ATOM 5041 O O . LEU A 1 643 ? -5.844 -1.912 -21.194 1.00 68.88 643 LEU A O 1
#

pLDDT: mean 79.97, std 20.69, range [21.22, 96.94]

Sequence (643 aa):
MRHKRGQPYATSEKVLWHIAVPRILPIWAVCGWFERCDSMRKRTAISIALLISVLLAQLSGCKGGKASSRFENAVSKSGTVAADSNFVYGQRIIDASGLNLNCLEIAENGYYLYGSENGELAFFYTDLDFSSFNKINYNTDAMLMLNCMNVNSSGNLCILEYKESGTGTDIEQICHFKELDKSGSVLKDIDLSFLYDVTNTTITACLISDSGNILINCIDKIILLDENGKIISERKTNNIPKRTVKSADGDLLICSPDEKGYIIELCDWNTLEVKKSTVIDYNFTAAFDGKLYDVYFADANNLYGYDFKSETVTTILNWVDCGLSGINNITALDNESFITFVMGKPIILEKQEIDGEVTNLTLATFNMSMELRDAVVHFNGANRKYKITVNDYSVYNTAENDTVGLLRLNTEIIAGTLPDILDLSQLPVQKFAAIGLLADLTPYMSDIMPEFLENILKSADIKGGIYEFIPAFAVLSVIGSPKVIGDKPAWDLNEFYNTIEKNNQFESVFGKSVTSYDFLRYIVAFNSDEFINWEEKKCNFQTEEFYRLLKYASTYPSQNSAGAGSIIAYLDDWDDVYSGKQMLMVDWIYSLGSTLTYSGLFQNNYTFKGFPTSSGSGSVGIPYLSLGMSSVSENKDDSHPIL

Secondary structure (DSSP, 8-state):
----PPPP---HHHHHHHHHTTTS--THHHHHHHTTTTS-SS-HHHHHHHHHHHHHHHHHS--SSSSHHHHHHHHTTS------TTEEEEEEE---TTEEEEEEEEETTEEEEEEEETTEEEEEEE-TT---EEEPS----TTPEEEEEEE-TTS-EEEEEEEEEEETTEEEEEEEEEEE-TT--EEEEEE-THHHHHH-S-EEEEEE-TT--EEEEESSEEEEE-TTS-EEEEEE--SPPPEEEE-TTS-EEEEEEETTEEEEEEE-TTT--EEEEEEES---SEEEE-SSSSEEEE-SSEEEEEETTTTEEEEEEETTTTT--S---EEE-SSS-EEEEETTEEEEEEEEE-SS--EEEEEEESS--HHHHHHHHHHHHH-SSEEEEEEEGGGG-BTTBTTHHHHHHHHHHHTT---SEEE-TTS-HHHHHHTT-B---HHHHTTTGGGS-HHHHHHHBSSS-B--EEEEEEEEEEEE-HHHH-SSS---HHHHHHHHHHTTT-SBSS-SS--HHHHHHHHHHHSHHHHEETTTTEE---SHHHHHHHHHHTTS-SS-TT-TT-HHHHHHHHHHHHTT-B-EEEEEE-STTHHHHHHHHTTT--EE--S--SSS-S-EEEEEEEEEEBTT-S-HHHHGGG-

Radius of gyration: 29.84 Å; chains: 1; bounding box: 70×68×75 Å

Foldseek 3Di:
DDDDDDDDDDDPVVLLVLLLDLLLDPCVVVVVVVVPPPPDPPPPVVVVVVVVVVVVCVVVVDDDDDVVVVVVVVCVVLDPAPDPQFKDWAKDWQPPPQWQWADWEDFPFWIWTWGDGPPATFIWTAGLVRPDTHTAPAHDDPQWDWQDWYAELVRWIWTWIWHWDDDDPPIDIWIWIFTAHSNRDTPDIATLSVVCVVPVFDFRHWDAANQQWIWTDTQFKIFIGHNRNHTQEIGGDPSWDWDWEAFQVRFIWIKTDDPQAIKIFGADNRYRDGPDIDGDNHHFPDKYYYHLARIWTHDQFFIWGAHPVVRDIHTLHTQLLRLHGDWPDKDASHNAKIWGGDSSIIMITGMDGADDRAAEFEEEEEPDDPVNSNLSSVCSNVDRRYHYDYDHLQVVADPVGSCRSVVVQQVCLVVVNDTFKYFCSRPSQLVCVVVQFFDFCCVLCVVVVVVDDPVVQVSQDRPNTGRKDFPAWWKKFKKFFCVQLNADFADAPVSVVVSCVVPVQAQEAAAQLAALVNQLSLQCSQAVVVQADPVVRDGNCPDPSNVVSNVVSVVHHNHGPCHRPDPVRVVRRLVSLQVVNYGMYIDTHRDPVCVVSVCNSHVPRMHTHAHHHPDDRNMDIRRPTMMTGTSPDPCNVVCSVSD